Protein AF-A0A349HKD1-F1 (afdb_monomer)

Secondary structure (DSSP, 8-state):
----HHHHHHHHHHHHHHHHHHHHHHS-TBTTB-HHHHHHHHHHHHHHHS--SHHHHHHHHHTTTT-EEEEEEE-SSHHHHHHHHHHHHHTT-EEEEETTEEEEEEEHHHHHHHHHHHHHHHHTT-HHHHHHHHSS-HHHHHHHHHHHHHHHHHHHHHTT-HHHHHHHHHHIIIIIHHHHHTTSPPPPPHHHHHHHHHHHHHHHHHHHHHHHHHHHHHHHHHH-HHHHHHHHHHTTSS--HHHHHHHHHHHHHHHHHHHHHHHHHHHHHHT----------------------------------------------------------------------------------PPPP-PPPPPPB-TT--B-PPPP-----PPP------------------

Sequence (402 aa):
MTYSSKTITVAAMLFVSSLMIVGTMHLPVFDGQNGFETMEDSFNSLRKGVIPPFKKIKAENNGNLGKNVNLTFAFRTNDEARIATLMLLRNKLTVTPKGRKVNIQGDLGYTLKFFMDDINLLYMNRFEALERRYSMPAVQSMYYLDRILQKFAAAIGAQKMPAQKVLVNKIRMKLLIPAYNLRKALPVSETSGFAHLALGTIGILFFAILWDISNFLFFGSLASEDFMKSIRIKLGRELSDEQKKAIIAKRKRIDKAKALKKKKLEKLKKTRGTKTNKDTLKKETKPKTKPGKSKVSPKKKKMDSAQPEKRLKKKPTANEAKPQKQKTQKKKAEGQKTTPKEKTVDPTKKKTAQAVPKKKRPVEKNSEGKPVRQAAGNKKVTASTSQTAGKKVNTQQGRKKL

Structure (mmCIF, N/CA/C/O backbone):
data_AF-A0A349HKD1-F1
#
_entry.id   AF-A0A349HKD1-F1
#
loop_
_atom_site.group_PDB
_atom_site.id
_atom_site.type_symbol
_atom_site.label_atom_id
_atom_site.label_alt_id
_atom_site.label_comp_id
_atom_site.label_asym_id
_atom_site.label_entity_id
_atom_site.label_seq_id
_atom_site.pdbx_PDB_ins_code
_atom_site.Cartn_x
_atom_site.Cartn_y
_atom_site.Cartn_z
_atom_site.occupancy
_atom_site.B_iso_or_equiv
_atom_site.auth_seq_id
_atom_site.auth_comp_id
_atom_site.auth_asym_id
_atom_site.auth_atom_id
_atom_site.pdbx_PDB_model_num
ATOM 1 N N . MET A 1 1 ? 20.195 13.926 -41.356 1.00 55.16 1 MET A N 1
ATOM 2 C CA . MET A 1 1 ? 21.285 12.984 -41.006 1.00 55.16 1 MET A CA 1
ATOM 3 C C . MET A 1 1 ? 21.517 12.055 -42.184 1.00 55.16 1 MET A C 1
ATOM 5 O O . MET A 1 1 ? 20.542 11.672 -42.812 1.00 55.16 1 MET A O 1
ATOM 9 N N . THR A 1 2 ? 22.764 11.684 -42.476 1.00 60.03 2 THR A N 1
ATOM 10 C CA . THR A 1 2 ? 23.099 10.668 -43.487 1.00 60.03 2 THR A CA 1
ATOM 11 C C . THR A 1 2 ? 23.142 9.282 -42.836 1.00 60.03 2 THR A C 1
ATOM 13 O O . THR A 1 2 ? 24.107 8.922 -42.161 1.00 60.03 2 THR A O 1
ATOM 16 N N . TYR A 1 3 ? 22.076 8.497 -42.998 1.00 71.06 3 TYR A N 1
ATOM 17 C CA . TYR A 1 3 ? 21.961 7.179 -42.366 1.00 71.06 3 TYR A CA 1
ATOM 18 C C . TYR A 1 3 ? 22.824 6.137 -43.095 1.00 71.06 3 TYR A C 1
ATOM 20 O O . TYR A 1 3 ? 22.554 5.748 -44.230 1.00 71.06 3 TYR A O 1
ATOM 28 N N . SER A 1 4 ? 23.897 5.693 -42.438 1.00 79.50 4 SER A N 1
ATOM 29 C CA . SER A 1 4 ? 24.874 4.754 -42.998 1.00 79.50 4 SER A CA 1
ATOM 30 C C . SER A 1 4 ? 24.534 3.300 -42.660 1.00 79.50 4 SER A C 1
ATOM 32 O O . SER A 1 4 ? 23.883 3.012 -41.655 1.00 79.50 4 SER A O 1
ATOM 34 N N . SER A 1 5 ? 25.076 2.348 -43.432 1.00 77.44 5 SER A N 1
ATOM 35 C CA . SER A 1 5 ? 25.030 0.919 -43.078 1.00 77.44 5 SER A CA 1
ATOM 36 C C . SER A 1 5 ? 25.674 0.616 -41.712 1.00 77.44 5 SER A C 1
ATOM 38 O O . SER A 1 5 ? 25.334 -0.390 -41.107 1.00 77.44 5 SER A O 1
ATOM 40 N N . LYS A 1 6 ? 26.559 1.484 -41.192 1.00 83.69 6 LYS A N 1
ATOM 41 C CA . LYS A 1 6 ? 27.059 1.386 -39.805 1.00 83.69 6 LYS A CA 1
ATOM 42 C C . LYS A 1 6 ? 26.011 1.841 -38.776 1.00 83.69 6 LYS A C 1
ATOM 44 O O . LYS A 1 6 ? 25.858 1.205 -37.739 1.00 83.69 6 LYS A O 1
ATOM 49 N N . THR A 1 7 ? 25.269 2.909 -39.082 1.00 83.62 7 THR A N 1
ATOM 50 C CA . THR A 1 7 ? 24.243 3.503 -38.209 1.00 83.62 7 THR A CA 1
ATOM 51 C C . THR A 1 7 ? 23.100 2.527 -37.941 1.00 83.62 7 THR A C 1
ATOM 53 O O . THR A 1 7 ? 22.742 2.327 -36.784 1.00 83.62 7 THR A O 1
ATOM 56 N N . ILE A 1 8 ? 22.578 1.863 -38.982 1.00 86.44 8 ILE A N 1
ATOM 57 C CA . ILE A 1 8 ? 21.502 0.870 -38.825 1.00 86.44 8 ILE A CA 1
ATOM 58 C C . ILE A 1 8 ? 21.948 -0.339 -37.988 1.00 86.44 8 ILE A C 1
ATOM 60 O O . ILE A 1 8 ? 21.164 -0.809 -37.174 1.00 86.44 8 ILE A O 1
ATOM 64 N N . THR A 1 9 ? 23.195 -0.813 -38.116 1.00 89.19 9 THR A N 1
ATOM 65 C CA . THR A 1 9 ? 23.697 -1.944 -37.312 1.00 89.19 9 THR A CA 1
ATOM 66 C C . THR A 1 9 ? 23.763 -1.589 -35.830 1.00 89.19 9 THR A C 1
ATOM 68 O O . THR A 1 9 ? 23.279 -2.357 -35.003 1.00 89.19 9 THR A O 1
ATOM 71 N N . VAL A 1 10 ? 24.293 -0.408 -35.486 1.00 89.38 10 VAL A N 1
ATOM 72 C CA . VAL A 1 10 ? 24.322 0.073 -34.093 1.00 89.38 10 VAL A CA 1
ATOM 73 C C . VAL A 1 10 ? 22.901 0.272 -33.560 1.00 89.38 10 VAL A C 1
ATOM 75 O O . VAL A 1 10 ? 22.591 -0.192 -32.467 1.00 89.38 10 VAL A O 1
ATOM 78 N N . ALA A 1 11 ? 22.013 0.889 -34.346 1.00 89.31 11 ALA A N 1
ATOM 79 C CA . ALA A 1 11 ? 20.620 1.093 -33.959 1.00 89.31 11 ALA A CA 1
ATOM 80 C C . ALA A 1 11 ? 19.870 -0.233 -33.737 1.00 89.31 11 ALA A C 1
ATOM 82 O O . ALA A 1 11 ? 19.149 -0.362 -32.753 1.00 89.31 11 ALA A O 1
ATOM 83 N N . ALA A 1 12 ? 20.084 -1.231 -34.602 1.00 92.19 12 ALA A N 1
ATOM 84 C CA . ALA A 1 12 ? 19.493 -2.563 -34.490 1.00 92.19 12 ALA A CA 1
ATOM 85 C C . ALA A 1 12 ? 20.027 -3.339 -33.277 1.00 92.19 12 ALA A C 1
ATOM 87 O O . ALA A 1 12 ? 19.240 -3.943 -32.554 1.00 92.19 12 ALA A O 1
ATOM 88 N N . MET A 1 13 ? 21.339 -3.290 -33.014 1.00 93.44 13 MET A N 1
ATOM 89 C CA . MET A 1 13 ? 21.932 -3.880 -31.806 1.00 93.44 13 MET A CA 1
ATOM 90 C C . MET A 1 13 ? 21.328 -3.266 -30.541 1.00 93.44 13 MET A C 1
ATOM 92 O O . MET A 1 13 ? 20.909 -3.999 -29.646 1.00 93.44 13 MET A O 1
ATOM 96 N N . LEU A 1 14 ? 21.225 -1.935 -30.484 1.00 92.38 14 LEU A N 1
ATOM 97 C CA . LEU A 1 14 ? 20.649 -1.225 -29.341 1.00 92.38 14 LEU A CA 1
ATOM 98 C C . LEU A 1 14 ? 19.147 -1.539 -29.192 1.00 92.38 14 LEU A C 1
ATOM 100 O O . LEU A 1 14 ? 18.689 -1.781 -28.081 1.00 92.38 14 LEU A O 1
ATOM 104 N N . PHE A 1 15 ? 18.408 -1.663 -30.301 1.00 93.31 15 PHE A N 1
ATOM 105 C CA . PHE A 1 15 ? 16.969 -1.967 -30.300 1.00 93.31 15 PHE A CA 1
ATOM 106 C C . PHE A 1 15 ? 16.681 -3.383 -29.806 1.00 93.31 15 PHE A C 1
ATOM 108 O O . PHE A 1 15 ? 15.846 -3.580 -28.925 1.00 93.31 15 PHE A O 1
ATOM 115 N N . VAL A 1 16 ? 17.427 -4.371 -30.307 1.00 95.25 16 VAL A N 1
ATOM 116 C CA . VAL A 1 16 ? 17.341 -5.761 -29.838 1.00 95.25 16 VAL A CA 1
ATOM 117 C C . VAL A 1 16 ? 17.783 -5.876 -28.376 1.00 95.25 16 VAL A C 1
ATOM 119 O O . VAL A 1 16 ? 17.141 -6.591 -27.612 1.00 95.25 16 VAL A O 1
ATOM 122 N N . SER A 1 17 ? 18.808 -5.134 -27.946 1.00 93.75 17 SER A N 1
ATOM 123 C CA . SER A 1 17 ? 19.245 -5.113 -26.539 1.00 93.75 17 SER A CA 1
ATOM 124 C C . SER A 1 17 ? 18.158 -4.553 -25.618 1.00 93.75 17 SER A C 1
ATOM 126 O O . SER A 1 17 ? 17.817 -5.170 -24.610 1.00 93.75 17 SER A O 1
ATOM 128 N N . SER A 1 18 ? 17.546 -3.428 -25.993 1.00 92.25 18 SER A N 1
ATOM 129 C CA . SER A 1 18 ? 16.437 -2.821 -25.255 1.00 92.25 18 SER A CA 1
ATOM 130 C C . SER A 1 18 ? 15.189 -3.714 -25.223 1.00 92.25 18 SER A C 1
ATOM 132 O O . SER A 1 18 ? 14.558 -3.841 -24.174 1.00 92.25 18 SER A O 1
ATOM 134 N N . LEU A 1 19 ? 14.864 -4.405 -26.323 1.00 93.69 19 LEU A N 1
ATOM 135 C CA . LEU A 1 19 ? 13.804 -5.422 -26.353 1.00 93.69 19 LEU A CA 1
ATOM 136 C C . LEU A 1 19 ? 14.109 -6.614 -25.437 1.00 93.69 19 LEU A C 1
ATOM 138 O O . LEU A 1 19 ? 13.204 -7.092 -24.758 1.00 93.69 19 LEU A O 1
ATOM 142 N N . MET A 1 20 ? 15.361 -7.077 -25.371 1.00 94.19 20 MET A N 1
ATOM 143 C CA . MET A 1 20 ? 15.760 -8.154 -24.457 1.00 94.19 20 MET A CA 1
ATOM 144 C C . MET A 1 20 ? 15.635 -7.732 -22.984 1.00 94.19 20 MET A C 1
ATOM 146 O O . MET A 1 20 ? 15.166 -8.523 -22.166 1.00 94.19 20 MET A O 1
ATOM 150 N N . ILE A 1 21 ? 15.978 -6.486 -22.636 1.00 90.94 21 ILE A N 1
ATOM 151 C CA . ILE A 1 21 ? 15.804 -5.944 -21.274 1.00 90.94 21 ILE A CA 1
ATOM 152 C C . ILE A 1 21 ? 14.316 -5.919 -20.877 1.00 90.94 21 ILE A C 1
ATOM 154 O O . ILE A 1 21 ? 13.952 -6.427 -19.817 1.00 90.94 21 ILE A O 1
ATOM 158 N N . VAL A 1 22 ? 13.429 -5.416 -21.743 1.00 90.69 22 VAL A N 1
ATOM 159 C CA . VAL A 1 22 ? 11.974 -5.434 -21.480 1.00 90.69 22 VAL A CA 1
ATOM 160 C C . VAL A 1 22 ? 11.427 -6.865 -21.450 1.00 90.69 22 VAL A C 1
ATOM 162 O O . VAL A 1 22 ? 10.592 -7.185 -20.604 1.00 90.69 22 VAL A O 1
ATOM 165 N N . GLY A 1 23 ? 11.904 -7.744 -22.335 1.00 93.06 23 GLY A N 1
ATOM 166 C CA . GLY A 1 23 ? 11.514 -9.153 -22.385 1.00 93.06 23 GLY A CA 1
ATOM 167 C C . GLY A 1 23 ? 11.876 -9.900 -21.101 1.00 93.06 23 GLY A C 1
ATOM 168 O O . GLY A 1 23 ? 11.018 -10.540 -20.499 1.00 93.06 23 GLY A O 1
ATOM 169 N N . THR A 1 24 ? 13.116 -9.759 -20.627 1.00 91.75 24 THR A N 1
ATOM 170 C CA . THR A 1 24 ? 13.572 -10.367 -19.363 1.00 91.75 24 THR A CA 1
ATOM 171 C C . THR A 1 24 ? 12.847 -9.828 -18.135 1.00 91.75 24 THR A C 1
ATOM 173 O O . THR A 1 24 ? 12.580 -10.610 -17.228 1.00 91.75 24 THR A O 1
ATOM 176 N N . MET A 1 25 ? 12.418 -8.560 -18.116 1.00 90.69 25 MET A N 1
ATOM 177 C CA . MET A 1 25 ? 11.560 -8.053 -17.034 1.00 90.69 25 MET A CA 1
ATOM 178 C C . MET A 1 25 ? 10.158 -8.682 -16.994 1.00 90.69 25 MET A C 1
ATOM 180 O O . MET A 1 25 ? 9.536 -8.662 -15.935 1.00 90.69 25 MET A O 1
ATOM 184 N N . HIS A 1 26 ? 9.670 -9.281 -18.087 1.00 92.25 26 HIS A N 1
ATOM 185 C CA . HIS A 1 26 ? 8.425 -10.064 -18.091 1.00 92.25 26 HIS A CA 1
ATOM 186 C C . HIS A 1 26 ? 8.630 -11.543 -17.714 1.00 92.25 26 HIS A C 1
ATOM 188 O O . HIS A 1 26 ? 7.651 -12.247 -17.463 1.00 92.25 26 HIS A O 1
ATOM 194 N N . LEU A 1 27 ? 9.872 -12.037 -17.677 1.00 93.56 27 LEU A N 1
ATOM 195 C CA . LEU A 1 27 ? 10.182 -13.417 -17.299 1.00 93.56 27 LEU A CA 1
ATOM 196 C C . LEU A 1 27 ? 10.323 -13.549 -15.768 1.00 93.56 27 LEU A C 1
ATOM 198 O O . LEU A 1 27 ? 10.809 -12.619 -15.122 1.00 93.56 27 LEU A O 1
ATOM 202 N N . PRO A 1 28 ? 9.950 -14.698 -15.170 1.00 93.56 28 PRO A N 1
ATOM 203 C CA . PRO A 1 28 ? 9.988 -14.918 -13.722 1.00 93.56 28 PRO A CA 1
ATOM 204 C C . PRO A 1 28 ? 11.409 -15.249 -13.210 1.00 93.56 28 PRO A C 1
ATOM 206 O O . PRO A 1 28 ? 11.652 -16.316 -12.646 1.00 93.56 28 PRO A O 1
ATOM 209 N N . VAL A 1 29 ? 12.376 -14.363 -13.472 1.00 90.75 29 VAL A N 1
ATOM 210 C CA . VAL A 1 29 ? 13.815 -14.595 -13.222 1.00 90.75 29 VAL A CA 1
ATOM 211 C C . VAL A 1 29 ? 14.207 -14.383 -11.749 1.00 90.75 29 VAL A C 1
ATOM 213 O O . VAL A 1 29 ? 15.227 -14.908 -11.308 1.00 90.75 29 VAL A O 1
ATOM 216 N N . PHE A 1 30 ? 13.406 -13.652 -10.968 1.00 85.12 30 PHE A N 1
ATOM 217 C CA . PHE A 1 30 ? 13.738 -13.238 -9.600 1.00 85.12 30 PHE A CA 1
ATOM 218 C C . PHE A 1 30 ? 12.959 -14.071 -8.573 1.00 85.12 30 PHE A C 1
ATOM 220 O O . PHE A 1 30 ? 11.861 -13.706 -8.170 1.00 85.12 30 PHE A O 1
ATOM 227 N N . ASP A 1 31 ? 13.490 -15.236 -8.188 1.00 86.31 31 ASP A N 1
ATOM 228 C CA . ASP A 1 31 ? 12.846 -16.182 -7.250 1.00 86.31 31 ASP A CA 1
ATOM 229 C C . ASP A 1 31 ? 11.395 -16.568 -7.632 1.00 86.31 31 ASP A C 1
ATOM 231 O O . ASP A 1 31 ? 10.547 -16.860 -6.786 1.00 86.31 31 ASP A O 1
ATOM 235 N N . GLY A 1 32 ? 11.102 -16.579 -8.938 1.00 88.56 32 GLY A N 1
ATOM 236 C CA . GLY A 1 32 ? 9.772 -16.839 -9.498 1.00 88.56 32 GLY A CA 1
ATOM 237 C C . GLY A 1 32 ? 8.896 -15.594 -9.693 1.00 88.56 32 GLY A C 1
ATOM 238 O O . GLY A 1 32 ? 7.833 -15.714 -10.302 1.00 88.56 32 GLY A O 1
ATOM 239 N N . GLN A 1 33 ? 9.334 -14.417 -9.238 1.00 89.12 33 GLN A N 1
ATOM 240 C CA . GLN A 1 33 ? 8.755 -13.122 -9.605 1.00 89.12 33 GLN A CA 1
ATOM 241 C C . GLN A 1 33 ? 9.322 -12.607 -10.930 1.00 89.12 33 GLN A C 1
ATOM 243 O O . GLN A 1 33 ? 10.479 -12.869 -11.283 1.00 89.12 33 GLN A O 1
ATOM 248 N N . ASN A 1 34 ? 8.519 -11.817 -11.642 1.00 94.00 34 ASN A N 1
ATOM 249 C CA . ASN A 1 34 ? 9.003 -11.003 -12.757 1.00 94.00 34 ASN A CA 1
ATOM 250 C C . ASN A 1 34 ? 9.591 -9.658 -12.281 1.00 94.00 34 ASN A C 1
ATOM 252 O O . ASN A 1 34 ? 9.392 -9.236 -11.141 1.00 94.00 34 ASN A O 1
ATOM 256 N N . GLY A 1 35 ? 10.313 -8.958 -13.160 1.00 88.19 35 GLY A N 1
ATOM 257 C CA . GLY A 1 35 ? 11.022 -7.722 -12.807 1.00 88.19 35 GLY A CA 1
ATOM 258 C C . GLY A 1 35 ? 10.110 -6.600 -12.293 1.00 88.19 35 GLY A C 1
ATOM 259 O O . GLY A 1 35 ? 10.512 -5.848 -11.406 1.00 88.19 35 GLY A O 1
ATOM 260 N N . PHE A 1 36 ? 8.871 -6.510 -12.786 1.00 89.44 36 PHE A N 1
ATOM 261 C CA . PHE A 1 36 ? 7.897 -5.514 -12.324 1.00 89.44 36 PHE A CA 1
ATOM 262 C C . PHE A 1 36 ? 7.325 -5.856 -10.943 1.00 89.44 36 PHE A C 1
ATOM 264 O O . PHE A 1 36 ? 7.111 -4.958 -10.130 1.00 89.44 36 PHE A O 1
ATOM 271 N N . GLU A 1 37 ? 7.122 -7.141 -10.646 1.00 90.75 37 GLU A N 1
ATOM 272 C CA . GLU A 1 37 ? 6.722 -7.612 -9.313 1.00 90.75 37 GLU A CA 1
ATOM 273 C C . GLU A 1 37 ? 7.809 -7.314 -8.277 1.00 90.75 37 GLU A C 1
ATOM 275 O O . GLU A 1 37 ? 7.515 -6.726 -7.237 1.00 90.75 37 GLU A O 1
ATOM 280 N N . THR A 1 38 ? 9.074 -7.606 -8.593 1.00 89.19 38 THR A N 1
ATOM 281 C CA . THR A 1 38 ? 10.208 -7.286 -7.715 1.00 89.19 38 THR A CA 1
ATOM 282 C C . THR A 1 38 ? 10.400 -5.772 -7.541 1.00 89.19 38 THR A C 1
ATOM 284 O O . THR A 1 38 ? 10.750 -5.320 -6.446 1.00 89.19 38 THR A O 1
ATOM 287 N N . MET A 1 39 ? 10.111 -4.956 -8.565 1.00 86.88 39 MET A N 1
ATOM 288 C CA . MET A 1 39 ? 10.061 -3.491 -8.435 1.00 86.88 39 MET A CA 1
ATOM 289 C C . MET A 1 39 ? 8.926 -3.012 -7.515 1.00 86.88 39 MET A C 1
ATOM 291 O O . MET A 1 39 ? 9.162 -2.138 -6.682 1.00 86.88 39 MET A O 1
ATOM 295 N N . GLU A 1 40 ? 7.719 -3.576 -7.616 1.00 88.31 40 GLU A N 1
ATOM 296 C CA . GLU A 1 40 ? 6.570 -3.198 -6.776 1.00 88.31 40 GLU A CA 1
ATOM 297 C C . GLU A 1 40 ? 6.734 -3.676 -5.320 1.00 88.31 40 GLU A C 1
ATOM 299 O O . GLU A 1 40 ? 6.427 -2.926 -4.391 1.00 88.31 40 GLU A O 1
ATOM 304 N N . ASP A 1 41 ? 7.282 -4.871 -5.076 1.00 89.50 41 ASP A N 1
ATOM 305 C CA . ASP A 1 41 ? 7.631 -5.323 -3.720 1.00 89.50 41 ASP A CA 1
ATOM 306 C C . ASP A 1 41 ? 8.777 -4.487 -3.124 1.00 89.50 41 ASP A C 1
ATOM 308 O O . ASP A 1 41 ? 8.724 -4.127 -1.940 1.00 89.50 41 ASP A O 1
ATOM 312 N N . SER A 1 42 ? 9.757 -4.071 -3.937 1.00 87.75 42 SER A N 1
ATOM 313 C CA . SER A 1 42 ? 10.774 -3.091 -3.529 1.00 87.75 42 SER A CA 1
ATOM 314 C C . SER A 1 42 ? 10.130 -1.752 -3.161 1.00 87.75 42 SER A C 1
ATOM 316 O O . SER A 1 42 ? 10.334 -1.257 -2.054 1.00 87.75 42 SER A O 1
ATOM 318 N N . PHE A 1 43 ? 9.286 -1.182 -4.025 1.00 87.81 43 PHE A N 1
ATOM 319 C CA . PHE A 1 43 ? 8.622 0.103 -3.790 1.00 87.81 43 PHE A CA 1
ATOM 320 C C . PHE A 1 43 ? 7.676 0.070 -2.580 1.00 87.81 43 PHE A C 1
ATOM 322 O O . PHE A 1 43 ? 7.648 1.009 -1.781 1.00 87.81 43 PHE A O 1
ATOM 329 N N . ASN A 1 44 ? 6.954 -1.030 -2.361 1.00 91.12 44 ASN A N 1
ATOM 330 C CA . ASN A 1 44 ? 6.165 -1.213 -1.146 1.00 91.12 44 ASN A CA 1
ATOM 331 C C . ASN A 1 44 ? 7.044 -1.358 0.102 1.00 91.12 44 ASN A C 1
ATOM 333 O O . ASN A 1 44 ? 6.656 -0.859 1.157 1.00 91.12 44 ASN A O 1
ATOM 337 N N . SER A 1 45 ? 8.233 -1.950 -0.006 1.00 90.06 45 SER A N 1
ATOM 338 C CA . SER A 1 45 ? 9.207 -2.051 1.093 1.00 90.06 45 SER A CA 1
ATOM 339 C C . SER A 1 45 ? 9.873 -0.703 1.424 1.00 90.06 45 SER A C 1
ATOM 341 O O . SER A 1 45 ? 10.073 -0.378 2.598 1.00 90.06 45 SER A O 1
ATOM 343 N N . LEU A 1 46 ? 10.091 0.155 0.420 1.00 89.12 46 LEU A N 1
ATOM 344 C CA . LEU A 1 46 ? 10.458 1.568 0.599 1.00 89.12 46 LEU A CA 1
ATOM 345 C C . LEU A 1 46 ? 9.350 2.342 1.331 1.00 89.12 46 LEU A C 1
ATOM 347 O O . LEU A 1 46 ? 9.598 3.001 2.341 1.00 89.12 46 LEU A O 1
ATOM 351 N N . ARG A 1 47 ? 8.098 2.209 0.876 1.00 87.75 47 ARG A N 1
ATOM 352 C CA . ARG A 1 47 ? 6.922 2.834 1.513 1.00 87.75 47 ARG A CA 1
ATOM 353 C C . ARG A 1 47 ? 6.664 2.307 2.925 1.00 87.75 47 ARG A C 1
ATOM 355 O O . ARG A 1 47 ? 6.130 3.042 3.747 1.00 87.75 47 ARG A O 1
ATOM 362 N N . LYS A 1 48 ? 7.044 1.057 3.206 1.00 89.62 48 LYS A N 1
ATOM 363 C CA . LYS A 1 48 ? 7.002 0.424 4.532 1.00 89.62 48 LYS A CA 1
ATOM 364 C C . LYS A 1 48 ? 8.064 0.993 5.480 1.00 89.62 48 LYS A C 1
ATOM 366 O O . LYS A 1 48 ? 7.840 1.015 6.692 1.00 89.62 48 LYS A O 1
ATOM 371 N N . GLY A 1 49 ? 9.182 1.473 4.935 1.00 85.12 49 GLY A N 1
ATOM 372 C CA . GLY A 1 49 ? 10.206 2.209 5.670 1.00 85.12 49 GLY A CA 1
ATOM 373 C C . GLY A 1 49 ? 9.688 3.496 6.301 1.00 85.12 49 GLY A C 1
ATOM 374 O O . GLY A 1 49 ? 9.974 3.759 7.465 1.00 85.12 49 GLY A O 1
ATOM 375 N N . VAL A 1 50 ? 8.866 4.247 5.559 1.00 84.69 50 VAL A N 1
ATOM 376 C CA . VAL A 1 50 ? 8.282 5.520 6.008 1.00 84.69 50 VAL A CA 1
ATOM 377 C C . VAL A 1 50 ? 7.238 5.278 7.101 1.00 84.69 50 VAL A C 1
ATOM 379 O O . VAL A 1 50 ? 6.094 4.909 6.827 1.00 84.69 50 VAL A O 1
ATOM 382 N N . ILE A 1 51 ? 7.624 5.479 8.363 1.00 84.38 51 ILE A N 1
ATOM 383 C CA . ILE A 1 51 ? 6.792 5.089 9.511 1.00 84.38 51 ILE A CA 1
ATOM 384 C C . ILE A 1 51 ? 5.543 5.995 9.609 1.00 84.38 51 ILE A C 1
ATOM 386 O O . ILE A 1 51 ? 5.676 7.215 9.748 1.00 84.38 51 ILE A O 1
ATOM 390 N N . PRO A 1 52 ? 4.309 5.442 9.619 1.00 89.88 52 PRO A N 1
ATOM 391 C CA . PRO A 1 52 ? 3.096 6.241 9.753 1.00 89.88 52 PRO A CA 1
ATOM 392 C C . PRO A 1 52 ? 3.063 7.051 11.060 1.00 89.88 52 PRO A C 1
ATOM 394 O O . PRO A 1 52 ? 3.660 6.643 12.061 1.00 89.88 52 PRO A O 1
ATOM 397 N N . PRO A 1 53 ? 2.312 8.169 11.119 1.00 94.25 53 PRO A N 1
ATOM 398 C CA . PRO A 1 53 ? 2.369 9.142 12.217 1.00 94.25 53 PRO A CA 1
ATOM 399 C C . PRO A 1 53 ? 1.682 8.687 13.527 1.00 94.25 53 PRO A C 1
ATOM 401 O O . PRO A 1 53 ? 1.032 9.484 14.206 1.00 94.25 53 PRO A O 1
ATOM 404 N N . PHE A 1 54 ? 1.847 7.420 13.928 1.00 94.81 54 PHE A N 1
ATOM 405 C CA . PHE A 1 54 ? 1.297 6.811 15.144 1.00 94.81 54 PHE A CA 1
ATOM 406 C C . PHE A 1 54 ? 1.559 7.652 16.398 1.00 94.81 54 PHE A C 1
ATOM 408 O O . PHE A 1 54 ? 0.633 7.872 17.173 1.00 94.81 54 PHE A O 1
ATOM 415 N N . LYS A 1 55 ? 2.789 8.155 16.601 1.00 95.81 55 LYS A N 1
ATOM 416 C CA . LYS A 1 55 ? 3.128 9.002 17.764 1.00 95.81 55 LYS A CA 1
ATOM 417 C C . LYS A 1 55 ? 2.279 10.282 17.799 1.00 95.81 55 LYS A C 1
ATOM 419 O O . LYS A 1 55 ? 1.695 10.594 18.833 1.00 95.81 55 LYS A O 1
ATOM 424 N N . LYS A 1 56 ? 2.159 10.981 16.662 1.00 97.00 56 LYS A N 1
ATOM 425 C CA . LYS A 1 56 ? 1.388 12.230 16.540 1.00 97.00 56 LYS A CA 1
ATOM 426 C C . LYS A 1 56 ? -0.110 11.992 16.738 1.00 97.00 56 LYS A C 1
ATOM 428 O O . LYS A 1 56 ? -0.729 12.682 17.536 1.00 97.00 56 LYS A O 1
ATOM 433 N N . ILE A 1 57 ? -0.683 10.981 16.083 1.00 97.62 57 ILE A N 1
ATOM 434 C CA . ILE A 1 57 ? -2.124 10.686 16.185 1.00 97.62 57 ILE A CA 1
ATOM 435 C C . ILE A 1 57 ? -2.487 10.139 17.581 1.00 97.62 57 ILE A C 1
ATOM 437 O O . ILE A 1 57 ? -3.552 10.459 18.106 1.00 97.62 57 ILE A O 1
ATOM 441 N N . LYS A 1 58 ? -1.584 9.405 18.250 1.00 96.56 58 LYS A N 1
ATOM 442 C CA . LYS A 1 58 ? -1.748 9.049 19.671 1.00 96.56 58 LYS A CA 1
ATOM 443 C C . LYS A 1 58 ? -1.735 10.278 20.585 1.00 96.56 58 LYS A C 1
ATOM 445 O O . LYS A 1 58 ? -2.564 10.338 21.484 1.00 96.56 58 LYS A O 1
ATOM 450 N N . ALA A 1 59 ? -0.868 11.262 20.336 1.00 97.25 59 ALA A N 1
ATOM 451 C CA . ALA A 1 59 ? -0.864 12.517 21.090 1.00 97.25 59 ALA A CA 1
ATOM 452 C C . ALA A 1 59 ? -2.161 13.326 20.883 1.00 97.25 59 ALA A C 1
ATOM 454 O O . ALA A 1 59 ? -2.768 13.749 21.862 1.00 97.25 59 ALA A O 1
ATOM 455 N N . GLU A 1 60 ? -2.648 13.452 19.641 1.00 96.94 60 GLU A N 1
ATOM 456 C CA . GLU A 1 60 ? -3.959 14.061 19.339 1.00 96.94 60 GLU A CA 1
ATOM 457 C C . GLU A 1 60 ? -5.120 13.357 20.073 1.00 96.94 60 GLU A C 1
ATOM 459 O O . GLU A 1 60 ? -6.094 13.990 20.480 1.00 96.94 60 GLU A O 1
ATOM 464 N N . ASN A 1 61 ? -5.017 12.041 20.274 1.00 97.50 61 ASN A N 1
ATOM 465 C CA . ASN A 1 61 ? -6.022 11.242 20.969 1.00 97.50 61 ASN A CA 1
ATOM 466 C C . ASN A 1 61 ? -6.016 11.405 22.502 1.00 97.50 61 ASN A C 1
ATOM 468 O O . ASN A 1 61 ? -7.027 11.095 23.133 1.00 97.50 61 ASN A O 1
ATOM 472 N N . ASN A 1 62 ? -4.941 11.919 23.113 1.00 96.19 62 ASN A N 1
ATOM 473 C CA . ASN A 1 62 ? -4.878 12.112 24.569 1.00 96.19 62 ASN A CA 1
ATOM 474 C C . ASN A 1 62 ? -6.013 13.018 25.078 1.00 96.19 62 ASN A C 1
ATOM 476 O O . ASN A 1 62 ? -6.601 12.735 26.118 1.00 96.19 62 ASN A O 1
ATOM 480 N N . GLY A 1 63 ? -6.406 14.032 24.296 1.00 95.00 63 GLY A N 1
ATOM 481 C CA . GLY A 1 63 ? -7.547 14.912 24.585 1.00 95.00 63 GLY A CA 1
ATOM 482 C C . GLY A 1 63 ? -8.932 14.247 24.518 1.00 95.00 63 GLY A C 1
ATOM 483 O O . GLY A 1 63 ? -9.943 14.947 24.609 1.00 95.00 63 GLY A O 1
ATOM 484 N N . ASN A 1 64 ? -9.009 12.923 24.331 1.00 96.31 64 ASN A N 1
ATOM 485 C CA . ASN A 1 64 ? -10.240 12.131 24.404 1.00 96.31 64 ASN A CA 1
ATOM 486 C C . ASN A 1 64 ? -10.195 11.004 25.454 1.00 96.31 64 ASN A C 1
ATOM 488 O O . ASN A 1 64 ? -11.159 10.249 25.561 1.00 96.31 64 ASN A O 1
ATOM 492 N N . LEU A 1 65 ? -9.121 10.899 26.244 1.00 95.56 65 LEU A N 1
ATOM 493 C CA . LEU A 1 65 ? -9.106 10.062 27.448 1.00 95.56 65 LEU A CA 1
ATOM 494 C C . LEU A 1 65 ? -10.105 10.624 28.476 1.00 95.56 65 LEU A C 1
ATOM 496 O O . LEU A 1 65 ? -10.274 11.839 28.578 1.00 95.56 65 LEU A O 1
ATOM 500 N N . GLY A 1 66 ? -10.801 9.748 29.197 1.00 93.81 66 GLY A N 1
ATOM 501 C CA . GLY A 1 66 ? -11.901 10.086 30.106 1.00 93.81 66 GLY A CA 1
ATOM 502 C C . GLY A 1 66 ? -13.243 10.360 29.409 1.00 93.81 66 GLY A C 1
ATOM 503 O O . GLY A 1 66 ? -14.268 10.472 30.082 1.00 93.81 66 GLY A O 1
ATOM 504 N N . LYS A 1 67 ? -13.285 10.479 28.072 1.00 95.12 67 LYS A N 1
ATOM 505 C CA . LYS A 1 67 ? -14.510 10.853 27.346 1.00 95.12 67 LYS A CA 1
ATOM 506 C C . LYS A 1 67 ? -15.344 9.626 27.008 1.00 95.12 67 LYS A C 1
ATOM 508 O O . LYS A 1 67 ? -15.129 8.975 25.986 1.00 95.12 67 LYS A O 1
ATOM 513 N N . ASN A 1 68 ? -16.321 9.341 27.862 1.00 95.31 68 ASN A N 1
ATOM 514 C CA . ASN A 1 68 ? -17.340 8.333 27.595 1.00 95.31 68 ASN A CA 1
ATOM 515 C C . ASN A 1 68 ? -18.205 8.712 26.382 1.00 95.31 68 ASN A C 1
ATOM 517 O O . ASN A 1 68 ? -18.626 9.858 26.235 1.00 95.31 68 ASN A O 1
ATOM 521 N N . VAL A 1 69 ? -18.497 7.725 25.537 1.00 95.31 69 VAL A N 1
ATOM 522 C CA . VAL A 1 69 ? -19.434 7.823 24.410 1.00 95.31 69 VAL A CA 1
ATOM 523 C C . VAL A 1 69 ? -20.466 6.697 24.484 1.00 95.31 69 VAL A C 1
ATOM 525 O O . VAL A 1 69 ? -20.177 5.614 24.988 1.00 95.31 69 VAL A O 1
ATOM 528 N N . ASN A 1 70 ? -21.669 6.946 23.962 1.00 97.00 70 ASN A N 1
ATOM 529 C CA . ASN A 1 70 ? -22.756 5.970 23.839 1.00 97.00 70 ASN A CA 1
ATOM 530 C C . ASN A 1 70 ? -23.209 5.955 22.373 1.00 97.00 70 ASN A C 1
ATOM 532 O O . ASN A 1 70 ? -23.868 6.893 21.929 1.00 97.00 70 ASN A O 1
ATOM 536 N N . LEU A 1 71 ? -22.793 4.954 21.593 1.00 97.12 71 LEU A N 1
ATOM 537 C CA . LEU A 1 71 ? -22.916 4.945 20.128 1.00 97.12 71 LEU A CA 1
ATOM 538 C C . LEU A 1 71 ? -23.712 3.732 19.640 1.00 97.12 71 LEU A C 1
ATOM 540 O O . LEU A 1 71 ? -23.602 2.642 20.190 1.00 97.12 71 LEU A O 1
ATOM 544 N N . THR A 1 72 ? -24.480 3.902 18.561 1.00 97.75 72 THR A N 1
ATOM 545 C CA . THR A 1 72 ? -25.193 2.808 17.878 1.00 97.75 72 THR A CA 1
ATOM 546 C C . THR A 1 72 ? -24.607 2.590 16.486 1.00 97.75 72 THR A C 1
ATOM 548 O O . THR A 1 72 ? -24.646 3.485 15.642 1.00 97.75 72 THR A O 1
ATOM 551 N N . PHE A 1 73 ? -24.101 1.389 16.210 1.00 97.62 73 PHE A N 1
ATOM 552 C CA . PHE A 1 73 ? -23.608 0.988 14.893 1.00 97.62 73 PHE A CA 1
ATOM 553 C C . PHE A 1 73 ? -24.619 0.072 14.200 1.00 97.62 73 PHE A C 1
ATOM 555 O O . PHE A 1 73 ? -25.053 -0.921 14.774 1.00 97.62 73 PHE A O 1
ATOM 562 N N . ALA A 1 74 ? -24.974 0.375 12.949 1.00 96.94 74 ALA A N 1
ATOM 563 C CA . ALA A 1 74 ? -25.824 -0.478 12.116 1.00 96.94 74 ALA A CA 1
ATOM 564 C C . ALA A 1 74 ? -25.003 -1.112 10.982 1.00 96.94 74 ALA A C 1
ATOM 566 O O . ALA A 1 74 ? -24.468 -0.399 10.126 1.00 96.94 74 ALA A O 1
ATOM 567 N N . PHE A 1 75 ? -24.903 -2.440 10.972 1.00 96.75 75 PHE A N 1
ATOM 568 C CA . PHE A 1 75 ? -24.158 -3.230 9.985 1.00 96.75 75 PHE A CA 1
ATOM 569 C C . PHE A 1 75 ? -25.074 -3.788 8.882 1.00 96.75 75 PHE A C 1
ATOM 571 O O . PHE A 1 75 ? -26.299 -3.713 8.989 1.00 96.75 75 PHE A O 1
ATOM 578 N N . ARG A 1 76 ? -24.505 -4.312 7.784 1.00 96.06 76 ARG A N 1
ATOM 579 C CA . ARG A 1 76 ? -25.304 -4.815 6.646 1.00 96.06 76 ARG A CA 1
ATOM 580 C C . ARG A 1 76 ? -25.967 -6.156 6.966 1.00 96.06 76 ARG A C 1
ATOM 582 O O . ARG A 1 76 ? -27.146 -6.341 6.658 1.00 96.06 76 ARG A O 1
ATOM 589 N N . THR A 1 77 ? -25.226 -7.051 7.619 1.00 97.00 77 THR A N 1
ATOM 590 C CA . THR A 1 77 ? -25.640 -8.415 7.992 1.00 97.00 77 THR A CA 1
ATOM 591 C C . THR A 1 77 ? -25.521 -8.644 9.502 1.00 97.00 77 THR A C 1
ATOM 593 O O . THR A 1 77 ? -24.891 -7.856 10.214 1.00 97.00 77 THR A O 1
ATOM 596 N N . ASN A 1 78 ? -26.119 -9.730 10.002 1.00 96.62 78 ASN A N 1
ATOM 597 C CA . ASN A 1 78 ? -25.976 -10.128 11.406 1.00 96.62 78 ASN A CA 1
ATOM 598 C C . ASN A 1 78 ? -24.540 -10.586 11.728 1.00 96.62 78 ASN A C 1
ATOM 600 O O . A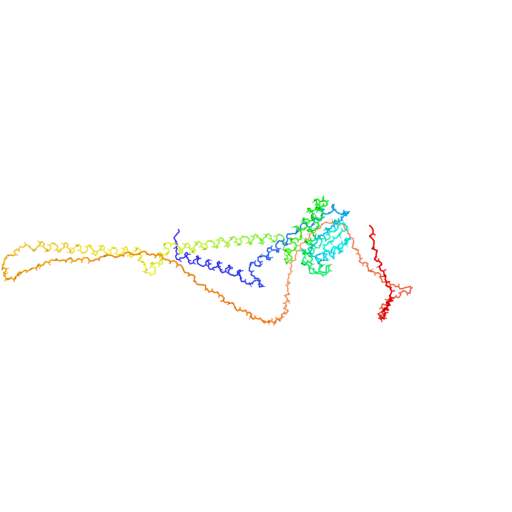SN A 1 78 ? -24.052 -10.293 12.813 1.00 96.62 78 ASN A O 1
ATOM 604 N N . ASP A 1 79 ? -23.825 -11.223 10.793 1.00 95.69 79 ASP A N 1
ATOM 605 C CA . ASP A 1 79 ? -22.426 -11.624 11.006 1.00 95.69 79 ASP A CA 1
ATOM 606 C C . ASP A 1 79 ? -21.455 -10.447 11.085 1.00 95.69 79 ASP A C 1
ATOM 608 O O . ASP A 1 79 ? -20.557 -10.460 11.924 1.00 95.69 79 ASP A O 1
ATOM 612 N N . GLU A 1 80 ? -21.657 -9.393 10.285 1.00 96.81 80 GLU A N 1
ATOM 613 C CA . GLU A 1 80 ? -20.894 -8.149 10.444 1.00 96.81 80 GLU A CA 1
ATOM 614 C C . GLU A 1 80 ? -21.075 -7.568 11.859 1.00 96.81 80 GLU A C 1
ATOM 616 O O . GLU A 1 80 ? -20.094 -7.170 12.486 1.00 96.81 80 GLU A O 1
ATOM 621 N N . ALA A 1 81 ? -22.306 -7.573 12.387 1.00 97.75 81 ALA A N 1
ATOM 622 C CA . ALA A 1 81 ? -22.604 -7.116 13.745 1.00 97.75 81 ALA A CA 1
ATOM 623 C C . ALA A 1 81 ? -22.027 -8.045 14.833 1.00 97.75 81 ALA A C 1
ATOM 625 O O . ALA A 1 81 ? -21.477 -7.562 15.825 1.00 97.75 81 ALA A O 1
ATOM 626 N N . ARG A 1 82 ? -22.104 -9.369 14.644 1.00 96.81 82 ARG A N 1
ATOM 627 C CA . ARG A 1 82 ? -21.573 -10.394 15.560 1.00 96.81 82 ARG A CA 1
ATOM 628 C C . ARG A 1 82 ? -20.052 -10.309 15.687 1.00 96.81 82 ARG A C 1
ATOM 630 O O . ARG A 1 82 ? -19.530 -10.312 16.799 1.00 96.81 82 ARG A O 1
ATOM 637 N N . ILE A 1 83 ? -19.348 -10.184 14.562 1.00 96.75 83 ILE A N 1
ATOM 638 C CA . ILE A 1 83 ? -17.887 -10.038 14.536 1.00 96.75 83 ILE A CA 1
ATOM 639 C C . ILE A 1 83 ? -17.483 -8.684 15.128 1.00 96.75 83 ILE A C 1
ATOM 641 O O . ILE A 1 83 ? -16.596 -8.639 15.978 1.00 96.75 83 ILE A O 1
ATOM 645 N N . ALA A 1 84 ? -18.177 -7.595 14.775 1.00 96.88 84 ALA A N 1
ATOM 646 C CA . ALA A 1 84 ? -17.927 -6.294 15.390 1.00 96.88 84 ALA A CA 1
ATOM 647 C C . ALA A 1 84 ? -18.127 -6.322 16.914 1.00 96.88 84 ALA A C 1
ATOM 649 O O . ALA A 1 84 ? -17.288 -5.802 17.642 1.00 96.88 84 ALA A O 1
ATOM 650 N N . THR A 1 85 ? -19.180 -6.983 17.404 1.00 96.75 85 THR A N 1
ATOM 651 C CA . THR A 1 85 ? -19.435 -7.177 18.841 1.00 96.75 85 THR A CA 1
ATOM 652 C C . THR A 1 85 ? -18.283 -7.909 19.528 1.00 96.75 85 THR A C 1
ATOM 654 O O . THR A 1 85 ? -17.790 -7.430 20.547 1.00 96.75 85 THR A O 1
ATOM 657 N N . LEU A 1 86 ? -17.789 -9.011 18.948 1.00 95.31 86 LEU A N 1
ATOM 658 C CA . LEU A 1 86 ? -16.628 -9.739 19.473 1.00 95.31 86 LEU A CA 1
ATOM 659 C C . LEU A 1 86 ? -15.388 -8.837 19.545 1.00 95.31 86 LEU A C 1
ATOM 661 O O . LEU A 1 86 ? -14.717 -8.804 20.577 1.00 95.31 86 LEU A O 1
ATOM 665 N N . MET A 1 87 ? -15.103 -8.073 18.486 1.00 95.94 87 MET A N 1
ATOM 666 C CA . MET A 1 87 ? -13.960 -7.156 18.470 1.00 95.94 87 MET A CA 1
ATOM 667 C C . MET A 1 87 ? -14.094 -6.037 19.511 1.00 95.94 87 MET A C 1
ATOM 669 O O . MET A 1 87 ? -13.137 -5.753 20.223 1.00 95.94 87 MET A O 1
ATOM 673 N N . LEU A 1 88 ? -15.276 -5.430 19.639 1.00 95.25 88 LEU A N 1
ATOM 674 C CA . LEU A 1 88 ? -15.539 -4.321 20.562 1.00 95.25 88 LEU A CA 1
ATOM 675 C C . LEU A 1 88 ? -15.493 -4.773 22.035 1.00 95.25 88 LEU A C 1
ATOM 677 O O . LEU A 1 88 ? -14.944 -4.058 22.872 1.00 95.25 88 LEU A O 1
ATOM 681 N N . LEU A 1 89 ? -15.959 -5.989 22.349 1.00 93.81 89 LEU A N 1
ATOM 682 C CA . LEU A 1 89 ? -15.838 -6.583 23.688 1.00 93.81 89 LEU A CA 1
ATOM 683 C C . LEU A 1 89 ? -14.371 -6.810 24.101 1.00 93.81 89 LEU A C 1
ATOM 685 O O . LEU A 1 89 ? -14.018 -6.599 25.263 1.00 93.81 89 LEU A O 1
ATOM 689 N N . ARG A 1 90 ? -13.478 -7.175 23.165 1.00 91.44 90 ARG A N 1
ATOM 690 C CA . ARG A 1 90 ? -12.030 -7.301 23.452 1.00 91.44 90 ARG A CA 1
ATOM 691 C C . ARG A 1 90 ? -11.372 -5.970 23.841 1.00 91.44 90 ARG A C 1
ATOM 693 O O . ARG A 1 90 ? -10.349 -5.995 24.522 1.00 91.44 90 ARG A O 1
ATOM 700 N N . ASN A 1 91 ? -11.984 -4.836 23.499 1.00 87.62 91 ASN A N 1
ATOM 701 C CA . ASN A 1 91 ? -11.513 -3.496 23.856 1.00 87.62 91 ASN A CA 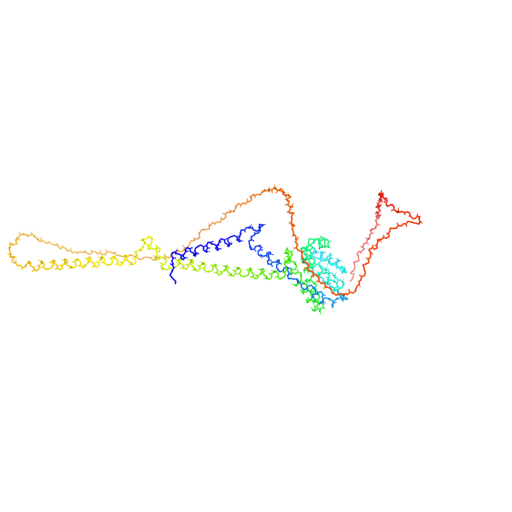1
ATOM 702 C C . ASN A 1 91 ? -12.012 -3.014 25.238 1.00 87.62 91 ASN A C 1
ATOM 704 O O . ASN A 1 91 ? -11.770 -1.863 25.592 1.00 87.62 91 ASN A O 1
ATOM 708 N N . LYS A 1 92 ? -12.693 -3.870 26.022 1.00 84.44 92 LYS A N 1
ATOM 709 C CA . LYS A 1 92 ? -13.348 -3.530 27.306 1.00 84.44 92 LYS A CA 1
ATOM 710 C C . LYS A 1 92 ? -14.486 -2.499 27.200 1.00 84.44 92 LYS A C 1
ATOM 712 O O . LYS A 1 92 ? -14.795 -1.827 28.179 1.00 84.44 92 LYS A O 1
ATOM 717 N N . LEU A 1 93 ? -15.121 -2.383 26.034 1.00 91.31 93 LEU A N 1
ATOM 718 C CA . LEU A 1 93 ? -16.377 -1.645 25.898 1.00 91.31 93 LEU A CA 1
ATOM 719 C C . LEU A 1 93 ? -17.543 -2.461 26.465 1.00 91.31 93 LEU A C 1
ATOM 721 O O . LEU A 1 93 ? -17.579 -3.684 26.319 1.00 91.31 93 LEU A O 1
ATOM 725 N N . THR A 1 94 ? -18.542 -1.777 27.017 1.00 95.31 94 THR A N 1
ATOM 726 C CA . THR A 1 94 ? -19.875 -2.355 27.218 1.00 95.31 94 THR A CA 1
ATOM 727 C C . THR A 1 94 ? -20.544 -2.444 25.851 1.00 95.31 94 THR A C 1
ATOM 729 O O . THR A 1 94 ? -20.658 -1.431 25.161 1.00 95.31 94 THR A O 1
ATOM 732 N N . VAL A 1 95 ? -20.964 -3.641 25.427 1.00 97.06 95 VAL A N 1
ATOM 733 C CA . VAL A 1 95 ? -21.519 -3.875 24.083 1.00 97.06 95 VAL A CA 1
ATOM 734 C C . VAL A 1 95 ? -22.852 -4.612 24.167 1.00 97.06 95 VAL A C 1
ATOM 736 O O . VAL A 1 95 ? -22.909 -5.738 24.656 1.00 97.06 95 VAL A O 1
ATOM 739 N N . THR A 1 96 ? -23.907 -4.008 23.619 1.00 97.19 96 THR A N 1
ATOM 740 C CA . THR A 1 96 ? -25.263 -4.574 23.595 1.00 97.19 96 THR A CA 1
ATOM 741 C C . THR A 1 96 ? -25.689 -4.840 22.144 1.00 97.19 96 THR A C 1
ATOM 743 O O . THR A 1 96 ? -26.107 -3.909 21.444 1.00 97.19 96 THR A O 1
ATOM 746 N N . PRO A 1 97 ? -25.571 -6.085 21.642 1.00 96.00 97 PRO A N 1
ATOM 747 C CA . PRO A 1 97 ? -26.017 -6.446 20.299 1.00 96.00 97 PRO A CA 1
ATOM 748 C C . PRO A 1 97 ? -27.550 -6.545 20.212 1.00 96.00 97 PRO A C 1
ATOM 750 O O . PRO A 1 97 ? -28.2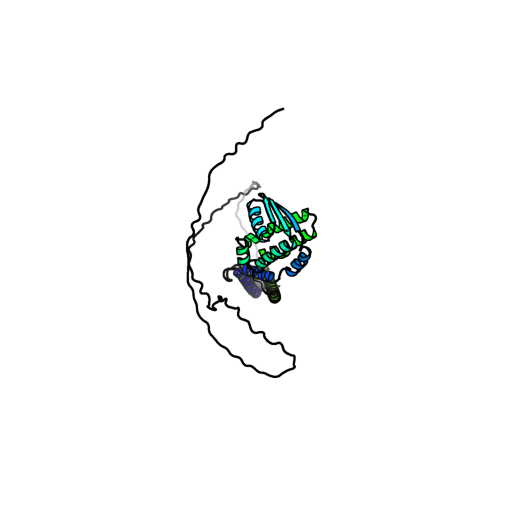14 -7.048 21.115 1.00 96.00 97 PRO A O 1
ATOM 753 N N . LYS A 1 98 ? -28.121 -6.106 19.086 1.00 95.38 98 LYS A N 1
ATOM 754 C CA . LYS A 1 98 ? -29.550 -6.210 18.747 1.00 95.38 98 LYS A CA 1
ATOM 755 C C . LYS A 1 98 ? -29.705 -6.477 17.244 1.00 95.38 98 LYS A C 1
ATOM 757 O O . LYS A 1 98 ? -30.000 -5.580 16.447 1.00 95.38 98 LYS A O 1
ATOM 762 N N . GLY A 1 99 ? -29.451 -7.726 16.846 1.00 95.00 99 GLY A N 1
ATOM 763 C CA . GLY A 1 99 ? -29.411 -8.151 15.441 1.00 95.00 99 GLY A CA 1
ATOM 764 C C . GLY A 1 99 ? -28.327 -7.399 14.662 1.00 95.00 99 GLY A C 1
ATOM 765 O O . GLY A 1 99 ? -27.165 -7.393 15.056 1.00 95.00 99 GLY A O 1
ATOM 766 N N . ARG A 1 100 ? -28.715 -6.700 13.588 1.00 96.75 100 ARG A N 1
ATOM 767 C CA . ARG A 1 100 ? -27.809 -5.857 12.780 1.00 96.75 100 ARG A CA 1
ATOM 768 C C . ARG A 1 100 ? -27.334 -4.572 13.474 1.00 96.75 100 ARG A C 1
ATOM 770 O O . ARG A 1 100 ? -26.471 -3.883 12.926 1.00 96.75 100 ARG A O 1
ATOM 777 N N . LYS A 1 101 ? -27.907 -4.210 14.628 1.00 97.56 101 LYS A N 1
ATOM 778 C CA . LYS A 1 101 ? -27.479 -3.057 15.434 1.00 97.56 101 LYS A CA 1
ATOM 779 C C . LYS A 1 101 ? -26.579 -3.516 16.581 1.00 97.56 101 LYS A C 1
ATOM 781 O O . LYS A 1 101 ? -26.828 -4.553 17.184 1.00 97.56 101 LYS A O 1
ATOM 786 N N . VAL A 1 102 ? -25.562 -2.725 16.897 1.00 97.88 102 VAL A N 1
ATOM 787 C CA . VAL A 1 102 ? -24.663 -2.918 18.040 1.00 97.88 102 VAL A CA 1
ATOM 788 C C . VAL A 1 102 ? -24.567 -1.589 18.773 1.00 97.88 102 VAL A C 1
ATOM 790 O O . VAL A 1 102 ? -24.070 -0.616 18.206 1.00 97.88 102 VAL A O 1
ATOM 793 N N . ASN A 1 103 ? -25.049 -1.537 20.011 1.00 97.75 103 ASN A N 1
ATOM 794 C CA . ASN A 1 103 ? -24.831 -0.385 20.879 1.00 97.75 103 ASN A CA 1
ATOM 795 C C . ASN A 1 103 ? -23.508 -0.583 21.626 1.00 97.75 103 ASN A C 1
ATOM 797 O O . ASN A 1 103 ? -23.229 -1.694 22.078 1.00 97.75 103 ASN A O 1
ATOM 801 N N . ILE A 1 104 ? -22.714 0.477 21.775 1.00 97.00 104 ILE A N 1
ATOM 802 C CA . ILE A 1 104 ? -21.510 0.484 22.610 1.00 97.00 104 ILE A CA 1
ATOM 803 C C . ILE A 1 104 ? -21.525 1.636 23.607 1.00 97.00 104 ILE A C 1
ATOM 805 O O . ILE A 1 104 ? -21.995 2.729 23.289 1.00 97.00 104 ILE A O 1
ATOM 809 N N . GLN A 1 105 ? -20.952 1.396 24.783 1.00 96.88 105 GLN A N 1
ATOM 810 C CA . GLN A 1 105 ? -20.682 2.407 25.800 1.00 96.88 105 GLN A CA 1
ATOM 811 C C . GLN A 1 105 ? -19.266 2.244 26.361 1.00 96.88 105 GLN A C 1
ATOM 813 O O . GLN A 1 105 ? -18.797 1.123 26.567 1.00 96.88 105 GLN A O 1
ATOM 818 N N . GLY A 1 106 ? -18.596 3.369 26.606 1.00 95.44 106 GLY A N 1
ATOM 819 C CA . GLY A 1 106 ? -17.282 3.423 27.250 1.00 95.44 106 GLY A CA 1
ATOM 820 C C . GLY A 1 106 ? -16.381 4.525 26.696 1.00 95.44 106 GLY A C 1
ATOM 821 O O . GLY A 1 106 ? -16.823 5.396 25.947 1.00 95.44 106 GLY A O 1
ATOM 822 N N . ASP A 1 107 ? -15.108 4.484 27.081 1.00 96.44 107 ASP A N 1
ATOM 823 C CA . ASP A 1 107 ? -14.140 5.552 26.831 1.00 96.44 107 ASP A CA 1
ATOM 824 C C . ASP A 1 107 ? -13.635 5.596 25.377 1.00 96.44 107 ASP A C 1
ATOM 826 O O . ASP A 1 107 ? -13.113 4.615 24.832 1.00 96.44 107 ASP A O 1
ATOM 830 N N . LEU A 1 108 ? -13.751 6.773 24.760 1.00 95.81 108 LEU A N 1
ATOM 831 C CA . LEU A 1 108 ? -13.311 7.046 23.398 1.00 95.81 108 LEU A CA 1
ATOM 832 C C . LEU A 1 108 ? -11.788 6.955 23.235 1.00 95.81 108 LEU A C 1
ATOM 834 O O . LEU A 1 108 ? -11.303 6.278 22.327 1.00 95.81 108 LEU A O 1
ATOM 838 N N . GLY A 1 109 ? -11.030 7.639 24.091 1.00 96.69 109 GLY A N 1
ATOM 839 C CA . GLY A 1 109 ? -9.576 7.727 24.008 1.00 96.69 109 GLY A CA 1
ATOM 840 C C . GLY A 1 109 ? -8.895 6.370 24.173 1.00 96.69 109 GLY A C 1
ATOM 841 O O . GLY A 1 109 ? -8.023 6.029 23.372 1.00 96.69 109 GLY A O 1
ATOM 842 N N . TYR A 1 110 ? -9.318 5.559 25.146 1.00 96.31 110 TYR A N 1
ATOM 843 C CA . TYR A 1 110 ? -8.831 4.189 25.326 1.00 96.31 110 TYR A CA 1
ATOM 844 C C . TYR A 1 110 ? -9.225 3.285 24.153 1.00 96.31 110 TYR A C 1
ATOM 846 O O . TYR A 1 110 ? -8.381 2.527 23.673 1.00 96.31 110 TYR A O 1
ATOM 854 N N . THR A 1 111 ? -10.448 3.408 23.626 1.00 96.38 111 THR A N 1
ATOM 855 C CA . THR A 1 111 ? -10.902 2.630 22.458 1.00 96.38 111 THR A CA 1
ATOM 856 C C . THR A 1 111 ? -10.067 2.925 21.211 1.00 96.38 111 THR A C 1
ATOM 858 O O . THR A 1 111 ? -9.571 2.004 20.560 1.00 96.38 111 THR A O 1
ATOM 861 N N . LEU A 1 112 ? -9.859 4.205 20.888 1.00 97.44 112 LEU A N 1
ATOM 862 C CA . LEU A 1 112 ? -9.054 4.611 19.734 1.00 97.44 112 LEU A CA 1
ATOM 863 C C . LEU A 1 112 ? -7.565 4.300 19.930 1.00 97.44 112 LEU A C 1
ATOM 865 O O . LEU A 1 112 ? -6.892 3.933 18.967 1.00 97.44 112 LEU A O 1
ATOM 869 N N . LYS A 1 113 ? -7.052 4.373 21.166 1.00 97.06 113 LYS A N 1
ATOM 870 C CA . LYS A 1 113 ? -5.695 3.925 21.515 1.00 97.06 113 LYS A CA 1
ATOM 871 C C . LYS A 1 113 ? -5.515 2.429 21.250 1.00 97.06 113 LYS A C 1
ATOM 873 O O . LYS A 1 113 ? -4.562 2.069 20.567 1.00 97.06 113 LYS A O 1
ATOM 878 N N . PHE A 1 114 ? -6.453 1.594 21.703 1.00 96.31 114 PHE A N 1
ATOM 879 C CA . PHE A 1 114 ? -6.432 0.146 21.481 1.00 96.31 114 PHE A CA 1
ATOM 880 C C . PHE A 1 114 ? -6.439 -0.188 19.981 1.00 96.31 114 PHE A C 1
ATOM 882 O O . PHE A 1 114 ? -5.554 -0.899 19.512 1.00 96.31 114 PHE A O 1
ATOM 889 N N . PHE A 1 115 ? -7.344 0.418 19.201 1.00 97.50 115 PHE A N 1
ATOM 890 C CA . PHE A 1 115 ? -7.356 0.244 17.744 1.00 97.50 115 PHE A CA 1
ATOM 891 C C . PHE A 1 115 ? -6.048 0.706 17.078 1.00 97.50 115 PHE A C 1
ATOM 893 O O . PHE A 1 115 ? -5.555 0.031 16.178 1.00 97.50 115 PHE A O 1
ATOM 900 N N . MET A 1 116 ? -5.447 1.820 17.513 1.00 98.12 116 MET A N 1
ATOM 901 C CA . MET A 1 116 ? -4.134 2.250 17.012 1.00 98.12 116 MET A CA 1
ATOM 902 C C . MET A 1 116 ? -3.001 1.280 17.373 1.00 98.12 116 MET A C 1
ATOM 904 O O . MET A 1 116 ? -2.037 1.182 16.615 1.00 98.12 116 MET A O 1
ATOM 908 N N . ASP A 1 117 ? -3.096 0.570 18.497 1.00 97.06 117 ASP A N 1
ATOM 909 C CA . ASP A 1 117 ? -2.145 -0.478 18.870 1.00 97.06 117 ASP A CA 1
ATOM 910 C C . ASP A 1 117 ? -2.313 -1.733 17.994 1.00 97.06 117 ASP A C 1
ATOM 912 O O . ASP A 1 117 ? -1.310 -2.257 17.511 1.00 97.06 117 ASP A O 1
ATOM 916 N N . ASP A 1 118 ? -3.542 -2.157 17.676 1.00 97.12 118 ASP A N 1
ATOM 917 C CA . ASP A 1 118 ? -3.796 -3.255 16.724 1.00 97.12 118 ASP A CA 1
ATOM 918 C C . ASP A 1 118 ? -3.343 -2.920 15.295 1.00 97.12 118 ASP A C 1
ATOM 920 O O . ASP A 1 118 ? -2.683 -3.724 14.634 1.00 97.12 118 ASP A O 1
ATOM 924 N N . ILE A 1 119 ? -3.620 -1.699 14.831 1.00 97.94 119 ILE A N 1
ATOM 925 C CA . ILE A 1 119 ? -3.137 -1.201 13.537 1.00 97.94 119 ILE A CA 1
ATOM 926 C C . ILE A 1 119 ? -1.599 -1.189 13.500 1.00 97.94 119 ILE A C 1
ATOM 928 O O . ILE A 1 119 ? -1.001 -1.486 12.466 1.00 97.94 119 ILE A O 1
ATOM 932 N N . ASN A 1 120 ? -0.940 -0.895 14.625 1.00 96.56 120 ASN A N 1
ATOM 933 C CA . ASN A 1 120 ? 0.514 -0.977 14.738 1.00 96.56 120 ASN A CA 1
ATOM 934 C C . ASN A 1 120 ? 1.024 -2.432 14.763 1.00 96.56 120 ASN A C 1
ATOM 936 O O . ASN A 1 120 ? 2.088 -2.698 14.212 1.00 96.56 120 ASN A O 1
ATOM 940 N N . LEU A 1 121 ? 0.281 -3.392 15.332 1.00 96.38 121 LEU A N 1
ATOM 941 C CA . LEU A 1 121 ? 0.611 -4.821 15.206 1.00 96.38 121 LEU A CA 1
ATOM 942 C C . LEU A 1 121 ? 0.549 -5.278 13.741 1.00 96.38 121 LEU A C 1
ATOM 944 O O . LEU A 1 121 ? 1.484 -5.934 13.283 1.00 96.38 121 LEU A O 1
ATOM 948 N N . LEU A 1 122 ? -0.483 -4.870 12.991 1.00 96.25 122 LEU A N 1
ATOM 949 C CA . LEU A 1 122 ? -0.574 -5.117 11.546 1.00 96.25 122 LEU A CA 1
ATOM 950 C C . LEU A 1 122 ? 0.588 -4.457 10.790 1.00 96.25 122 LEU A C 1
ATOM 952 O O . LEU A 1 122 ? 1.199 -5.085 9.927 1.00 96.25 122 LEU A O 1
ATOM 956 N N . TYR A 1 123 ? 0.918 -3.204 11.127 1.00 95.06 123 TYR A N 1
ATOM 957 C CA . TYR A 1 123 ? 2.020 -2.485 10.488 1.00 95.06 123 TYR A CA 1
ATOM 958 C C . TYR A 1 123 ? 3.373 -3.166 10.719 1.00 95.06 123 TYR A C 1
ATOM 960 O O . TYR A 1 123 ? 4.186 -3.222 9.805 1.00 95.06 123 TYR A O 1
ATOM 968 N N . MET A 1 124 ? 3.601 -3.722 11.909 1.00 93.50 124 MET A N 1
ATOM 969 C CA . MET A 1 124 ? 4.836 -4.427 12.271 1.00 93.50 124 MET A CA 1
ATOM 970 C C . MET A 1 124 ? 4.800 -5.930 11.918 1.00 93.50 124 MET A C 1
ATOM 972 O O . MET A 1 124 ? 5.551 -6.711 12.500 1.00 93.50 124 MET A O 1
ATOM 976 N N . ASN A 1 125 ? 3.908 -6.338 11.005 1.00 95.06 125 ASN A N 1
ATOM 977 C CA . ASN A 1 125 ? 3.714 -7.703 10.489 1.00 95.06 125 ASN A CA 1
ATOM 978 C C . ASN A 1 125 ? 3.442 -8.764 11.585 1.00 95.06 125 ASN A C 1
ATOM 980 O O . ASN A 1 125 ? 3.662 -9.956 11.382 1.00 95.06 125 ASN A O 1
ATOM 984 N N . ARG A 1 126 ? 2.932 -8.359 12.759 1.00 95.94 126 ARG A N 1
ATOM 985 C CA . ARG A 1 126 ? 2.689 -9.234 13.925 1.00 95.94 126 ARG A CA 1
ATOM 986 C C . ARG A 1 126 ? 1.323 -9.921 13.852 1.00 95.94 126 ARG A C 1
ATOM 988 O O . ARG A 1 126 ? 0.501 -9.782 14.760 1.00 95.94 126 ARG A O 1
ATOM 995 N N . PHE A 1 127 ? 1.076 -10.644 12.761 1.00 96.50 127 PHE A N 1
ATOM 996 C CA . PHE A 1 127 ? -0.219 -11.268 12.459 1.00 96.50 127 PHE A CA 1
ATOM 997 C C . PHE A 1 127 ? -0.712 -12.197 13.578 1.00 96.50 127 PHE A C 1
ATOM 999 O O . PHE A 1 127 ? -1.842 -12.041 14.038 1.00 96.50 127 PHE A O 1
ATOM 1006 N N . GLU A 1 128 ? 0.167 -13.054 14.107 1.00 97.44 128 GLU A N 1
ATOM 1007 C CA . GLU A 1 128 ? -0.123 -13.984 15.210 1.00 97.44 128 GLU A CA 1
ATOM 1008 C C . GLU A 1 128 ? -0.749 -13.299 16.437 1.00 97.44 128 GLU A C 1
ATOM 1010 O O . GLU A 1 128 ? -1.630 -13.854 17.094 1.00 97.44 128 GLU A O 1
ATOM 1015 N N . ALA A 1 129 ? -0.317 -12.074 16.758 1.00 96.69 129 ALA A N 1
ATOM 1016 C CA . ALA A 1 129 ? -0.819 -11.331 17.911 1.00 96.69 129 ALA A CA 1
ATOM 1017 C C . ALA A 1 129 ? -2.265 -10.846 17.703 1.00 96.69 129 ALA A C 1
ATOM 1019 O O . ALA A 1 129 ? -3.050 -10.839 18.653 1.00 96.69 129 ALA A O 1
ATOM 1020 N N . LEU A 1 130 ? -2.628 -10.487 16.467 1.00 96.50 130 LEU A N 1
ATOM 1021 C CA . LEU A 1 130 ? -3.997 -10.130 16.082 1.00 96.50 130 LEU A CA 1
ATOM 1022 C C . LEU A 1 130 ? -4.889 -11.373 15.970 1.00 96.50 130 LEU A C 1
ATOM 1024 O O . LEU A 1 130 ? -6.025 -11.365 16.443 1.00 96.50 130 LEU A O 1
ATOM 1028 N N . GLU A 1 131 ? -4.357 -12.460 15.415 1.00 97.06 131 GLU A N 1
ATOM 1029 C CA . GLU A 1 131 ? -5.061 -13.737 15.259 1.00 97.06 131 GLU A CA 1
ATOM 1030 C C . GLU A 1 131 ? -5.390 -14.371 16.608 1.00 97.06 131 GLU A C 1
ATOM 1032 O O . GLU A 1 131 ? -6.528 -14.774 16.846 1.00 97.06 131 GLU A O 1
ATOM 1037 N N . ARG A 1 132 ? -4.447 -14.343 17.555 1.00 96.38 132 ARG A N 1
ATOM 1038 C CA . ARG A 1 132 ? -4.670 -14.773 18.941 1.00 96.38 132 ARG A CA 1
ATOM 1039 C C . ARG A 1 132 ? -5.647 -13.868 19.702 1.00 96.38 132 ARG A C 1
ATOM 1041 O O . ARG A 1 132 ? -6.353 -14.349 20.584 1.00 96.38 132 ARG A O 1
ATOM 1048 N N . ARG A 1 133 ? -5.697 -12.569 19.378 1.00 94.75 133 ARG A N 1
ATOM 1049 C CA . ARG A 1 133 ? -6.581 -11.571 20.015 1.00 94.75 133 ARG A CA 1
ATOM 1050 C C . ARG A 1 133 ? -8.037 -11.683 19.553 1.00 94.75 133 ARG A C 1
ATOM 1052 O O . ARG A 1 133 ? -8.943 -11.554 20.380 1.00 94.75 133 ARG A O 1
ATOM 1059 N N . TYR A 1 134 ? -8.255 -11.922 18.261 1.00 95.12 134 TYR A N 1
ATOM 1060 C CA . TYR A 1 134 ? -9.585 -11.926 17.640 1.00 95.12 134 TYR A CA 1
ATOM 1061 C C . TYR A 1 134 ? -10.088 -13.308 17.201 1.00 95.12 134 TYR A C 1
ATOM 1063 O O . TYR A 1 134 ? -11.236 -13.416 16.779 1.00 95.12 134 TYR A O 1
ATOM 1071 N N . SER A 1 135 ? -9.273 -14.361 17.329 1.00 95.56 135 SER A N 1
ATOM 1072 C CA . SER A 1 135 ? -9.606 -15.741 16.934 1.00 95.56 135 SER A CA 1
ATOM 1073 C C . SER A 1 135 ? -10.005 -15.872 15.454 1.00 95.56 135 SER A C 1
ATOM 1075 O O . SER A 1 135 ? -10.842 -16.697 15.094 1.00 95.56 135 SER A O 1
ATOM 1077 N N . MET A 1 136 ? -9.418 -15.031 14.598 1.00 96.19 136 MET A N 1
ATOM 1078 C CA . MET A 1 136 ? -9.684 -14.944 13.158 1.00 96.19 136 MET A CA 1
ATOM 1079 C C . MET A 1 136 ? -8.465 -14.354 12.423 1.00 96.19 136 MET A C 1
ATOM 1081 O O . MET A 1 136 ? -7.739 -13.575 13.047 1.00 96.19 136 MET A O 1
ATOM 1085 N N . PRO A 1 137 ? -8.261 -14.636 11.118 1.00 97.56 137 PRO A N 1
ATOM 1086 C CA . PRO A 1 137 ? -7.127 -14.133 10.336 1.00 97.56 137 PRO A CA 1
ATOM 1087 C C . PRO A 1 137 ? -6.885 -12.624 10.488 1.00 97.56 137 PRO A C 1
ATOM 1089 O O . PRO A 1 137 ? -7.825 -11.822 10.446 1.00 97.56 137 PRO A O 1
ATOM 1092 N N . ALA A 1 138 ? -5.624 -12.208 10.609 1.00 97.12 138 ALA A N 1
ATOM 1093 C CA . ALA A 1 138 ? -5.250 -10.824 10.905 1.00 97.12 138 ALA A CA 1
ATOM 1094 C C . ALA A 1 138 ? -5.708 -9.845 9.812 1.00 97.12 138 ALA A C 1
ATOM 1096 O O . ALA A 1 138 ? -6.164 -8.740 10.097 1.00 97.12 138 ALA A O 1
ATOM 1097 N N . VAL A 1 139 ? -5.667 -10.272 8.546 1.00 96.31 139 VAL A N 1
ATOM 1098 C CA . VAL A 1 139 ? -6.201 -9.489 7.420 1.00 96.31 139 VAL A CA 1
ATOM 1099 C C . VAL A 1 139 ? -7.720 -9.313 7.554 1.00 96.31 139 VAL A C 1
ATOM 1101 O O . VAL A 1 139 ? -8.247 -8.227 7.325 1.00 96.31 139 VAL A O 1
ATOM 1104 N N . GLN A 1 140 ? -8.433 -10.357 7.982 1.00 97.31 140 GLN A N 1
ATOM 1105 C CA . GLN A 1 140 ? -9.887 -10.324 8.114 1.00 97.31 140 GLN A CA 1
ATOM 1106 C C . GLN A 1 140 ? -10.329 -9.452 9.300 1.00 97.31 140 GLN A C 1
ATOM 1108 O O . GLN A 1 140 ? -11.219 -8.619 9.135 1.00 97.31 140 GLN A O 1
ATOM 1113 N N . SER A 1 141 ? -9.689 -9.571 10.469 1.00 97.06 141 SER A N 1
ATOM 1114 C CA . SER A 1 141 ? -9.992 -8.705 11.623 1.00 97.06 141 SER A CA 1
ATOM 1115 C C . SER A 1 141 ? -9.745 -7.227 11.306 1.00 97.06 141 SER A C 1
ATOM 1117 O O . SER A 1 141 ? -10.577 -6.382 11.627 1.00 97.06 141 SER A O 1
ATOM 1119 N N . MET A 1 142 ? -8.671 -6.897 10.585 1.00 97.69 142 MET A N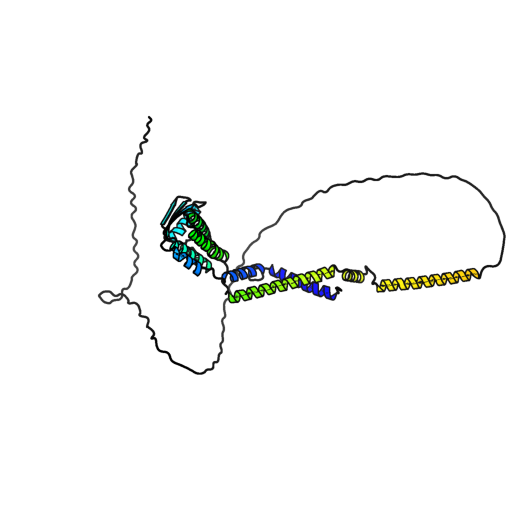 1
ATOM 1120 C CA . MET A 1 142 ? -8.366 -5.513 10.199 1.00 97.69 142 MET A CA 1
ATOM 1121 C C . MET A 1 142 ? -9.323 -4.954 9.128 1.00 97.69 142 MET A C 1
ATOM 1123 O O . MET A 1 142 ? -9.632 -3.762 9.143 1.00 97.69 142 MET A O 1
ATOM 1127 N N . TYR A 1 143 ? -9.890 -5.806 8.268 1.00 97.62 143 TYR A N 1
ATOM 1128 C CA . TYR A 1 143 ? -11.002 -5.439 7.382 1.00 97.62 143 TYR A CA 1
ATOM 1129 C C . TYR A 1 143 ? -12.299 -5.128 8.159 1.00 97.62 143 TYR A C 1
ATOM 1131 O O . TYR A 1 143 ? -13.008 -4.169 7.838 1.00 97.62 143 TYR A O 1
ATOM 1139 N N . TYR A 1 144 ? -12.607 -5.887 9.218 1.00 97.81 144 TYR A N 1
ATOM 1140 C CA . TYR A 1 144 ? -13.725 -5.557 10.110 1.00 97.81 144 TYR A CA 1
ATOM 1141 C C . TYR A 1 144 ? -13.450 -4.301 10.947 1.00 97.81 144 TYR A C 1
ATOM 1143 O O . TYR A 1 144 ? -14.360 -3.488 11.110 1.00 97.81 144 TYR A O 1
ATOM 1151 N N . LEU A 1 145 ? -12.208 -4.070 11.386 1.00 98.12 145 LEU A N 1
ATOM 1152 C CA . LEU A 1 145 ? -11.808 -2.829 12.053 1.00 98.12 145 LEU A CA 1
ATOM 1153 C C . LEU A 1 145 ? -12.043 -1.595 11.170 1.00 98.12 145 LEU A C 1
ATOM 1155 O O . LEU A 1 145 ? -12.559 -0.592 11.661 1.00 98.12 145 LEU A O 1
ATOM 1159 N N . ASP A 1 146 ? -11.751 -1.667 9.868 1.00 98.44 146 ASP A N 1
ATOM 1160 C CA . ASP A 1 146 ? -12.033 -0.561 8.943 1.00 98.44 146 ASP A CA 1
ATOM 1161 C C . ASP A 1 146 ? -13.524 -0.194 8.936 1.00 98.44 146 ASP A C 1
ATOM 1163 O O . ASP A 1 146 ? -13.898 0.972 9.077 1.00 98.44 146 ASP A O 1
ATOM 1167 N N . ARG A 1 147 ? -14.388 -1.212 8.863 1.00 97.94 147 ARG A N 1
ATOM 1168 C CA . ARG A 1 147 ? -15.848 -1.062 8.914 1.00 97.94 147 ARG A CA 1
ATOM 1169 C C . ARG A 1 147 ? -16.331 -0.545 10.271 1.00 97.94 147 ARG A C 1
ATOM 1171 O O . ARG A 1 147 ? -17.240 0.282 10.297 1.00 97.94 147 ARG A O 1
ATOM 1178 N N . ILE A 1 148 ? -15.725 -0.976 11.379 1.00 98.06 148 ILE A N 1
ATOM 1179 C CA . ILE A 1 148 ? -16.009 -0.438 12.718 1.00 98.0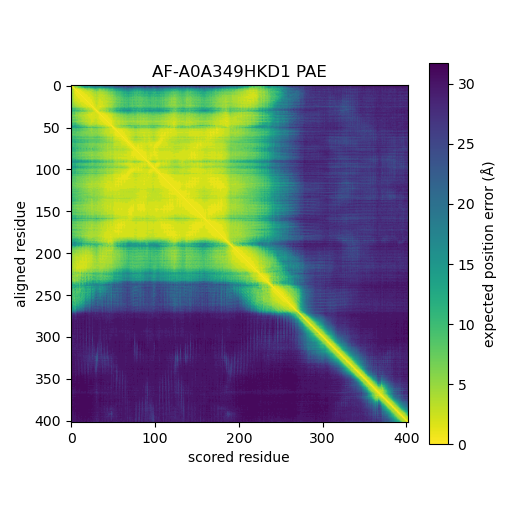6 148 ILE A CA 1
ATOM 1180 C C . ILE A 1 148 ? -15.659 1.053 12.758 1.00 98.06 148 ILE A C 1
ATOM 1182 O O . ILE A 1 148 ? -16.526 1.849 13.101 1.00 98.06 148 ILE A O 1
ATOM 1186 N N . LEU A 1 149 ? -14.457 1.457 12.330 1.00 98.31 149 LEU A N 1
ATOM 1187 C CA . LEU A 1 149 ? -14.027 2.864 12.308 1.00 98.31 149 LEU A CA 1
ATOM 1188 C C . LEU A 1 149 ? -14.918 3.740 11.409 1.00 98.31 149 LEU A C 1
ATOM 1190 O O . LEU A 1 149 ? -15.252 4.857 11.801 1.00 98.31 149 LEU A O 1
ATOM 1194 N N . GLN A 1 150 ? -15.382 3.235 10.258 1.00 98.12 150 GLN A N 1
ATOM 1195 C CA . GLN A 1 150 ? -16.383 3.929 9.430 1.00 98.12 150 GLN A CA 1
ATOM 1196 C C . GLN A 1 150 ? -17.688 4.196 10.205 1.00 98.12 150 GLN A C 1
ATOM 1198 O O . GLN A 1 150 ? -18.213 5.311 10.176 1.00 98.12 150 GLN A O 1
ATOM 1203 N N . LYS A 1 151 ? -18.219 3.191 10.920 1.00 97.81 151 LYS A N 1
ATOM 1204 C CA . LYS A 1 151 ? -19.440 3.337 11.738 1.00 97.81 151 LYS A CA 1
ATOM 1205 C C . LYS A 1 151 ? -19.213 4.251 12.942 1.00 97.81 151 LYS A C 1
ATOM 1207 O O . LYS A 1 151 ? -20.090 5.050 13.264 1.00 97.81 151 LYS A O 1
ATOM 1212 N N . PHE A 1 152 ? -18.022 4.198 13.532 1.00 97.19 152 PHE A N 1
ATOM 1213 C CA . PHE A 1 152 ? -17.578 5.065 14.619 1.00 97.19 152 PHE A CA 1
ATOM 1214 C C . PHE A 1 152 ? -17.577 6.541 14.190 1.00 97.19 152 PHE A C 1
ATOM 1216 O O . PHE A 1 152 ? -18.212 7.370 14.838 1.00 97.19 152 PHE A O 1
ATOM 1223 N N . ALA A 1 153 ? -16.950 6.861 13.051 1.00 97.62 153 ALA A N 1
ATOM 1224 C CA . ALA A 1 153 ? -16.907 8.214 12.490 1.00 97.62 153 ALA A CA 1
ATOM 1225 C C . ALA A 1 153 ? -18.297 8.741 12.086 1.00 97.62 153 ALA A C 1
ATOM 1227 O O . ALA A 1 153 ? -18.573 9.935 12.225 1.00 97.62 153 ALA A O 1
ATOM 1228 N N . ALA A 1 154 ? -19.184 7.865 11.603 1.00 97.44 154 ALA A N 1
ATOM 1229 C CA . ALA A 1 154 ? -20.566 8.221 11.289 1.00 97.44 154 ALA A CA 1
ATOM 1230 C C . ALA A 1 154 ? -21.379 8.549 12.556 1.00 97.44 154 ALA A C 1
ATOM 1232 O O . ALA A 1 154 ? -22.005 9.607 12.618 1.00 97.44 154 ALA A O 1
ATOM 1233 N N . ALA A 1 155 ? -21.328 7.690 13.580 1.00 97.00 155 ALA A N 1
ATOM 1234 C CA . ALA A 1 155 ? -22.087 7.864 14.820 1.00 97.00 155 ALA A CA 1
ATOM 1235 C C . ALA A 1 155 ? -21.615 9.084 15.637 1.00 97.00 155 ALA A C 1
ATOM 1237 O O . ALA A 1 155 ? -22.438 9.889 16.063 1.00 97.00 155 ALA A O 1
ATOM 1238 N N . ILE A 1 156 ? -20.298 9.286 15.766 1.00 96.38 156 ILE A N 1
ATOM 1239 C CA . ILE A 1 156 ? -19.718 10.497 16.376 1.00 96.38 156 ILE A CA 1
ATOM 1240 C C . ILE A 1 156 ? -20.071 11.761 15.572 1.00 96.38 156 ILE A C 1
ATOM 1242 O O . ILE A 1 156 ? -20.324 12.819 16.146 1.00 96.38 156 ILE A O 1
ATOM 1246 N N . GLY A 1 157 ? -20.166 11.654 14.242 1.00 94.31 157 GLY A N 1
ATOM 1247 C CA . GLY A 1 157 ? -20.674 12.734 13.395 1.00 94.31 157 GLY A CA 1
ATOM 1248 C C . GLY A 1 157 ? -22.114 13.133 13.722 1.00 94.31 157 GLY A C 1
ATOM 1249 O O . GLY A 1 157 ? -22.401 14.322 13.824 1.00 94.31 157 GLY A O 1
ATOM 1250 N N . ALA A 1 158 ? -22.999 12.154 13.927 1.00 95.81 158 ALA A N 1
ATOM 1251 C CA . ALA A 1 158 ? -24.392 12.395 14.307 1.00 95.81 158 ALA A CA 1
ATOM 1252 C C . ALA A 1 158 ? -24.528 13.028 15.707 1.00 95.81 158 ALA A C 1
ATOM 1254 O O . ALA A 1 158 ? -25.439 13.816 15.935 1.00 95.81 158 ALA A O 1
ATOM 1255 N N . GLN A 1 159 ? -23.587 12.757 16.618 1.00 95.31 159 GLN A N 1
ATOM 1256 C CA . GLN A 1 159 ? -23.526 13.364 17.956 1.00 95.31 159 GLN A CA 1
ATOM 1257 C C . GLN A 1 159 ? -22.880 14.762 17.987 1.00 95.31 159 GLN A C 1
ATOM 1259 O O . GLN A 1 159 ? -22.520 15.247 19.054 1.00 95.31 159 GLN A O 1
ATOM 1264 N N . LYS A 1 160 ? -22.736 15.433 16.832 1.00 95.12 160 LYS A N 1
ATOM 1265 C CA . LYS A 1 160 ? -22.142 16.780 16.710 1.00 95.12 160 LYS A CA 1
ATOM 1266 C C . LYS A 1 160 ? -20.716 16.882 17.290 1.00 95.12 160 LYS A C 1
ATOM 1268 O O . LYS A 1 160 ? -20.319 17.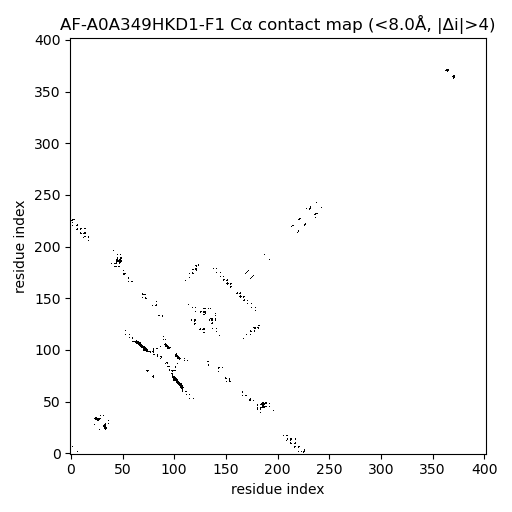934 17.778 1.00 95.12 160 LYS A O 1
ATOM 1273 N N . MET A 1 161 ? -19.918 15.814 17.184 1.00 95.06 161 MET A N 1
ATOM 1274 C CA . MET A 1 161 ? -18.520 15.752 17.651 1.00 95.06 161 MET A CA 1
ATOM 1275 C C . MET A 1 161 ? -17.522 15.754 16.462 1.00 95.06 161 MET A C 1
ATOM 1277 O O . MET A 1 161 ? -16.898 14.729 16.154 1.00 95.06 161 MET A O 1
ATOM 1281 N N . PRO A 1 162 ? -17.367 16.874 15.721 1.00 95.38 162 PRO A N 1
ATOM 1282 C CA . PRO A 1 162 ? -16.636 16.896 14.450 1.00 95.38 162 PRO A CA 1
ATOM 1283 C C . PRO A 1 162 ? -15.134 16.624 14.603 1.00 95.38 162 PRO A C 1
ATOM 1285 O O . PRO A 1 162 ? -14.568 15.897 13.786 1.00 95.38 162 PRO A O 1
ATOM 1288 N N . ALA A 1 163 ? -14.488 17.137 15.655 1.00 96.62 163 ALA A N 1
ATOM 1289 C CA . ALA A 1 163 ? -13.058 16.925 15.895 1.00 96.62 163 ALA A CA 1
ATOM 1290 C C . ALA A 1 163 ? -12.729 15.434 16.095 1.00 96.62 163 ALA A C 1
ATOM 1292 O O . ALA A 1 163 ? -11.773 14.909 15.523 1.00 96.62 163 ALA A O 1
ATOM 1293 N N . GLN A 1 164 ? -13.576 14.719 16.838 1.00 97.31 164 GLN A N 1
ATOM 1294 C CA . GLN A 1 164 ? -13.462 13.281 17.056 1.00 97.31 164 GLN A CA 1
ATOM 1295 C C . GLN A 1 164 ? -13.724 12.498 15.763 1.00 97.31 164 GLN A C 1
ATOM 1297 O O . GLN A 1 164 ? -12.973 11.576 15.453 1.00 97.31 164 GLN A O 1
ATOM 1302 N N . LYS A 1 165 ? -14.716 12.893 14.948 1.00 98.00 165 LYS A N 1
ATOM 1303 C CA . LYS A 1 165 ? -14.945 12.305 13.612 1.00 98.00 165 LYS A CA 1
ATOM 1304 C C . LYS A 1 165 ? -13.714 12.457 12.711 1.00 98.00 165 LYS A C 1
ATOM 1306 O O . LYS A 1 165 ? -13.329 11.502 12.035 1.00 98.00 165 LYS A O 1
ATOM 1311 N N . VAL A 1 166 ? -13.073 13.629 12.724 1.00 98.12 166 VAL A N 1
ATOM 1312 C CA . VAL A 1 166 ? -11.819 13.882 11.994 1.00 98.12 166 VAL A CA 1
ATOM 1313 C C . VAL A 1 166 ? -10.684 13.001 12.523 1.00 98.12 166 VAL A C 1
ATOM 1315 O O . VAL A 1 166 ? -9.976 12.407 11.713 1.00 98.12 166 VAL A O 1
ATOM 1318 N N . LEU A 1 167 ? -10.536 12.837 13.842 1.00 98.19 167 LEU A N 1
ATOM 1319 C CA . LEU A 1 167 ? -9.526 11.952 14.438 1.00 98.19 167 LEU A CA 1
ATOM 1320 C C . LEU A 1 167 ? -9.733 10.476 14.051 1.00 98.19 167 LEU A C 1
ATOM 1322 O O . LEU A 1 167 ? -8.785 9.828 13.612 1.00 98.19 167 LEU A O 1
ATOM 1326 N N . VAL A 1 168 ? -10.961 9.953 14.131 1.00 98.25 168 VAL A N 1
ATOM 1327 C CA . VAL A 1 168 ? -11.288 8.575 13.709 1.00 98.25 168 VAL A CA 1
ATOM 1328 C C . VAL A 1 168 ? -10.975 8.367 12.224 1.00 98.25 168 VAL A C 1
ATOM 1330 O O . VAL A 1 168 ? -10.321 7.389 11.852 1.00 98.25 168 VAL A O 1
ATOM 1333 N N . ASN A 1 169 ? -11.365 9.316 11.368 1.00 98.31 169 ASN A N 1
ATOM 1334 C CA . ASN A 1 169 ? -11.021 9.283 9.947 1.00 98.31 169 ASN A CA 1
ATOM 1335 C C . ASN A 1 169 ? -9.503 9.379 9.716 1.00 98.31 169 ASN A C 1
ATOM 1337 O O . ASN A 1 169 ? -8.984 8.709 8.827 1.00 98.31 169 ASN A O 1
ATOM 1341 N N . LYS A 1 170 ? -8.768 10.152 10.525 1.00 98.19 170 LYS A N 1
ATOM 1342 C CA . LYS A 1 170 ? -7.303 10.252 10.451 1.00 98.19 170 LYS A CA 1
ATOM 1343 C C . LYS A 1 170 ? -6.635 8.925 10.829 1.00 98.19 170 LYS A C 1
ATOM 1345 O O . LYS A 1 170 ? -5.761 8.479 10.092 1.00 98.19 170 LYS A O 1
ATOM 1350 N N . ILE A 1 171 ? -7.091 8.248 11.888 1.00 98.44 171 ILE A N 1
ATOM 1351 C CA . ILE A 1 171 ? -6.645 6.890 12.260 1.00 98.44 171 ILE A CA 1
ATOM 1352 C C . ILE A 1 171 ? -6.872 5.918 11.093 1.00 98.44 171 ILE A C 1
ATOM 1354 O O . ILE A 1 171 ? -5.944 5.227 10.671 1.00 98.44 171 ILE A O 1
ATOM 1358 N N . ARG A 1 172 ? -8.075 5.914 10.505 1.00 98.12 172 ARG A N 1
ATOM 1359 C CA . ARG A 1 172 ? -8.403 5.060 9.354 1.00 98.12 172 ARG A CA 1
ATOM 1360 C C . ARG A 1 172 ? -7.497 5.335 8.143 1.00 98.12 172 ARG A C 1
ATOM 1362 O O . ARG A 1 172 ? -6.848 4.426 7.631 1.00 98.12 172 ARG A O 1
ATOM 1369 N N . MET A 1 173 ? -7.440 6.589 7.695 1.00 97.75 173 MET A N 1
ATOM 1370 C CA . MET A 1 173 ? -6.806 6.977 6.428 1.00 97.75 173 MET A CA 1
ATOM 1371 C C . MET A 1 173 ? -5.276 7.081 6.500 1.00 97.75 173 MET A C 1
ATOM 1373 O O . MET A 1 173 ? -4.617 6.903 5.479 1.00 97.75 173 MET A O 1
ATOM 1377 N N . LYS A 1 174 ? -4.697 7.393 7.669 1.00 97.38 174 LYS A N 1
ATOM 1378 C CA . LYS A 1 174 ? -3.244 7.584 7.840 1.00 97.38 174 LYS A CA 1
ATOM 1379 C C . LYS A 1 174 ? -2.543 6.451 8.590 1.00 97.38 174 LYS A C 1
ATOM 1381 O O . LYS A 1 174 ? -1.320 6.418 8.538 1.00 97.38 174 LYS A O 1
ATOM 1386 N N . LEU A 1 175 ? -3.267 5.538 9.250 1.00 97.62 175 LEU A N 1
ATOM 1387 C CA . LEU A 1 175 ? -2.677 4.376 9.932 1.00 97.62 175 LEU A CA 1
ATOM 1388 C C . LEU A 1 175 ? -3.205 3.048 9.364 1.00 97.62 175 LEU A C 1
ATOM 1390 O O . LEU A 1 175 ? -2.410 2.261 8.855 1.00 97.62 175 LEU A O 1
ATOM 1394 N N . LEU A 1 176 ? -4.525 2.801 9.400 1.00 98.12 176 LEU A N 1
ATOM 1395 C CA . LEU A 1 176 ? -5.083 1.487 9.031 1.00 98.12 176 LEU A CA 1
ATOM 1396 C C . LEU A 1 176 ? -4.896 1.155 7.549 1.00 98.12 176 LEU A C 1
ATOM 1398 O O . LEU A 1 176 ? -4.377 0.089 7.238 1.00 98.12 176 LEU A O 1
ATOM 1402 N N . ILE A 1 177 ? -5.284 2.048 6.636 1.00 96.56 177 ILE A N 1
ATOM 1403 C CA . ILE A 1 177 ? -5.169 1.778 5.193 1.00 96.56 177 ILE A CA 1
ATOM 1404 C C . ILE A 1 177 ? -3.700 1.564 4.765 1.00 96.56 177 ILE A C 1
ATOM 1406 O O . ILE A 1 177 ? -3.436 0.563 4.096 1.00 96.56 177 ILE A O 1
ATOM 1410 N N . PRO A 1 178 ? -2.716 2.389 5.190 1.00 95.38 178 PRO A N 1
ATOM 1411 C CA . PRO A 1 178 ? -1.298 2.095 4.965 1.00 95.38 178 PRO A CA 1
ATOM 1412 C C . PRO A 1 178 ? -0.844 0.745 5.540 1.00 95.38 178 PRO A C 1
ATOM 1414 O O . PRO A 1 178 ? -0.212 -0.028 4.824 1.00 95.38 178 PRO A O 1
ATOM 1417 N N . ALA A 1 179 ? -1.205 0.422 6.789 1.00 95.88 179 ALA A N 1
ATOM 1418 C CA . ALA A 1 179 ? -0.848 -0.852 7.419 1.00 95.88 179 ALA A CA 1
ATOM 1419 C C . ALA A 1 179 ? -1.455 -2.066 6.696 1.00 95.88 179 ALA A C 1
ATOM 1421 O O . ALA A 1 179 ? -0.794 -3.090 6.547 1.00 95.88 179 ALA A O 1
ATOM 1422 N N . TYR A 1 180 ? -2.697 -1.943 6.224 1.00 96.69 180 TYR A N 1
ATOM 1423 C CA . TYR A 1 180 ? -3.410 -2.993 5.504 1.00 96.69 180 TYR A CA 1
ATOM 1424 C C . TYR A 1 180 ? -2.848 -3.209 4.098 1.00 96.69 180 TYR A C 1
ATOM 1426 O O . TYR A 1 180 ? -2.648 -4.352 3.683 1.00 96.69 180 TYR A O 1
ATOM 1434 N N . ASN A 1 181 ? -2.555 -2.134 3.366 1.00 95.06 181 ASN A N 1
ATOM 1435 C CA . ASN A 1 181 ? -2.006 -2.227 2.015 1.00 95.06 181 ASN A CA 1
ATOM 1436 C C . ASN A 1 181 ? -0.578 -2.787 2.052 1.00 95.06 181 ASN A C 1
ATOM 1438 O O . ASN A 1 181 ? -0.308 -3.817 1.438 1.00 95.06 181 ASN A O 1
ATOM 1442 N N . LEU A 1 182 ? 0.297 -2.196 2.870 1.00 94.50 182 LEU A N 1
ATOM 1443 C CA . LEU A 1 182 ? 1.708 -2.578 2.995 1.00 94.50 182 LEU A CA 1
ATOM 1444 C C . LEU A 1 182 ? 1.927 -3.804 3.905 1.00 94.50 182 LEU A C 1
ATOM 1446 O O . LEU A 1 182 ? 3.032 -4.022 4.398 1.00 94.50 182 LEU A O 1
ATOM 1450 N N . ARG A 1 183 ? 0.894 -4.615 4.178 1.00 94.00 183 ARG A N 1
ATOM 1451 C CA . ARG A 1 183 ? 0.974 -5.742 5.128 1.00 94.00 183 ARG A CA 1
ATOM 1452 C C . ARG A 1 183 ? 1.988 -6.819 4.725 1.00 94.00 183 ARG A C 1
ATOM 1454 O O . ARG A 1 183 ? 2.595 -7.410 5.603 1.00 94.00 183 ARG A O 1
ATOM 1461 N N . LYS A 1 184 ? 2.178 -7.069 3.422 1.00 91.25 184 LYS A N 1
ATOM 1462 C CA . LYS A 1 184 ? 3.149 -8.062 2.921 1.00 91.25 184 LYS A CA 1
ATOM 1463 C C . LYS A 1 184 ? 4.600 -7.567 2.967 1.00 91.25 184 LYS A C 1
ATOM 1465 O O . LYS A 1 184 ? 5.499 -8.374 3.159 1.00 91.25 184 LYS A O 1
ATOM 1470 N N . ALA A 1 185 ? 4.811 -6.264 2.790 1.00 90.94 185 ALA A N 1
ATOM 1471 C CA . ALA A 1 185 ? 6.137 -5.676 2.645 1.00 90.94 185 ALA A CA 1
ATOM 1472 C C . ALA A 1 185 ? 6.941 -5.683 3.956 1.00 90.94 185 ALA A C 1
ATOM 1474 O O . ALA A 1 185 ? 6.376 -5.632 5.058 1.00 90.94 185 ALA A O 1
ATOM 1475 N N . LEU A 1 186 ? 8.268 -5.685 3.817 1.00 88.31 186 LEU A N 1
ATOM 1476 C CA . LEU A 1 186 ? 9.233 -5.533 4.907 1.00 88.31 186 LEU A CA 1
ATOM 1477 C C . LEU A 1 186 ? 9.791 -4.096 4.903 1.00 88.31 186 LEU A C 1
ATOM 1479 O O . LEU A 1 186 ? 9.937 -3.512 3.835 1.00 88.31 186 LEU A O 1
ATOM 1483 N N . PRO A 1 187 ? 10.073 -3.476 6.061 1.00 85.69 187 PRO A N 1
ATOM 1484 C CA . PRO A 1 187 ? 10.587 -2.108 6.098 1.00 85.69 187 PRO A CA 1
ATOM 1485 C C . PRO A 1 187 ? 12.061 -2.036 5.669 1.00 85.69 187 PRO A C 1
ATOM 1487 O O . PRO A 1 187 ? 12.931 -2.593 6.336 1.00 85.69 187 PRO A O 1
ATOM 1490 N N . VAL A 1 188 ? 12.345 -1.283 4.604 1.00 84.38 188 VAL A N 1
ATOM 1491 C CA . VAL A 1 188 ? 13.696 -0.780 4.276 1.00 84.38 188 VAL A CA 1
ATOM 1492 C C . VAL A 1 188 ? 13.930 0.540 5.029 1.00 84.38 188 VAL A C 1
ATOM 1494 O O . VAL A 1 188 ? 12.971 1.242 5.337 1.00 84.38 188 VAL A O 1
ATOM 1497 N N . SER A 1 189 ? 15.169 0.908 5.376 1.00 80.50 189 SER A N 1
ATOM 1498 C CA . SER A 1 189 ? 15.414 2.183 6.078 1.00 80.50 189 SER A CA 1
ATOM 1499 C C . SER A 1 189 ? 15.197 3.390 5.157 1.00 80.50 189 SER A C 1
ATOM 1501 O O . SER A 1 189 ? 15.574 3.347 3.991 1.00 80.50 189 SER A O 1
ATOM 1503 N N . GLU A 1 190 ? 14.638 4.489 5.673 1.00 75.50 190 GLU A N 1
ATOM 1504 C CA . GLU A 1 190 ? 14.306 5.683 4.870 1.00 75.50 190 GLU A CA 1
ATOM 1505 C C . GLU A 1 190 ? 15.526 6.253 4.111 1.00 75.50 190 GLU A C 1
ATOM 1507 O O . GLU A 1 190 ? 15.417 6.622 2.942 1.00 75.50 190 GLU A O 1
ATOM 1512 N N . THR A 1 191 ? 16.708 6.253 4.739 1.00 77.00 191 THR A N 1
ATOM 1513 C CA . THR A 1 191 ? 17.963 6.762 4.154 1.00 77.00 191 THR A CA 1
ATOM 1514 C C . THR A 1 191 ? 18.493 5.894 3.015 1.00 77.00 191 THR A C 1
ATOM 1516 O O . THR A 1 191 ? 18.795 6.414 1.942 1.00 77.00 191 THR A O 1
ATOM 1519 N N . SER A 1 192 ? 18.569 4.571 3.204 1.00 77.44 192 SER A N 1
ATOM 1520 C CA . SER A 1 192 ? 18.927 3.660 2.105 1.00 77.44 192 SER A CA 1
ATOM 1521 C C . SER A 1 192 ? 17.846 3.658 1.024 1.00 77.44 192 SER A C 1
ATOM 1523 O O . SER A 1 192 ? 18.150 3.566 -0.164 1.00 77.44 192 SER A O 1
ATOM 1525 N N . GLY A 1 193 ? 16.585 3.822 1.421 1.00 79.62 193 GLY A N 1
ATOM 1526 C CA . GLY A 1 193 ? 15.445 3.811 0.528 1.00 79.62 193 GLY A CA 1
ATOM 1527 C C . GLY A 1 193 ? 15.411 4.981 -0.450 1.00 79.62 193 GLY A C 1
ATOM 1528 O O . GLY A 1 193 ? 15.090 4.779 -1.620 1.00 79.62 193 GLY A O 1
ATOM 1529 N N . PHE A 1 194 ? 15.819 6.179 -0.021 1.00 81.19 194 PHE A N 1
ATOM 1530 C CA . PHE A 1 194 ? 15.980 7.317 -0.929 1.00 81.19 194 PHE A CA 1
ATOM 1531 C C . PHE A 1 194 ? 17.050 7.047 -1.999 1.00 81.19 194 PHE A C 1
ATOM 1533 O O . PHE A 1 194 ? 16.828 7.347 -3.169 1.00 81.19 194 PHE A O 1
ATOM 1540 N N . ALA A 1 195 ? 18.170 6.413 -1.632 1.00 85.06 195 ALA A N 1
ATOM 1541 C CA . ALA A 1 195 ? 19.216 6.044 -2.588 1.00 85.06 195 ALA A CA 1
ATOM 1542 C C . ALA A 1 195 ? 18.731 5.003 -3.617 1.00 85.06 195 ALA A C 1
ATOM 1544 O O . ALA A 1 195 ? 18.972 5.175 -4.810 1.00 85.06 195 ALA A O 1
ATOM 1545 N N . HIS A 1 196 ? 17.987 3.975 -3.188 1.00 82.00 196 HIS A N 1
ATOM 1546 C CA . HIS A 1 196 ? 17.377 2.997 -4.103 1.00 82.00 196 HIS A CA 1
ATOM 1547 C C . HIS A 1 196 ? 16.355 3.654 -5.045 1.00 82.00 196 HIS A C 1
ATOM 1549 O O . HIS A 1 196 ? 16.361 3.380 -6.244 1.00 82.00 196 HIS A O 1
ATOM 1555 N N . LEU A 1 197 ? 15.508 4.550 -4.525 1.00 85.88 197 LEU A N 1
ATOM 1556 C CA . LEU A 1 197 ? 14.518 5.276 -5.323 1.00 85.88 197 LEU A CA 1
ATOM 1557 C C . LEU A 1 197 ? 15.185 6.193 -6.357 1.00 85.88 197 LEU A C 1
ATOM 1559 O O . LEU A 1 197 ? 14.783 6.195 -7.520 1.00 85.88 197 LEU A O 1
ATOM 1563 N N . ALA A 1 198 ? 16.221 6.937 -5.959 1.00 89.00 198 ALA A N 1
ATOM 1564 C CA . ALA A 1 198 ? 16.981 7.803 -6.855 1.00 89.00 198 ALA A CA 1
ATOM 1565 C C . ALA A 1 198 ? 17.698 6.991 -7.946 1.00 89.00 198 ALA A C 1
ATOM 1567 O O . ALA A 1 198 ? 17.545 7.297 -9.127 1.00 89.00 198 ALA A O 1
ATOM 1568 N N . LEU A 1 199 ? 18.407 5.918 -7.575 1.00 88.69 199 LEU A N 1
ATOM 1569 C CA . LEU A 1 199 ? 19.126 5.062 -8.522 1.00 88.69 199 LEU A CA 1
ATOM 1570 C C . LEU A 1 199 ? 18.171 4.377 -9.512 1.00 88.69 199 LEU A C 1
ATOM 1572 O O . LEU A 1 199 ? 18.442 4.369 -10.710 1.00 88.69 199 LEU A O 1
ATOM 1576 N N . GLY A 1 200 ? 17.026 3.872 -9.039 1.00 88.31 200 GLY A N 1
ATOM 1577 C CA . GLY A 1 200 ? 15.985 3.302 -9.898 1.00 88.31 200 GLY A CA 1
ATOM 1578 C C . GLY A 1 200 ? 15.353 4.332 -10.841 1.00 88.31 200 GLY A C 1
ATOM 1579 O O . GLY A 1 200 ? 15.143 4.038 -12.015 1.00 88.31 200 GLY A O 1
ATOM 1580 N N . THR A 1 201 ? 15.119 5.560 -10.363 1.00 89.94 201 THR A N 1
ATOM 1581 C CA . THR A 1 201 ? 14.577 6.665 -11.180 1.00 89.94 201 THR A CA 1
ATOM 1582 C C . THR A 1 201 ? 15.564 7.108 -12.264 1.00 89.94 201 THR A C 1
ATOM 1584 O O . THR A 1 201 ? 15.174 7.301 -13.413 1.00 89.94 201 THR A O 1
ATOM 1587 N N . ILE A 1 202 ? 16.854 7.216 -11.932 1.00 93.50 202 ILE A N 1
ATOM 1588 C CA . ILE A 1 202 ? 17.920 7.512 -12.900 1.00 93.50 202 ILE A CA 1
ATOM 1589 C C . ILE A 1 202 ? 18.047 6.365 -13.912 1.00 93.50 202 ILE A C 1
ATOM 1591 O O . ILE A 1 202 ? 18.112 6.616 -15.113 1.00 93.50 202 ILE A O 1
ATOM 1595 N N . GLY A 1 203 ? 18.018 5.111 -13.448 1.00 90.75 203 GLY A N 1
ATOM 1596 C CA . GLY A 1 203 ? 18.102 3.925 -14.299 1.00 90.75 203 GLY A CA 1
ATOM 1597 C C . GLY A 1 203 ? 16.959 3.822 -15.310 1.00 90.75 203 GLY A C 1
ATOM 1598 O O . GLY A 1 203 ? 17.217 3.604 -16.492 1.00 90.75 203 GLY A O 1
ATOM 1599 N N . ILE A 1 204 ? 15.706 4.034 -14.886 1.00 90.88 204 ILE A N 1
ATOM 1600 C CA . ILE A 1 204 ? 14.552 3.969 -15.796 1.00 90.88 204 ILE A CA 1
ATOM 1601 C C . ILE A 1 204 ? 14.488 5.171 -16.750 1.00 90.88 204 ILE A C 1
ATOM 1603 O O . ILE A 1 204 ? 14.115 4.996 -17.907 1.00 90.88 204 ILE A O 1
ATOM 1607 N N . LEU A 1 205 ? 14.923 6.364 -16.322 1.00 94.88 205 LEU A N 1
ATOM 1608 C CA . LEU A 1 205 ? 15.047 7.532 -17.203 1.00 94.88 205 LEU A CA 1
ATOM 1609 C C . LEU A 1 205 ? 16.135 7.322 -18.267 1.00 94.88 205 LEU A C 1
ATOM 1611 O O . LEU A 1 205 ? 15.904 7.578 -19.446 1.00 94.88 205 LEU A O 1
ATOM 1615 N N . PHE A 1 206 ? 17.302 6.810 -17.870 1.00 93.75 206 PHE A N 1
ATOM 1616 C CA . PHE A 1 206 ? 18.389 6.472 -18.790 1.00 93.75 206 PHE A CA 1
ATOM 1617 C C . PHE A 1 206 ? 17.972 5.369 -19.773 1.00 93.75 206 PHE A C 1
ATOM 1619 O O . PHE A 1 206 ? 18.222 5.488 -20.972 1.00 93.75 206 PHE A O 1
ATOM 1626 N N . PHE A 1 207 ? 17.262 4.340 -19.297 1.00 92.38 207 PHE A N 1
ATOM 1627 C CA . PHE A 1 207 ? 16.678 3.311 -20.156 1.00 92.38 207 PHE A CA 1
ATOM 1628 C C . PHE A 1 207 ? 15.654 3.887 -21.147 1.00 92.38 207 PHE A C 1
ATOM 1630 O O . PHE A 1 207 ? 15.714 3.548 -22.324 1.00 92.38 207 PHE A O 1
ATOM 1637 N N . ALA A 1 208 ? 14.757 4.780 -20.715 1.00 93.75 208 ALA A N 1
ATOM 1638 C CA . ALA A 1 208 ? 13.780 5.421 -21.598 1.00 93.75 208 ALA A CA 1
ATOM 1639 C C . ALA A 1 208 ? 14.459 6.269 -22.690 1.00 93.75 208 ALA A C 1
ATOM 1641 O O . ALA A 1 208 ? 14.119 6.151 -23.864 1.00 93.75 208 ALA A O 1
ATOM 1642 N N . ILE A 1 209 ? 15.489 7.044 -22.333 1.00 94.25 209 ILE A N 1
ATOM 1643 C CA . ILE A 1 209 ? 16.287 7.820 -23.295 1.00 94.25 209 ILE A CA 1
ATOM 1644 C C . ILE A 1 209 ? 16.993 6.892 -24.299 1.00 94.25 209 ILE A C 1
ATOM 1646 O O . ILE A 1 209 ? 16.969 7.156 -25.501 1.00 94.25 209 ILE A O 1
ATOM 1650 N N . LEU A 1 210 ? 17.582 5.779 -23.843 1.00 92.00 210 LEU A N 1
ATOM 1651 C CA . LEU A 1 210 ? 18.175 4.773 -24.732 1.00 92.00 210 LEU A CA 1
ATOM 1652 C C . LEU A 1 210 ? 17.131 4.099 -25.633 1.00 92.00 210 LEU A C 1
ATOM 1654 O O . LEU A 1 210 ? 17.402 3.885 -26.814 1.00 92.00 210 LEU A O 1
ATOM 1658 N N . TRP A 1 211 ? 15.945 3.787 -25.107 1.00 93.06 211 TRP A N 1
ATOM 1659 C CA . TRP A 1 211 ? 14.824 3.227 -25.861 1.00 93.06 211 TRP A CA 1
ATOM 1660 C C . TRP A 1 211 ? 14.376 4.176 -26.979 1.00 93.06 211 TRP A C 1
ATOM 1662 O O . TRP A 1 211 ? 14.300 3.758 -28.136 1.00 93.06 211 TRP A O 1
ATOM 1672 N N . ASP A 1 212 ? 14.152 5.454 -26.675 1.00 93.44 212 ASP A N 1
ATOM 1673 C CA . ASP A 1 212 ? 13.695 6.444 -27.654 1.00 93.44 212 ASP A CA 1
ATOM 1674 C C . ASP A 1 212 ? 14.767 6.749 -28.708 1.00 93.44 212 ASP A C 1
ATOM 1676 O O . ASP A 1 212 ? 14.470 6.736 -29.904 1.00 93.44 212 ASP A O 1
ATOM 1680 N N . ILE A 1 213 ? 16.034 6.917 -28.303 1.00 91.88 213 ILE A N 1
ATOM 1681 C CA . ILE A 1 213 ? 17.168 7.048 -29.236 1.00 91.88 213 ILE A CA 1
ATOM 1682 C C . ILE A 1 213 ? 17.259 5.814 -30.141 1.00 91.88 213 ILE A C 1
ATOM 1684 O O . ILE A 1 213 ? 17.475 5.946 -31.347 1.00 91.88 213 ILE A O 1
ATOM 1688 N N . SER A 1 214 ? 17.063 4.613 -29.592 1.00 92.06 214 SER A N 1
ATOM 1689 C CA . SER A 1 214 ? 17.088 3.373 -30.363 1.00 92.06 214 SER A CA 1
ATOM 1690 C C . SER A 1 214 ? 15.978 3.313 -31.408 1.00 92.06 214 SER A C 1
ATOM 1692 O O . SER A 1 214 ? 16.258 3.059 -32.579 1.00 92.06 214 SER A O 1
ATOM 1694 N N . ASN A 1 215 ? 14.736 3.600 -31.008 1.00 92.19 215 ASN A N 1
ATOM 1695 C CA . ASN A 1 215 ? 13.581 3.607 -31.901 1.00 92.19 215 ASN A CA 1
ATOM 1696 C C . ASN A 1 215 ? 13.746 4.673 -32.993 1.00 92.19 215 ASN A C 1
ATOM 1698 O O . ASN A 1 215 ? 13.581 4.371 -34.176 1.00 92.19 215 ASN A O 1
ATOM 1702 N N . PHE A 1 216 ? 14.146 5.892 -32.620 1.00 91.81 216 PHE A N 1
ATOM 1703 C CA . PHE A 1 216 ? 14.392 6.987 -33.557 1.00 91.81 216 PHE A CA 1
ATOM 1704 C C . PHE A 1 216 ? 15.494 6.649 -34.569 1.00 91.81 216 PHE A C 1
ATOM 1706 O O . PHE A 1 216 ? 15.304 6.835 -35.771 1.00 91.81 216 PHE A O 1
ATOM 1713 N N . LEU A 1 217 ? 16.635 6.112 -34.125 1.00 90.56 217 LEU A N 1
ATOM 1714 C CA . LEU A 1 217 ? 17.725 5.744 -35.030 1.00 90.56 217 LEU A CA 1
ATOM 1715 C C . LEU A 1 217 ? 17.375 4.535 -35.905 1.00 90.56 217 LEU A C 1
ATOM 1717 O O . LEU A 1 217 ? 17.742 4.527 -37.079 1.00 90.56 217 LEU A O 1
ATOM 1721 N N . PHE A 1 218 ? 16.670 3.532 -35.378 1.00 91.12 218 PHE A N 1
ATOM 1722 C CA . PHE A 1 218 ? 16.319 2.317 -36.117 1.00 91.12 218 PHE A CA 1
ATOM 1723 C C . PHE A 1 218 ? 15.227 2.594 -37.157 1.00 91.12 218 PHE A C 1
ATOM 1725 O O . PHE A 1 218 ? 15.468 2.449 -38.359 1.00 91.12 218 PHE A O 1
ATOM 1732 N N . PHE A 1 219 ? 14.058 3.078 -36.727 1.00 90.81 219 PHE A N 1
ATOM 1733 C CA . PHE A 1 219 ? 12.950 3.381 -37.634 1.00 90.81 219 PHE A CA 1
ATOM 1734 C C . PHE A 1 219 ? 13.236 4.604 -38.515 1.00 90.81 219 PHE A C 1
ATOM 1736 O O . PHE A 1 219 ? 12.871 4.590 -39.688 1.00 90.81 219 PHE A O 1
ATOM 1743 N N . GLY A 1 220 ? 13.968 5.609 -38.021 1.00 87.62 220 GLY A N 1
ATOM 1744 C CA . GLY A 1 220 ? 14.427 6.742 -38.832 1.00 87.62 220 GLY A CA 1
ATOM 1745 C C . GLY A 1 220 ? 15.415 6.334 -39.930 1.00 87.62 220 GLY A C 1
ATOM 1746 O O . GLY A 1 220 ? 15.293 6.803 -41.060 1.00 87.62 220 GLY A O 1
ATOM 1747 N N . SER A 1 221 ? 16.333 5.394 -39.654 1.00 85.94 221 SER A N 1
ATOM 1748 C CA . SER A 1 221 ? 17.186 4.808 -40.702 1.00 85.94 221 SER A CA 1
ATOM 1749 C C . SER A 1 221 ? 16.345 4.077 -41.751 1.00 85.94 221 SER A C 1
ATOM 1751 O O . SER A 1 221 ? 16.502 4.341 -42.942 1.00 85.94 221 SER A O 1
ATOM 1753 N N . LEU A 1 222 ? 15.425 3.202 -41.318 1.00 85.69 222 LEU A N 1
ATOM 1754 C CA . LEU A 1 222 ? 14.547 2.420 -42.201 1.00 85.69 222 LEU A CA 1
ATOM 1755 C C . LEU A 1 222 ? 13.629 3.295 -43.071 1.00 85.69 222 LEU A C 1
ATOM 1757 O O . LEU A 1 222 ? 13.397 2.962 -44.231 1.00 85.69 222 LEU A O 1
ATOM 1761 N N . ALA A 1 223 ? 13.131 4.411 -42.534 1.00 87.31 223 ALA A N 1
ATOM 1762 C CA . ALA A 1 223 ? 12.272 5.353 -43.250 1.00 87.31 223 ALA A CA 1
ATOM 1763 C C . ALA A 1 223 ? 13.039 6.305 -44.188 1.00 87.31 223 ALA A C 1
ATOM 1765 O O . ALA A 1 223 ? 12.427 6.937 -45.047 1.00 87.31 223 ALA A O 1
ATOM 1766 N N . SER A 1 224 ? 14.362 6.440 -44.039 1.00 86.94 224 SER A N 1
ATOM 1767 C CA . SER A 1 224 ? 15.135 7.425 -44.801 1.00 86.94 224 SER A CA 1
ATOM 1768 C C . SER A 1 224 ? 15.317 7.041 -46.277 1.00 86.94 224 SER A C 1
ATOM 1770 O O . SER A 1 224 ? 15.723 5.924 -46.618 1.00 86.94 224 SER A O 1
ATOM 1772 N N . GLU A 1 225 ? 15.056 7.998 -47.175 1.00 81.38 225 GLU A N 1
ATOM 1773 C CA . GLU A 1 225 ? 15.139 7.761 -48.620 1.00 81.38 225 GLU A CA 1
ATOM 1774 C C . GLU A 1 225 ? 16.545 7.364 -49.075 1.00 81.38 225 GLU A C 1
ATOM 1776 O O . GLU A 1 225 ? 16.670 6.454 -49.892 1.00 81.38 225 GLU A O 1
ATOM 1781 N N . ASP A 1 226 ? 17.596 7.980 -48.520 1.00 81.69 226 ASP A N 1
ATOM 1782 C CA . ASP A 1 226 ? 18.996 7.659 -48.828 1.00 81.69 226 ASP A CA 1
ATOM 1783 C C . ASP A 1 226 ? 19.335 6.200 -48.507 1.00 81.69 226 ASP A C 1
ATOM 1785 O O . ASP A 1 226 ? 19.931 5.494 -49.326 1.00 81.69 226 ASP A O 1
ATOM 1789 N N . PHE A 1 227 ? 18.910 5.712 -47.337 1.00 80.81 227 PHE A N 1
ATOM 1790 C CA . PHE A 1 227 ? 19.127 4.328 -46.935 1.00 80.81 227 PHE A CA 1
ATOM 1791 C C . PHE A 1 227 ? 18.361 3.373 -47.855 1.00 80.81 227 PHE A C 1
ATOM 1793 O O . PHE A 1 227 ? 18.959 2.457 -48.428 1.00 80.81 227 PHE A O 1
ATOM 1800 N N . MET A 1 228 ? 17.076 3.641 -48.101 1.00 83.12 228 MET A N 1
ATOM 1801 C CA . MET A 1 228 ? 16.234 2.836 -48.993 1.00 83.12 228 MET A CA 1
ATOM 1802 C C . MET A 1 228 ? 16.665 2.908 -50.466 1.00 83.12 228 MET A C 1
ATOM 1804 O O . MET A 1 228 ? 16.465 1.955 -51.221 1.00 83.12 228 MET A O 1
ATOM 1808 N N . LYS A 1 229 ? 17.297 4.000 -50.904 1.00 82.38 229 LYS A N 1
ATOM 1809 C CA . LYS A 1 229 ? 17.959 4.129 -52.210 1.00 82.38 229 LYS A CA 1
ATOM 1810 C C . LYS A 1 229 ? 19.245 3.300 -52.246 1.00 82.38 229 LYS A C 1
ATOM 1812 O O . LYS A 1 229 ? 19.446 2.550 -53.197 1.00 82.38 229 LYS A O 1
ATOM 1817 N N . SER A 1 230 ? 20.066 3.337 -51.193 1.00 80.88 230 SER A N 1
ATOM 1818 C CA . SER A 1 230 ? 21.269 2.496 -51.084 1.00 80.88 230 SER A CA 1
ATOM 1819 C C . SER A 1 230 ? 20.936 0.996 -51.102 1.00 80.88 230 SER A C 1
ATOM 1821 O O . SER A 1 230 ? 21.629 0.219 -51.758 1.00 80.88 230 SER A O 1
ATOM 1823 N N . ILE A 1 231 ? 19.826 0.597 -50.467 1.00 81.88 231 ILE A N 1
ATOM 1824 C CA . ILE A 1 231 ? 19.278 -0.763 -50.508 1.00 81.88 231 ILE A CA 1
ATOM 1825 C C . ILE A 1 231 ? 18.808 -1.110 -51.924 1.00 81.88 231 ILE A C 1
ATOM 1827 O O . ILE A 1 231 ? 19.237 -2.129 -52.462 1.00 81.88 231 ILE A O 1
ATOM 1831 N N . ARG A 1 232 ? 17.995 -0.260 -52.573 1.00 83.44 232 ARG A N 1
ATOM 1832 C CA . ARG A 1 232 ? 17.548 -0.475 -53.966 1.00 83.44 232 ARG A CA 1
ATOM 1833 C C . ARG A 1 232 ? 18.715 -0.630 -54.944 1.00 83.44 232 ARG A C 1
ATOM 1835 O O . ARG A 1 232 ? 18.643 -1.491 -55.818 1.00 83.44 232 ARG A O 1
ATOM 1842 N N . ILE A 1 233 ? 19.792 0.138 -54.765 1.00 82.81 233 ILE A N 1
ATOM 1843 C CA . ILE A 1 233 ? 21.018 0.029 -55.569 1.00 82.81 233 ILE A CA 1
ATOM 1844 C C . ILE A 1 233 ? 21.755 -1.290 -55.287 1.00 82.81 233 ILE A C 1
ATOM 1846 O O . ILE A 1 233 ? 22.097 -2.004 -56.228 1.00 82.81 233 ILE A O 1
ATOM 1850 N N . LYS A 1 234 ? 21.946 -1.675 -54.015 1.00 82.12 234 LYS A N 1
ATOM 1851 C CA . LYS A 1 234 ? 22.575 -2.962 -53.644 1.00 82.12 234 LYS A CA 1
ATOM 1852 C C . LYS A 1 234 ? 21.788 -4.186 -54.134 1.00 82.12 234 LYS A C 1
ATOM 1854 O O . LYS A 1 234 ? 22.396 -5.185 -54.496 1.00 82.12 234 LYS A O 1
ATOM 1859 N N . LEU A 1 235 ? 20.458 -4.101 -54.186 1.00 84.06 235 LEU A N 1
ATOM 1860 C CA . LEU A 1 235 ? 19.563 -5.129 -54.741 1.00 84.06 235 LEU A CA 1
ATOM 1861 C C . LEU A 1 235 ? 19.419 -5.070 -56.276 1.00 84.06 235 LEU A C 1
ATOM 1863 O O . LEU A 1 235 ? 18.573 -5.771 -56.827 1.00 84.06 235 LEU A O 1
ATOM 1867 N N . GLY A 1 236 ? 20.178 -4.216 -56.974 1.00 78.62 236 GLY A N 1
ATOM 1868 C CA . GLY A 1 236 ? 20.122 -4.073 -58.435 1.00 78.62 236 GLY A CA 1
ATOM 1869 C C . GLY A 1 236 ? 18.802 -3.514 -58.986 1.00 78.62 236 GLY A C 1
ATOM 1870 O O . GLY A 1 236 ? 18.616 -3.470 -60.200 1.00 78.62 236 GLY A O 1
ATOM 1871 N N . ARG A 1 237 ? 17.884 -3.071 -58.115 1.00 80.19 237 ARG A N 1
ATOM 1872 C CA . ARG A 1 237 ? 16.575 -2.502 -58.486 1.00 80.19 237 ARG A CA 1
ATOM 1873 C C . ARG A 1 237 ? 16.681 -1.061 -58.979 1.00 80.19 237 ARG A C 1
ATOM 1875 O O . ARG A 1 237 ? 15.806 -0.602 -59.703 1.00 80.19 237 ARG A O 1
ATOM 1882 N N . GLU A 1 238 ? 17.755 -0.362 -5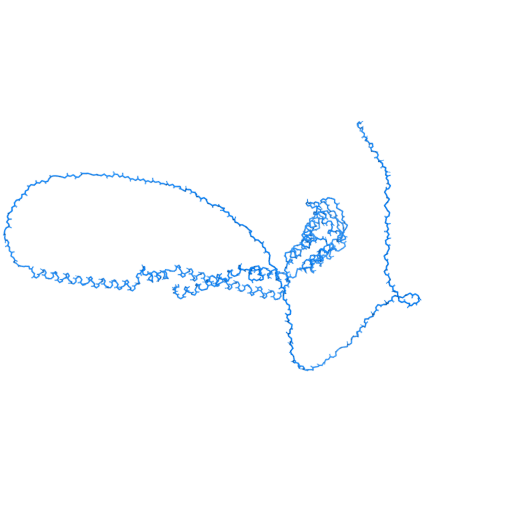8.620 1.00 79.06 238 GLU A N 1
ATOM 1883 C CA . GLU A 1 238 ? 18.114 0.935 -59.190 1.00 79.06 238 GLU A CA 1
ATOM 1884 C C . GLU A 1 238 ? 19.593 0.998 -59.568 1.00 79.06 238 GLU A C 1
ATOM 1886 O O . GLU A 1 238 ? 20.457 0.446 -58.895 1.00 79.06 238 GLU A O 1
ATOM 1891 N N . LEU A 1 239 ? 19.893 1.740 -60.632 1.00 70.31 239 LEU A N 1
ATOM 1892 C CA . LEU A 1 239 ? 21.264 2.085 -60.997 1.00 70.31 239 LEU A CA 1
ATOM 1893 C C . LEU A 1 239 ? 21.805 3.159 -60.038 1.00 70.31 239 LEU A C 1
ATOM 1895 O O . LEU A 1 239 ? 21.113 4.137 -59.745 1.00 70.31 239 LEU A O 1
ATOM 1899 N N . SER A 1 240 ? 23.063 3.025 -59.613 1.00 78.62 240 SER A N 1
ATOM 1900 C CA . SER A 1 240 ? 23.804 4.103 -58.944 1.00 78.62 240 SER A CA 1
ATOM 1901 C C . SER A 1 240 ? 23.815 5.363 -59.815 1.00 78.62 240 SER A C 1
ATOM 1903 O O . SER A 1 240 ? 23.815 5.281 -61.045 1.00 78.62 240 SER A O 1
ATOM 1905 N N . ASP A 1 241 ? 23.864 6.547 -59.208 1.00 78.69 241 ASP A N 1
ATOM 1906 C CA . ASP A 1 241 ? 23.872 7.801 -59.966 1.00 78.69 241 ASP A CA 1
ATOM 1907 C C . ASP A 1 241 ? 25.148 7.960 -60.817 1.00 78.69 241 ASP A C 1
ATOM 1909 O O . ASP A 1 241 ? 25.117 8.604 -61.866 1.00 78.69 241 ASP A O 1
ATOM 1913 N N . GLU A 1 242 ? 26.240 7.277 -60.458 1.00 76.12 242 GLU A N 1
ATOM 1914 C CA . GLU A 1 242 ? 27.423 7.118 -61.313 1.00 76.12 242 GLU A CA 1
ATOM 1915 C C . GLU A 1 242 ? 27.162 6.199 -62.510 1.00 76.12 242 GLU A C 1
ATOM 1917 O O . GLU A 1 242 ? 27.533 6.532 -63.635 1.00 76.12 242 GLU A O 1
ATOM 1922 N N . GLN A 1 243 ? 26.459 5.080 -62.312 1.00 77.25 243 GLN A N 1
ATOM 1923 C CA . GLN A 1 243 ? 26.057 4.184 -63.401 1.00 77.25 243 GLN A CA 1
ATOM 1924 C C . GLN A 1 243 ? 25.079 4.891 -64.355 1.00 77.25 243 GLN A C 1
ATOM 1926 O O . GLN A 1 243 ? 25.241 4.803 -65.573 1.00 77.25 243 GLN A O 1
ATOM 1931 N N . LYS A 1 244 ? 24.124 5.674 -63.827 1.00 80.12 244 LYS A N 1
ATOM 1932 C CA . LYS A 1 244 ? 23.237 6.552 -64.612 1.00 80.12 244 LYS A CA 1
ATOM 1933 C C . LYS A 1 244 ? 24.056 7.566 -65.423 1.00 80.12 244 LYS A C 1
ATOM 1935 O O . LYS A 1 244 ? 23.890 7.638 -66.642 1.00 80.12 244 LYS A O 1
ATOM 1940 N N . LYS A 1 245 ? 24.998 8.289 -64.795 1.00 80.81 245 LYS A N 1
ATOM 1941 C CA . LYS A 1 245 ? 25.925 9.219 -65.480 1.00 80.81 245 LYS A CA 1
ATOM 1942 C C . LYS A 1 245 ? 26.749 8.515 -66.568 1.00 80.81 245 LYS A C 1
ATOM 1944 O O . LYS A 1 245 ? 26.839 9.030 -67.682 1.00 80.81 245 LYS A O 1
ATOM 1949 N N . ALA A 1 246 ? 27.286 7.324 -66.300 1.00 81.31 246 ALA A N 1
ATOM 1950 C CA . ALA A 1 246 ? 28.066 6.536 -67.254 1.00 81.31 246 ALA A CA 1
ATOM 1951 C C . ALA A 1 246 ? 27.227 6.049 -68.450 1.00 81.31 246 ALA A C 1
ATOM 1953 O O . ALA A 1 246 ? 27.689 6.109 -69.591 1.00 81.31 246 ALA A O 1
ATOM 1954 N N . ILE A 1 247 ? 25.978 5.627 -68.229 1.00 81.88 247 ILE A N 1
ATOM 1955 C CA . ILE A 1 247 ? 25.033 5.256 -69.296 1.00 81.88 247 ILE A CA 1
ATOM 1956 C C . ILE A 1 247 ? 24.674 6.480 -70.150 1.00 81.88 247 ILE A C 1
ATOM 1958 O O . ILE A 1 247 ? 24.699 6.396 -71.379 1.00 81.88 247 ILE A O 1
ATOM 1962 N N . ILE A 1 248 ? 24.414 7.636 -69.530 1.00 85.19 248 ILE A N 1
ATOM 1963 C CA . ILE A 1 248 ? 24.154 8.901 -70.239 1.00 85.19 248 ILE A CA 1
ATOM 1964 C C . ILE A 1 248 ? 25.382 9.327 -71.060 1.00 85.19 248 ILE A C 1
ATOM 1966 O O . ILE A 1 248 ? 25.238 9.714 -72.221 1.00 85.19 248 ILE A O 1
ATOM 1970 N N . ALA A 1 249 ? 26.594 9.206 -70.513 1.00 87.50 249 ALA A N 1
ATOM 1971 C CA . ALA A 1 249 ? 27.838 9.492 -71.227 1.00 87.50 249 ALA A CA 1
ATOM 1972 C C . ALA A 1 249 ? 28.066 8.531 -72.410 1.00 87.50 249 ALA A C 1
ATOM 1974 O O . ALA A 1 249 ? 28.414 8.982 -73.504 1.00 87.50 249 ALA A O 1
ATOM 1975 N N . LYS A 1 250 ? 27.807 7.225 -72.233 1.00 87.44 250 LYS A N 1
ATOM 1976 C CA . LYS A 1 250 ? 27.850 6.226 -73.316 1.00 87.44 250 LYS A CA 1
ATOM 1977 C C . LYS A 1 250 ? 26.841 6.556 -74.424 1.00 87.44 250 LYS A C 1
ATOM 1979 O O . LYS A 1 250 ? 27.243 6.603 -75.584 1.00 87.44 250 LYS A O 1
ATOM 1984 N N . ARG A 1 251 ? 25.582 6.885 -74.092 1.00 88.12 251 ARG A N 1
ATOM 1985 C CA . ARG A 1 251 ? 24.572 7.345 -75.072 1.00 88.12 251 ARG A CA 1
ATOM 1986 C C . ARG A 1 251 ? 25.044 8.597 -75.826 1.00 88.12 251 ARG A C 1
ATOM 1988 O O . ARG A 1 251 ? 25.166 8.554 -77.045 1.00 88.12 251 ARG A O 1
ATOM 1995 N N . LYS A 1 252 ? 25.464 9.655 -75.117 1.00 89.62 252 LYS A N 1
ATOM 1996 C CA . LYS A 1 252 ? 25.997 10.892 -75.731 1.00 89.62 252 LYS A CA 1
ATOM 1997 C C . LYS A 1 252 ? 27.185 10.642 -76.679 1.00 89.62 252 LYS A C 1
ATOM 1999 O O . LYS A 1 252 ? 27.301 11.337 -77.687 1.00 89.62 252 LYS A O 1
ATOM 2004 N N . ARG A 1 253 ? 28.057 9.660 -76.401 1.00 88.56 253 ARG A N 1
ATOM 2005 C CA . ARG A 1 253 ? 29.138 9.242 -77.322 1.00 88.56 253 ARG A CA 1
ATOM 2006 C C . ARG A 1 253 ? 28.593 8.523 -78.565 1.00 88.56 253 ARG A C 1
ATOM 2008 O O . ARG A 1 253 ? 28.982 8.873 -79.677 1.00 88.56 253 ARG A O 1
ATOM 2015 N N . ILE A 1 254 ? 27.671 7.574 -78.388 1.00 87.88 254 ILE A N 1
ATOM 2016 C CA . ILE A 1 254 ? 27.022 6.831 -79.483 1.00 87.88 254 ILE A CA 1
ATOM 2017 C C . ILE A 1 254 ? 26.286 7.783 -80.435 1.00 87.88 254 ILE A C 1
ATOM 2019 O O . ILE A 1 254 ? 26.439 7.680 -81.651 1.00 87.88 254 ILE A O 1
ATOM 2023 N N . ASP A 1 255 ? 25.531 8.744 -79.907 1.00 89.62 255 ASP A N 1
ATOM 2024 C CA . ASP A 1 255 ? 24.714 9.632 -80.737 1.00 89.62 255 ASP A CA 1
ATOM 2025 C C . ASP A 1 255 ? 25.564 10.687 -81.469 1.00 89.62 255 ASP A C 1
ATOM 2027 O O . ASP A 1 255 ? 25.314 10.960 -82.646 1.00 89.62 255 ASP A O 1
ATOM 2031 N N . LYS A 1 256 ? 26.665 11.169 -80.864 1.00 89.38 256 LYS A N 1
ATOM 2032 C CA . LYS A 1 256 ? 27.703 11.932 -81.589 1.00 89.38 256 LYS A CA 1
ATOM 2033 C C . LYS A 1 256 ? 28.317 11.114 -82.736 1.00 89.38 256 LYS A C 1
ATOM 2035 O O . LYS A 1 256 ? 28.468 11.638 -83.839 1.00 89.38 256 LYS A O 1
ATOM 2040 N N . ALA A 1 257 ? 28.622 9.832 -82.518 1.00 86.44 257 ALA A N 1
ATOM 2041 C CA . ALA A 1 257 ? 29.162 8.958 -83.562 1.00 86.44 257 ALA A CA 1
ATOM 2042 C C . ALA A 1 257 ? 28.156 8.708 -84.705 1.00 86.44 257 ALA A C 1
ATOM 2044 O O . ALA A 1 257 ? 28.538 8.756 -85.877 1.00 86.44 257 ALA A O 1
ATOM 2045 N N . LYS A 1 258 ? 26.863 8.518 -84.396 1.00 87.69 258 LYS A N 1
ATOM 2046 C CA . LYS A 1 258 ? 25.786 8.434 -85.402 1.00 87.69 258 LYS A CA 1
ATOM 2047 C C . LYS A 1 258 ? 25.666 9.728 -86.213 1.00 87.69 258 LYS A C 1
ATOM 2049 O O . LYS A 1 258 ? 25.613 9.664 -87.439 1.00 87.69 258 LYS A O 1
ATOM 2054 N N . ALA A 1 259 ? 25.677 10.891 -85.559 1.00 85.31 259 ALA A N 1
ATOM 2055 C CA . ALA A 1 259 ? 25.602 12.190 -86.231 1.00 85.31 259 ALA A CA 1
ATOM 2056 C C . ALA A 1 259 ? 26.797 12.430 -87.174 1.00 85.31 259 ALA A C 1
ATOM 2058 O O . ALA A 1 259 ? 26.613 12.892 -88.300 1.00 85.31 259 ALA A O 1
ATOM 2059 N N . LEU A 1 260 ? 28.013 12.051 -86.759 1.00 83.12 260 LEU A N 1
ATOM 2060 C CA . LEU A 1 260 ? 29.208 12.101 -87.610 1.00 83.12 260 LEU A CA 1
ATOM 2061 C C . LEU A 1 260 ? 29.112 11.142 -88.806 1.00 83.12 260 LEU A C 1
ATOM 2063 O O . LEU A 1 260 ? 29.428 11.546 -89.927 1.00 83.12 260 LEU A O 1
ATOM 2067 N N . LYS A 1 261 ? 28.620 9.907 -88.611 1.00 83.06 261 LYS A N 1
ATOM 2068 C CA . LYS A 1 261 ? 28.351 8.976 -89.722 1.00 83.06 261 LYS A CA 1
ATOM 2069 C C . LYS A 1 261 ? 27.307 9.542 -90.693 1.00 83.06 261 LYS A C 1
ATOM 2071 O O . LYS A 1 261 ? 27.552 9.508 -91.896 1.00 83.06 261 LYS A O 1
ATOM 2076 N N . LYS A 1 262 ? 26.208 10.139 -90.206 1.00 82.75 262 LYS A N 1
ATOM 2077 C CA . LYS A 1 262 ? 25.192 10.778 -91.066 1.00 82.75 262 LYS A CA 1
ATOM 2078 C C . LYS A 1 262 ? 25.779 11.939 -91.878 1.00 82.75 262 LYS A C 1
ATOM 2080 O O . LYS A 1 262 ? 25.608 11.959 -93.091 1.00 82.75 262 LYS A O 1
ATOM 2085 N N . LYS A 1 263 ? 26.552 12.837 -91.250 1.00 80.31 263 LYS A N 1
ATOM 2086 C CA . LYS A 1 263 ? 27.234 13.944 -91.950 1.00 80.31 263 LYS A CA 1
ATOM 2087 C C . LYS A 1 263 ? 28.244 13.455 -93.000 1.00 80.31 263 LYS A C 1
ATOM 2089 O O . LYS A 1 263 ? 28.341 14.064 -94.063 1.00 80.31 263 LYS A O 1
ATOM 2094 N N . LYS A 1 264 ? 28.968 12.352 -92.752 1.00 78.25 264 LYS A N 1
ATOM 2095 C CA . LYS A 1 264 ? 29.811 11.714 -93.785 1.00 78.25 264 LYS A CA 1
ATOM 2096 C C . LYS A 1 264 ? 28.970 11.159 -94.943 1.00 78.25 264 LYS A C 1
ATOM 2098 O O . LYS A 1 264 ? 29.338 11.372 -96.093 1.00 78.25 264 LYS A O 1
ATOM 2103 N N . LEU A 1 265 ? 27.835 10.517 -94.658 1.00 72.38 265 LEU A N 1
ATOM 2104 C CA . LEU A 1 265 ? 26.934 9.962 -95.676 1.00 72.38 265 LEU A CA 1
ATOM 2105 C C . LEU A 1 265 ? 26.278 11.052 -96.546 1.00 72.38 265 LEU A C 1
ATOM 2107 O O . LEU A 1 265 ? 26.175 10.895 -97.759 1.00 72.38 265 LEU A O 1
ATOM 2111 N N . GLU A 1 266 ? 25.877 12.176 -95.947 1.00 72.00 266 GLU A N 1
ATOM 2112 C CA . GLU A 1 266 ? 25.326 13.336 -96.664 1.00 72.00 266 GLU A CA 1
ATOM 2113 C C . GLU A 1 266 ? 26.380 14.018 -97.552 1.00 72.00 266 GLU A C 1
ATOM 2115 O O . GLU A 1 266 ? 26.071 14.375 -98.689 1.00 72.00 266 GLU A O 1
ATOM 2120 N N . LYS A 1 267 ? 27.644 14.119 -97.103 1.00 64.62 267 LYS A N 1
ATOM 2121 C CA . LYS A 1 267 ? 28.754 14.559 -97.971 1.00 64.62 267 LYS A CA 1
ATOM 2122 C C . LYS A 1 267 ? 28.978 13.600 -99.150 1.00 64.62 267 LYS A C 1
ATOM 2124 O O . LYS A 1 267 ? 29.084 14.067 -100.277 1.00 64.62 267 LYS A O 1
ATOM 2129 N N . LEU A 1 268 ? 28.958 12.285 -98.911 1.00 59.28 268 LEU A N 1
ATOM 2130 C CA . LEU A 1 268 ? 29.090 11.251 -99.952 1.00 59.28 268 LEU A CA 1
ATOM 2131 C C . LEU A 1 268 ? 27.942 11.252 -100.976 1.00 59.28 268 LEU A C 1
ATOM 2133 O O . LEU A 1 268 ? 28.160 10.911 -102.136 1.00 59.28 268 LEU A O 1
ATOM 2137 N N . LYS A 1 269 ? 26.729 11.666 -100.580 1.00 58.78 269 LYS A N 1
ATOM 2138 C CA . LYS A 1 269 ? 25.624 11.892 -101.525 1.00 58.78 269 LYS A CA 1
ATOM 2139 C C . LYS A 1 269 ? 25.791 13.177 -102.341 1.00 58.78 269 LYS A C 1
ATOM 2141 O O . LYS A 1 269 ? 25.397 13.189 -103.499 1.00 58.78 269 LYS A O 1
ATOM 2146 N N . LYS A 1 270 ? 26.415 14.230 -101.798 1.00 54.69 270 LYS A N 1
ATOM 2147 C CA . LYS A 1 270 ? 26.716 15.457 -102.564 1.00 54.69 270 LYS A CA 1
ATOM 2148 C C . LYS A 1 270 ? 27.867 15.308 -103.572 1.00 54.69 270 LYS A C 1
ATOM 2150 O O . LYS A 1 270 ? 27.975 16.149 -104.453 1.00 54.69 270 LYS A O 1
ATOM 2155 N N . THR A 1 271 ? 28.679 14.249 -103.499 1.00 51.12 271 THR A N 1
ATOM 2156 C CA . THR A 1 271 ? 29.736 13.948 -104.491 1.00 51.12 271 THR A CA 1
ATOM 2157 C C . THR A 1 271 ? 29.336 12.912 -105.554 1.00 51.12 271 THR A C 1
ATOM 2159 O O . THR A 1 271 ? 30.171 12.529 -106.368 1.00 51.12 271 THR A O 1
ATOM 2162 N N . ARG A 1 272 ? 28.076 12.451 -105.587 1.00 47.03 272 ARG A N 1
ATOM 2163 C CA . ARG A 1 272 ? 27.511 11.644 -106.688 1.00 47.03 272 ARG A CA 1
ATOM 2164 C C . ARG A 1 272 ? 26.235 12.311 -107.205 1.00 47.03 272 ARG A C 1
ATOM 2166 O O . ARG A 1 272 ? 25.153 12.048 -106.690 1.00 47.03 272 ARG A O 1
ATOM 2173 N N . GLY A 1 273 ? 26.380 13.190 -108.200 1.00 40.53 273 GLY A N 1
ATOM 2174 C CA . GLY A 1 273 ? 25.296 14.066 -108.658 1.00 40.53 273 GLY A CA 1
ATOM 2175 C C . GLY A 1 273 ? 25.449 14.620 -110.078 1.00 40.53 273 GLY A C 1
ATOM 2176 O O . GLY A 1 273 ? 25.191 15.800 -110.280 1.00 40.53 273 GLY A O 1
ATOM 2177 N N . THR A 1 274 ? 25.852 13.797 -111.052 1.00 36.34 274 THR A N 1
ATOM 2178 C CA . THR A 1 274 ? 25.861 14.156 -112.486 1.00 36.34 274 THR A CA 1
ATOM 2179 C C . THR A 1 274 ? 25.800 12.904 -113.370 1.00 36.34 274 THR A C 1
ATOM 2181 O O . THR A 1 274 ? 26.475 11.927 -113.059 1.00 36.34 274 THR A O 1
ATOM 2184 N N . LYS A 1 275 ? 25.063 12.991 -114.499 1.00 36.19 275 LYS A N 1
ATOM 2185 C CA . LYS A 1 275 ? 24.866 11.964 -115.560 1.00 36.19 275 LYS A CA 1
ATOM 2186 C C . LYS A 1 275 ? 24.081 10.695 -115.112 1.00 36.19 275 LYS A C 1
ATOM 2188 O O . LYS A 1 275 ? 24.306 10.197 -114.018 1.00 36.19 275 LYS A O 1
ATOM 2193 N N . THR A 1 276 ? 23.125 10.129 -115.868 1.00 32.66 276 THR A N 1
ATOM 2194 C CA . THR A 1 276 ? 22.523 10.503 -117.179 1.00 32.66 276 THR A CA 1
ATOM 2195 C C . THR A 1 276 ? 21.004 10.178 -117.213 1.00 32.66 276 THR A C 1
ATOM 2197 O O . THR A 1 276 ? 20.397 10.008 -116.161 1.00 32.66 276 THR A O 1
ATOM 2200 N N . ASN A 1 277 ? 20.372 10.155 -118.395 1.00 35.19 277 ASN A N 1
ATOM 2201 C CA . ASN A 1 277 ? 18.929 10.331 -118.631 1.00 35.19 277 ASN A CA 1
ATOM 2202 C C . ASN A 1 277 ? 18.324 9.178 -119.480 1.00 35.19 277 ASN A C 1
ATOM 2204 O O . ASN A 1 277 ? 19.041 8.719 -120.363 1.00 35.19 277 ASN A O 1
ATOM 2208 N N . LYS A 1 278 ? 17.021 8.847 -119.299 1.00 34.69 278 LYS A N 1
ATOM 2209 C CA . LYS A 1 278 ? 16.096 8.133 -120.247 1.00 34.69 278 LYS A CA 1
ATOM 2210 C C . LYS A 1 278 ? 16.475 6.700 -120.728 1.00 34.69 278 LYS A C 1
ATOM 2212 O O . LYS A 1 278 ? 17.627 6.310 -120.624 1.00 34.69 278 LYS A O 1
ATOM 2217 N N . ASP A 1 279 ? 15.595 5.824 -121.251 1.00 35.25 279 ASP A N 1
ATOM 2218 C CA . ASP A 1 279 ? 14.116 5.734 -121.456 1.00 35.25 279 ASP A CA 1
ATOM 2219 C C . ASP A 1 279 ? 13.739 4.233 -121.715 1.00 35.25 279 ASP A C 1
ATOM 2221 O O . ASP A 1 279 ? 14.643 3.438 -121.947 1.00 35.25 279 ASP A O 1
ATOM 2225 N N . THR A 1 280 ? 12.494 3.713 -121.761 1.00 34.38 280 THR A N 1
ATOM 2226 C CA . THR A 1 280 ? 11.142 4.223 -121.406 1.00 34.38 280 THR A CA 1
ATOM 2227 C C . THR A 1 280 ? 10.481 3.333 -120.311 1.00 34.38 280 THR A C 1
ATOM 2229 O O . THR A 1 280 ? 10.788 3.588 -119.154 1.00 34.38 280 THR A O 1
ATOM 2232 N N . LEU A 1 281 ? 9.619 2.296 -120.465 1.00 33.56 281 LEU A N 1
ATOM 2233 C CA . LEU A 1 281 ? 8.802 1.676 -121.549 1.00 33.56 281 LEU A CA 1
ATOM 2234 C C . LEU A 1 281 ? 7.503 1.043 -120.924 1.00 33.56 281 LEU A C 1
ATOM 2236 O O . LEU A 1 281 ? 7.236 1.257 -119.744 1.00 33.56 281 LEU A O 1
ATOM 2240 N N . LYS A 1 282 ? 6.635 0.340 -121.684 1.00 36.91 282 LYS A N 1
ATOM 2241 C CA . LYS A 1 282 ? 5.208 0.046 -121.350 1.00 36.91 282 LYS A CA 1
ATOM 2242 C C . LYS A 1 282 ? 4.855 -1.402 -120.926 1.00 36.91 282 LYS A C 1
ATOM 2244 O O . LYS A 1 282 ? 5.285 -2.335 -121.597 1.00 36.91 282 LYS A O 1
ATOM 2249 N N . LYS A 1 283 ? 3.847 -1.558 -120.040 1.00 32.03 283 LYS A N 1
ATOM 2250 C CA . LYS A 1 283 ? 2.506 -2.112 -120.398 1.00 32.03 283 LYS A CA 1
ATOM 2251 C C . LYS A 1 283 ? 1.397 -1.744 -119.380 1.00 32.03 283 LYS A C 1
ATOM 2253 O O . LYS A 1 283 ? 1.673 -1.094 -118.378 1.00 32.03 283 LYS A O 1
ATOM 2258 N N . GLU A 1 284 ? 0.146 -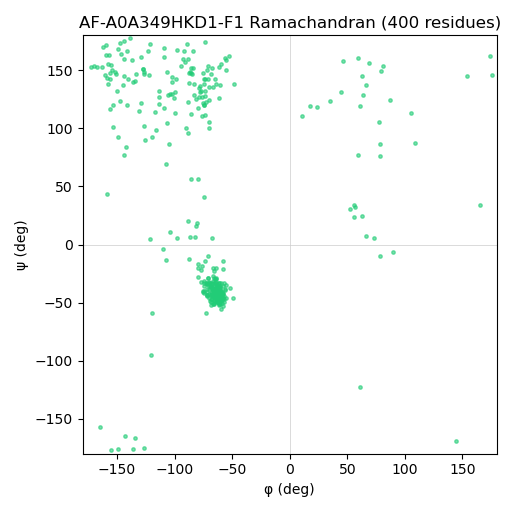2.060 -119.721 1.00 33.47 284 GLU A N 1
ATOM 2259 C CA . GLU A 1 284 ? -1.128 -1.619 -119.095 1.00 33.47 284 GLU A CA 1
ATOM 2260 C C . GLU A 1 284 ? -1.580 -2.569 -117.942 1.00 33.47 284 GLU A C 1
ATOM 2262 O O . GLU A 1 284 ? -0.925 -3.584 -117.738 1.00 33.47 284 GLU A O 1
ATOM 2267 N N . THR A 1 285 ? -2.618 -2.354 -117.106 1.00 34.06 285 THR A N 1
ATOM 2268 C CA . THR A 1 285 ? -4.011 -1.864 -117.324 1.00 34.06 285 THR A CA 1
ATOM 2269 C C . THR A 1 285 ? -4.682 -1.209 -116.073 1.00 34.06 285 THR A C 1
ATOM 2271 O O . THR A 1 285 ? -4.063 -1.008 -115.033 1.00 34.06 285 THR A O 1
ATOM 2274 N N . LYS A 1 286 ? -5.967 -0.815 -116.200 1.00 36.84 286 LYS A N 1
ATOM 2275 C CA . LYS A 1 286 ? -6.884 -0.113 -115.248 1.00 36.84 286 LYS A CA 1
ATOM 2276 C C . LYS A 1 286 ? -8.205 -0.939 -115.087 1.00 36.84 286 LYS A C 1
ATOM 2278 O O . LYS A 1 286 ? -8.353 -1.886 -115.855 1.00 36.84 286 LYS A O 1
ATOM 2283 N N . PRO A 1 287 ? -9.280 -0.515 -114.359 1.00 59.28 287 PRO A N 1
ATOM 2284 C CA . PRO A 1 287 ? -9.437 0.117 -113.019 1.00 59.28 287 PRO A CA 1
ATOM 2285 C C . PRO A 1 287 ? -10.642 -0.436 -112.167 1.00 59.28 287 PRO A C 1
ATOM 2287 O O . PRO A 1 287 ? -11.452 -1.191 -112.697 1.00 59.28 287 PRO A O 1
ATOM 2290 N N . LYS A 1 288 ? -10.837 0.045 -110.907 1.00 33.59 288 LYS A N 1
ATOM 2291 C CA . LYS A 1 288 ? -12.109 0.388 -110.148 1.00 33.59 288 LYS A CA 1
ATOM 2292 C C . LYS A 1 288 ? -11.886 0.276 -108.602 1.00 33.59 288 LYS A C 1
ATOM 2294 O O . LYS A 1 288 ? -11.015 -0.489 -108.218 1.00 33.59 288 LYS A O 1
ATOM 2299 N N . THR A 1 289 ? -12.436 1.042 -107.626 1.00 33.97 289 THR A N 1
ATOM 2300 C CA . THR A 1 289 ? -13.742 1.735 -107.355 1.00 33.97 289 THR A CA 1
ATOM 2301 C C . THR A 1 289 ? -14.763 0.792 -106.665 1.00 33.97 289 THR A C 1
ATOM 2303 O O . THR A 1 289 ? -15.017 -0.256 -107.237 1.00 33.97 289 THR A O 1
ATOM 2306 N N . LYS A 1 290 ? -15.400 1.028 -105.484 1.00 38.72 290 LYS A N 1
ATOM 2307 C CA . LYS A 1 290 ? -15.709 2.207 -104.596 1.00 38.72 290 LYS A CA 1
ATOM 2308 C C . LYS A 1 290 ? -15.724 1.784 -103.069 1.00 38.72 290 LYS A C 1
ATOM 2310 O O . LYS A 1 290 ? -15.621 0.588 -102.823 1.00 38.72 290 LYS A O 1
ATOM 2315 N N . PRO A 1 291 ? -15.853 2.684 -102.049 1.00 57.75 291 PRO A N 1
ATOM 2316 C CA . PRO A 1 291 ? -15.655 2.374 -100.603 1.00 57.75 291 PRO A CA 1
ATOM 2317 C C . PRO A 1 291 ? -16.919 2.341 -99.683 1.00 57.75 291 PRO A C 1
ATOM 2319 O O . PRO A 1 291 ? -17.969 2.867 -100.046 1.00 57.75 291 PRO A O 1
ATOM 2322 N N . GLY A 1 292 ? -16.767 1.851 -98.434 1.00 32.94 292 GLY A N 1
ATOM 2323 C CA . GLY A 1 292 ? -17.687 1.970 -97.265 1.00 32.94 292 GLY A CA 1
ATOM 2324 C C . GLY A 1 292 ? -16.919 1.706 -95.940 1.00 32.94 292 GLY A C 1
ATOM 2325 O O . GLY A 1 292 ? -15.898 1.032 -95.997 1.00 32.94 292 GLY A O 1
ATOM 2326 N N . LYS A 1 293 ? -17.171 2.308 -94.755 1.00 35.56 293 LYS A N 1
ATOM 2327 C CA . LYS A 1 293 ? -18.402 2.465 -93.922 1.00 35.56 293 LYS A CA 1
ATOM 2328 C C . LYS A 1 293 ? -18.937 1.098 -93.422 1.00 35.56 293 LYS A C 1
ATOM 2330 O O . LYS A 1 293 ? -19.110 0.221 -94.249 1.00 35.56 293 LYS A O 1
ATOM 2335 N N . SER A 1 294 ? -19.229 0.835 -92.133 1.00 35.81 294 SER A N 1
ATOM 2336 C CA . SER A 1 294 ? -19.629 1.700 -90.987 1.00 35.81 294 SER A CA 1
ATOM 2337 C C . SER A 1 294 ? -19.378 1.053 -89.598 1.00 35.81 294 SER A C 1
ATOM 2339 O O . SER A 1 294 ? -19.347 -0.163 -89.566 1.00 35.81 294 SER A O 1
ATOM 2341 N N . LYS A 1 295 ? -19.380 1.864 -88.503 1.00 34.31 295 LYS A N 1
ATOM 2342 C CA . LYS A 1 295 ? -19.915 1.650 -87.104 1.00 34.31 295 LYS A CA 1
ATOM 2343 C C . LYS A 1 295 ? -19.601 0.301 -86.363 1.00 34.31 295 LYS A C 1
ATOM 2345 O O . LYS A 1 295 ? -19.270 -0.689 -86.976 1.00 34.31 295 LYS A O 1
ATOM 2350 N N . VAL A 1 296 ? -19.631 0.142 -85.030 1.00 34.88 296 VAL A N 1
ATOM 2351 C CA . VAL A 1 296 ? -20.613 0.523 -83.982 1.00 34.88 296 VAL A CA 1
ATOM 2352 C C . VAL A 1 296 ? -19.935 0.599 -82.589 1.00 34.88 296 VAL A C 1
ATOM 2354 O O . VAL A 1 296 ? -18.945 -0.072 -82.321 1.00 34.88 296 VAL A O 1
ATOM 2357 N N . SER A 1 297 ? -20.506 1.387 -81.673 1.00 37.97 297 SER A N 1
ATOM 2358 C CA . SER A 1 297 ? -20.279 1.386 -80.205 1.00 37.97 297 SER A CA 1
ATOM 2359 C C . SER A 1 297 ? -21.662 1.510 -79.513 1.00 37.97 297 SER A C 1
ATOM 2361 O O . SER A 1 297 ? -22.642 1.626 -80.254 1.00 37.97 297 SER A O 1
ATOM 2363 N N . PRO A 1 298 ? -21.836 1.618 -78.170 1.00 57.31 298 PRO A N 1
ATOM 2364 C CA . PRO A 1 298 ? -20.927 1.434 -77.017 1.00 57.31 298 PRO A CA 1
ATOM 2365 C C . PRO A 1 298 ? -21.579 0.593 -75.870 1.00 57.31 298 PRO A C 1
ATOM 2367 O O . PRO A 1 298 ? -22.697 0.110 -76.029 1.00 57.31 298 PRO A O 1
ATOM 2370 N N . LYS A 1 299 ? -20.994 0.563 -74.650 1.00 32.81 299 LYS A N 1
ATOM 2371 C CA . LYS A 1 299 ? -21.729 0.948 -73.408 1.00 32.81 299 LYS A CA 1
ATOM 2372 C C . LYS A 1 299 ? -20.860 1.094 -72.145 1.00 32.81 299 LYS A C 1
ATOM 2374 O O . LYS A 1 299 ? -19.827 0.457 -71.998 1.00 32.81 299 LYS A O 1
ATOM 2379 N N . LYS A 1 300 ? -21.342 1.934 -71.216 1.00 38.22 300 LYS A N 1
ATOM 2380 C CA . LYS A 1 300 ? -20.904 2.039 -69.807 1.00 38.22 300 LYS A CA 1
ATOM 2381 C C . LYS A 1 300 ? -21.702 1.062 -68.931 1.00 38.22 300 LYS A C 1
ATOM 2383 O O . LYS A 1 300 ? -22.870 0.819 -69.233 1.00 38.22 300 LYS A O 1
ATOM 2388 N N . LYS A 1 301 ? -21.182 0.721 -67.745 1.00 34.66 301 LYS A N 1
ATOM 2389 C CA . LYS A 1 301 ? -22.006 0.650 -66.521 1.00 34.66 301 LYS A CA 1
ATOM 2390 C C . LYS A 1 301 ? -21.182 0.954 -65.260 1.00 34.66 301 LYS A C 1
ATOM 2392 O O . LYS A 1 301 ? -19.998 0.646 -65.209 1.00 34.66 301 LYS A O 1
ATOM 2397 N N . LYS A 1 302 ? -21.826 1.579 -64.270 1.00 34.72 302 LYS A N 1
ATOM 2398 C CA . LYS A 1 302 ? -21.413 1.580 -62.854 1.00 34.72 302 LYS A CA 1
ATOM 2399 C C . LYS A 1 302 ? -22.113 0.398 -62.163 1.00 34.72 302 LYS A C 1
ATOM 2401 O O . LYS A 1 302 ? -23.200 0.042 -62.620 1.00 34.72 302 LYS A O 1
ATOM 2406 N N . MET A 1 303 ? -21.590 -0.100 -61.043 1.00 33.00 303 MET A N 1
ATOM 2407 C CA . MET A 1 303 ? -22.194 0.117 -59.712 1.00 33.00 303 MET A CA 1
ATOM 2408 C C . MET A 1 303 ? -21.489 -0.671 -58.600 1.00 33.00 303 MET A C 1
ATOM 2410 O O . MET A 1 303 ? -20.726 -1.603 -58.833 1.00 33.00 303 MET A O 1
ATOM 2414 N N . ASP A 1 304 ? -21.772 -0.192 -57.402 1.00 33.16 304 ASP A N 1
ATOM 2415 C CA . ASP A 1 304 ? -21.399 -0.608 -56.057 1.00 33.16 304 ASP A CA 1
ATOM 2416 C C . ASP A 1 304 ? -21.752 -2.073 -55.729 1.00 33.16 304 ASP A C 1
ATOM 2418 O O . ASP A 1 304 ? -22.699 -2.624 -56.291 1.00 33.16 304 ASP A O 1
ATOM 2422 N N . SER A 1 305 ? -21.094 -2.673 -54.724 1.00 33.00 305 SER A N 1
ATOM 2423 C CA . SER A 1 305 ? -21.783 -3.063 -53.469 1.00 33.00 305 SER A CA 1
ATOM 2424 C C . SER A 1 305 ? -20.919 -3.839 -52.450 1.00 33.00 305 SER A C 1
ATOM 2426 O O . SER A 1 305 ? -20.046 -4.625 -52.796 1.00 33.00 305 SER A O 1
ATOM 2428 N N . ALA A 1 306 ? -21.229 -3.567 -51.177 1.00 32.00 306 ALA A N 1
ATOM 2429 C CA . ALA A 1 306 ? -21.324 -4.452 -50.006 1.00 32.00 306 ALA A CA 1
ATOM 2430 C C . ALA A 1 306 ? -20.278 -5.552 -49.665 1.00 32.00 306 ALA A C 1
ATOM 2432 O O . ALA A 1 306 ? -19.987 -6.485 -50.404 1.00 32.00 306 ALA A O 1
ATOM 2433 N N . GLN A 1 307 ? -19.890 -5.494 -48.385 1.00 35.56 307 GLN A N 1
ATOM 2434 C CA . GLN A 1 307 ? -19.445 -6.579 -47.492 1.00 35.56 307 GLN A CA 1
ATOM 2435 C C . GLN A 1 307 ? -20.442 -7.770 -47.434 1.00 35.56 307 GLN A C 1
ATOM 2437 O O . GLN A 1 307 ? -21.621 -7.585 -47.744 1.00 35.56 307 GLN A O 1
ATOM 2442 N N . PRO A 1 308 ? -20.026 -8.968 -46.958 1.00 48.28 308 PRO A N 1
ATOM 2443 C CA . PRO A 1 308 ? -20.246 -9.267 -45.528 1.00 48.28 308 PRO A CA 1
ATOM 2444 C C . PRO A 1 308 ? -19.143 -10.092 -44.820 1.00 48.28 308 PRO A C 1
ATOM 2446 O O . PRO A 1 308 ? -18.169 -10.545 -45.416 1.00 48.28 308 PRO A O 1
ATOM 2449 N N . GLU A 1 309 ? -19.319 -10.269 -43.504 1.00 35.38 309 GLU A N 1
ATOM 2450 C CA . GLU A 1 309 ? -18.461 -11.041 -42.590 1.00 35.38 309 GLU A CA 1
ATOM 2451 C C . GLU A 1 309 ? -18.244 -12.517 -42.986 1.00 35.38 309 GLU A C 1
ATOM 2453 O O . GLU A 1 309 ? -19.128 -13.169 -43.546 1.00 35.38 309 GLU A O 1
ATOM 2458 N N . LYS A 1 310 ? -17.184 -13.125 -42.428 1.00 35.78 310 LYS A N 1
ATOM 2459 C CA . LYS A 1 310 ? -17.336 -14.444 -41.786 1.00 35.78 310 LYS A CA 1
ATOM 2460 C C . LYS A 1 310 ? -16.490 -14.578 -40.516 1.00 35.78 310 LYS A C 1
ATOM 2462 O O . LYS A 1 310 ? -15.268 -14.479 -40.539 1.00 35.78 310 LYS A O 1
ATOM 2467 N N . ARG A 1 311 ? -17.171 -14.826 -39.393 1.00 33.59 311 ARG A N 1
ATOM 2468 C CA . ARG A 1 311 ? -16.569 -15.168 -38.094 1.00 33.59 311 ARG A CA 1
ATOM 2469 C C . ARG A 1 311 ? -15.907 -16.546 -38.142 1.00 33.59 311 ARG A C 1
ATOM 2471 O O . ARG A 1 311 ? -16.480 -17.464 -38.720 1.00 33.59 311 ARG A O 1
ATOM 2478 N N . LEU A 1 312 ? -14.878 -16.743 -37.319 1.00 36.59 312 LEU A N 1
ATOM 2479 C CA . LEU A 1 312 ? -14.652 -18.016 -36.625 1.00 36.59 312 LEU A CA 1
ATOM 2480 C C . LEU A 1 312 ? -14.170 -17.747 -35.186 1.00 36.59 312 LEU A C 1
ATOM 2482 O O . LEU A 1 312 ? -13.475 -16.773 -34.914 1.00 36.59 312 LEU A O 1
ATOM 2486 N N . LYS A 1 313 ? -14.629 -18.574 -34.242 1.00 34.88 313 LYS A N 1
ATOM 2487 C CA . LYS A 1 313 ? -14.328 -18.531 -32.798 1.00 34.88 313 LYS A CA 1
ATOM 2488 C C . LYS A 1 313 ? -14.189 -19.972 -32.293 1.00 34.88 313 LYS A C 1
ATOM 2490 O O . LYS A 1 313 ? -14.770 -20.859 -32.910 1.00 34.88 313 LYS A O 1
ATOM 2495 N N . LYS A 1 314 ? -13.641 -20.123 -31.073 1.00 33.25 314 LYS A N 1
ATOM 2496 C CA . LYS A 1 314 ? -13.577 -21.354 -30.241 1.00 33.25 314 LYS A CA 1
ATOM 2497 C C . LYS A 1 314 ? -12.467 -22.337 -30.664 1.00 33.25 314 LYS A C 1
ATOM 2499 O O . LYS A 1 314 ? -12.138 -22.398 -31.836 1.00 33.25 314 LYS A O 1
ATOM 2504 N N . LYS A 1 315 ? -11.869 -23.115 -29.748 1.00 35.25 315 LYS A N 1
ATOM 2505 C CA . LYS A 1 315 ? -11.999 -23.204 -28.264 1.00 35.25 315 LYS A CA 1
ATOM 2506 C C . LYS A 1 315 ? -10.632 -23.645 -27.663 1.00 35.25 315 LYS A C 1
ATOM 2508 O O . LYS A 1 315 ? -9.774 -24.055 -28.437 1.00 35.25 315 LYS A O 1
ATOM 2513 N N . PRO A 1 316 ? -10.411 -23.580 -26.333 1.00 43.47 316 PRO A N 1
ATOM 2514 C CA . PRO A 1 316 ? -9.157 -23.995 -25.704 1.00 43.47 316 PRO A CA 1
ATOM 2515 C C . PRO A 1 316 ? -9.180 -25.466 -25.252 1.00 43.47 316 PRO A C 1
ATOM 2517 O O . PRO A 1 316 ? -10.250 -26.062 -25.103 1.00 43.47 316 PRO A O 1
ATOM 2520 N N . THR A 1 317 ? -8.002 -25.989 -24.923 1.00 33.31 317 THR A N 1
ATOM 2521 C CA . THR A 1 317 ? -7.787 -27.156 -24.050 1.00 33.31 317 THR A CA 1
ATOM 2522 C C . THR A 1 317 ? -7.188 -26.709 -22.710 1.00 33.31 317 THR A C 1
ATOM 2524 O O . THR A 1 317 ? -6.702 -25.585 -22.582 1.00 33.31 317 THR A O 1
ATOM 2527 N N . ALA A 1 318 ? -7.287 -27.555 -21.685 1.00 33.66 318 ALA A N 1
ATOM 2528 C CA . ALA A 1 318 ? -6.886 -27.246 -20.313 1.00 33.66 318 ALA A CA 1
ATOM 2529 C C . ALA A 1 318 ? -6.335 -28.494 -19.606 1.00 33.66 318 ALA A C 1
ATOM 2531 O O . ALA A 1 318 ? -6.624 -29.607 -20.034 1.00 33.66 318 ALA A O 1
ATOM 2532 N N . ASN A 1 319 ? -5.644 -28.264 -18.485 1.00 35.31 319 ASN A N 1
ATOM 2533 C CA . ASN A 1 319 ? -5.138 -29.244 -17.518 1.00 35.31 319 ASN A CA 1
ATOM 2534 C C . ASN A 1 319 ? -4.124 -30.279 -18.038 1.00 35.31 319 ASN A C 1
ATOM 2536 O O . ASN A 1 319 ? -4.481 -31.229 -18.720 1.00 35.31 319 ASN A O 1
ATOM 2540 N N . GLU A 1 320 ? -2.928 -30.255 -17.452 1.00 31.98 320 GLU A N 1
ATOM 2541 C CA . GLU A 1 320 ? -2.599 -31.337 -16.519 1.00 31.98 320 GLU A CA 1
ATOM 2542 C C . GLU A 1 320 ? -1.756 -30.809 -15.349 1.00 31.98 320 GLU A C 1
ATOM 2544 O O . GLU A 1 320 ? -1.176 -29.725 -15.426 1.00 31.98 320 GLU A O 1
ATOM 2549 N N . ALA A 1 321 ? -1.738 -31.541 -14.233 1.00 33.62 321 ALA A N 1
ATOM 2550 C CA . ALA A 1 321 ? -0.989 -31.172 -13.035 1.00 33.62 321 ALA A CA 1
ATOM 2551 C C . ALA A 1 321 ? -0.544 -32.422 -12.264 1.00 33.62 321 ALA A C 1
ATOM 2553 O O . ALA A 1 321 ? -1.363 -33.291 -11.966 1.00 33.62 321 ALA A O 1
ATOM 2554 N N . LYS A 1 322 ? 0.736 -32.481 -11.876 1.00 32.97 322 LYS A N 1
ATOM 2555 C CA . LYS A 1 322 ? 1.269 -33.418 -10.871 1.00 32.97 322 LYS A CA 1
ATOM 2556 C C . LYS A 1 322 ? 2.531 -32.836 -10.211 1.00 32.97 322 LYS A C 1
ATOM 2558 O O . LYS A 1 322 ? 3.230 -32.051 -10.848 1.00 32.97 322 LYS A O 1
ATOM 2563 N N . PRO A 1 323 ? 2.816 -33.164 -8.937 1.00 37.97 323 PRO A N 1
ATOM 2564 C CA . PRO A 1 323 ? 3.868 -32.508 -8.164 1.00 37.97 323 PRO A CA 1
ATOM 2565 C C . PRO A 1 323 ? 5.204 -33.263 -8.207 1.00 37.97 323 PRO A C 1
ATOM 2567 O O . PRO A 1 323 ? 5.228 -34.492 -8.260 1.00 37.97 323 PRO A O 1
ATOM 2570 N N . GLN A 1 324 ? 6.316 -32.543 -8.029 1.00 33.56 324 GLN A N 1
ATOM 2571 C CA . GLN A 1 324 ? 7.596 -33.140 -7.636 1.00 33.56 324 GLN A CA 1
ATOM 2572 C C . GLN A 1 324 ? 8.023 -32.679 -6.237 1.00 33.56 324 GLN A C 1
ATOM 2574 O O . GLN A 1 324 ? 8.013 -31.495 -5.914 1.00 33.56 324 GLN A O 1
ATOM 2579 N N . LYS A 1 325 ? 8.427 -33.649 -5.407 1.00 32.69 325 LYS A N 1
ATOM 2580 C CA . LYS A 1 325 ? 9.184 -33.433 -4.167 1.00 32.69 325 LYS A CA 1
ATOM 2581 C C . LYS A 1 325 ? 10.657 -33.726 -4.449 1.00 32.69 325 LYS A C 1
ATOM 2583 O O . LYS A 1 325 ? 10.943 -34.831 -4.899 1.00 32.69 325 LYS A O 1
ATOM 2588 N N . GLN A 1 326 ? 11.573 -32.844 -4.054 1.00 33.19 326 GLN A N 1
ATOM 2589 C CA . GLN A 1 326 ? 12.959 -33.181 -3.681 1.00 33.19 326 GLN A CA 1
ATOM 2590 C C . GLN A 1 326 ? 13.477 -32.069 -2.746 1.00 33.19 326 GLN A C 1
ATOM 2592 O O . GLN A 1 326 ? 13.281 -30.892 -3.015 1.00 33.19 326 GLN A O 1
ATOM 2597 N N . LYS A 1 327 ? 13.795 -32.391 -1.487 1.00 31.98 327 LYS A N 1
ATOM 2598 C CA . LYS A 1 327 ? 15.091 -32.883 -0.961 1.00 31.98 327 LYS A CA 1
ATOM 2599 C C . LYS A 1 327 ? 16.150 -31.781 -0.771 1.00 31.98 327 LYS A C 1
ATOM 2601 O O . LYS A 1 327 ? 17.027 -31.580 -1.595 1.00 31.98 327 LYS A O 1
ATOM 2606 N N . THR A 1 328 ? 16.079 -31.167 0.408 1.00 28.91 328 THR A N 1
ATOM 2607 C CA . THR A 1 328 ? 17.180 -31.018 1.379 1.00 28.91 328 THR A CA 1
ATOM 2608 C C . THR A 1 328 ? 18.631 -31.091 0.868 1.00 28.91 328 THR A C 1
ATOM 2610 O O . THR A 1 328 ? 19.114 -32.175 0.547 1.00 28.91 328 THR A O 1
ATOM 2613 N N . GLN A 1 329 ? 19.387 -30.001 1.043 1.00 33.22 329 GLN A N 1
ATOM 2614 C CA . GLN A 1 329 ? 20.827 -30.055 1.347 1.00 33.22 329 GLN A CA 1
ATOM 2615 C C . GLN A 1 329 ? 21.171 -29.181 2.572 1.00 33.22 329 GLN A C 1
ATOM 2617 O O . GLN A 1 329 ? 20.345 -28.396 3.037 1.00 33.22 329 GLN A O 1
ATOM 2622 N N . LYS A 1 330 ? 22.339 -29.431 3.185 1.00 31.39 330 LYS A N 1
ATOM 2623 C CA . LYS A 1 330 ? 22.740 -28.988 4.539 1.00 31.39 330 LYS A CA 1
ATOM 2624 C C . LYS A 1 330 ? 24.270 -29.118 4.692 1.00 31.39 330 LYS A C 1
ATOM 2626 O O . LYS A 1 330 ? 24.815 -30.056 4.117 1.00 31.39 330 LYS A O 1
ATOM 2631 N N . LYS A 1 331 ? 24.904 -28.303 5.565 1.00 32.34 331 LYS A N 1
ATOM 2632 C CA . LYS A 1 331 ? 26.378 -28.050 5.711 1.00 32.34 331 LYS A CA 1
ATOM 2633 C C . LYS A 1 331 ? 26.884 -27.028 4.671 1.00 32.34 331 LYS A C 1
ATOM 2635 O O . LYS A 1 331 ? 26.261 -26.924 3.626 1.00 32.34 331 LYS A O 1
ATOM 2640 N N . LYS A 1 332 ? 27.962 -26.251 4.862 1.00 30.48 332 LYS A N 1
ATOM 2641 C CA . LYS A 1 332 ? 28.911 -25.925 5.975 1.00 30.48 332 LYS A CA 1
ATOM 2642 C C . LYS A 1 332 ? 29.391 -24.472 5.660 1.00 30.48 332 LYS A C 1
ATOM 2644 O O . LYS A 1 332 ? 29.373 -24.122 4.489 1.00 30.48 332 LYS A O 1
ATOM 2649 N N . ALA A 1 333 ? 29.736 -23.520 6.534 1.00 31.80 333 ALA A N 1
ATOM 2650 C CA . ALA A 1 333 ? 30.319 -23.482 7.883 1.00 31.80 333 ALA A CA 1
ATOM 2651 C C . ALA A 1 333 ? 31.853 -23.701 7.958 1.00 31.80 333 ALA A C 1
ATOM 2653 O O . ALA A 1 333 ? 32.281 -24.770 8.373 1.00 31.80 333 ALA A O 1
ATOM 2654 N N . GLU A 1 334 ? 32.628 -22.663 7.589 1.00 31.44 334 GLU A N 1
ATOM 2655 C CA . GLU A 1 334 ? 34.041 -22.349 7.938 1.00 31.44 334 GLU A CA 1
ATOM 2656 C C . GLU A 1 334 ? 34.394 -20.926 7.381 1.00 31.44 334 GLU A C 1
ATOM 2658 O O . GLU A 1 334 ? 33.758 -20.497 6.424 1.00 31.44 334 GLU A O 1
ATOM 2663 N N . GLY A 1 335 ? 35.326 -20.119 7.928 1.00 29.14 335 GLY A N 1
ATOM 2664 C CA . GLY A 1 335 ? 36.001 -20.323 9.219 1.00 29.14 335 GLY A CA 1
ATOM 2665 C C . GLY A 1 335 ? 37.288 -19.549 9.613 1.00 29.14 335 GLY A C 1
ATOM 2666 O O . GLY A 1 335 ? 38.063 -20.165 10.331 1.00 29.14 335 GLY A O 1
ATOM 2667 N N . GLN A 1 336 ? 37.562 -18.275 9.262 1.00 31.36 336 GLN A N 1
ATOM 2668 C CA . GLN A 1 336 ? 38.662 -17.452 9.868 1.00 31.36 336 GLN A CA 1
ATOM 2669 C C . GLN A 1 336 ? 38.402 -15.933 9.662 1.00 31.36 336 GLN A C 1
ATOM 2671 O O . GLN A 1 336 ? 37.741 -15.591 8.690 1.00 31.36 336 GLN A O 1
ATOM 2676 N N . LYS A 1 337 ? 38.694 -14.950 10.544 1.00 32.66 337 LYS A N 1
ATOM 2677 C CA . LYS A 1 337 ? 39.808 -14.601 11.477 1.00 32.66 337 LYS A CA 1
ATOM 2678 C C . LYS A 1 337 ? 41.061 -13.981 10.821 1.00 32.66 337 LYS A C 1
ATOM 2680 O O . LYS A 1 337 ? 41.913 -14.733 10.375 1.00 32.66 337 LYS A O 1
ATOM 2685 N N . THR A 1 338 ? 41.240 -12.662 11.000 1.00 30.02 338 THR A N 1
ATOM 2686 C CA . THR A 1 338 ? 42.422 -12.029 11.653 1.00 30.02 338 THR A CA 1
ATOM 2687 C C . THR A 1 338 ? 42.181 -10.541 11.975 1.00 30.02 338 THR A C 1
ATOM 2689 O O . THR A 1 338 ? 41.390 -9.873 11.318 1.00 30.02 338 THR A O 1
ATOM 2692 N N . THR A 1 339 ? 42.872 -10.031 13.002 1.00 33.19 339 THR A N 1
ATOM 2693 C CA . THR A 1 339 ? 43.073 -8.600 13.319 1.00 33.19 339 THR A CA 1
ATOM 2694 C C . THR A 1 339 ? 44.484 -8.418 13.894 1.00 33.19 339 THR A C 1
ATOM 2696 O O . THR A 1 339 ? 44.971 -9.309 14.594 1.00 33.19 339 THR A O 1
ATOM 2699 N N . PRO A 1 340 ? 45.154 -7.291 13.604 1.00 47.41 340 PRO A N 1
ATOM 2700 C CA . PRO A 1 340 ? 45.563 -6.377 14.686 1.00 47.41 340 PRO A CA 1
ATOM 2701 C C . PRO A 1 340 ? 45.318 -4.886 14.321 1.00 47.41 340 PRO A C 1
ATOM 2703 O O . PRO A 1 340 ? 45.155 -4.585 13.147 1.00 47.41 340 PRO A O 1
ATOM 2706 N N . LYS A 1 341 ? 45.200 -3.875 15.205 1.00 34.41 341 LYS A N 1
ATOM 2707 C CA . LYS A 1 341 ? 45.340 -3.681 16.676 1.00 34.41 341 LYS A CA 1
ATOM 2708 C C . LYS A 1 341 ? 46.579 -2.872 17.124 1.00 34.41 341 LYS A C 1
ATOM 2710 O O . LYS A 1 341 ? 47.551 -3.448 17.598 1.00 34.41 341 LYS A O 1
ATOM 2715 N N . GLU A 1 342 ? 46.424 -1.547 17.166 1.00 28.84 342 GLU A N 1
ATOM 2716 C CA . GLU A 1 342 ? 47.237 -0.574 17.929 1.00 28.84 342 GLU A CA 1
ATOM 2717 C C . GLU A 1 342 ? 46.273 0.575 18.351 1.00 28.84 342 GLU A C 1
ATOM 2719 O O . GLU A 1 342 ? 45.388 0.903 17.565 1.00 28.84 342 GLU A O 1
ATOM 2724 N N . LYS A 1 343 ? 46.077 0.960 19.631 1.00 32.88 343 LYS A N 1
ATOM 2725 C CA . LYS A 1 343 ? 46.906 1.723 20.610 1.00 32.88 343 LYS A CA 1
ATOM 2726 C C . LYS A 1 343 ? 47.206 3.182 20.157 1.00 32.88 343 LYS A C 1
ATOM 2728 O O . LYS A 1 343 ? 47.343 3.405 18.967 1.00 32.88 343 LYS A O 1
ATOM 2733 N N . THR A 1 344 ? 47.293 4.217 21.016 1.00 31.58 344 THR A N 1
ATOM 2734 C CA . THR A 1 344 ? 47.411 4.275 22.500 1.00 31.58 344 THR A CA 1
ATOM 2735 C C . THR A 1 344 ? 46.919 5.618 23.107 1.00 31.58 344 THR A C 1
ATOM 2737 O O . THR A 1 344 ? 46.930 6.618 22.405 1.00 31.58 344 THR A O 1
ATOM 2740 N N . VAL A 1 345 ? 46.656 5.629 24.432 1.00 33.00 345 VAL A N 1
ATOM 2741 C CA . VAL A 1 345 ? 46.625 6.775 25.398 1.00 33.00 345 VAL A CA 1
ATOM 2742 C C . VAL A 1 345 ? 45.495 7.838 25.277 1.00 33.00 345 VAL A C 1
ATOM 2744 O O . VAL A 1 345 ? 45.022 8.092 24.179 1.00 33.00 345 VAL A O 1
ATOM 2747 N N . ASP A 1 346 ? 45.092 8.607 26.313 1.00 37.66 346 ASP A N 1
ATOM 2748 C CA . ASP A 1 346 ? 44.535 8.324 27.672 1.00 37.66 346 ASP A CA 1
ATOM 2749 C C . ASP A 1 346 ? 43.905 9.659 28.242 1.00 37.66 346 ASP A C 1
ATOM 2751 O O . ASP A 1 346 ? 43.457 10.453 27.412 1.00 37.66 346 ASP A O 1
ATOM 2755 N N . PRO A 1 347 ? 43.701 9.965 29.554 1.00 49.84 347 PRO A N 1
ATOM 2756 C CA . PRO A 1 347 ? 42.337 10.120 30.088 1.00 49.84 347 PRO A CA 1
ATOM 2757 C C . PRO A 1 347 ? 41.975 11.484 30.724 1.00 49.84 347 PRO A C 1
ATOM 2759 O O . PRO A 1 347 ? 42.833 12.278 31.109 1.00 49.84 347 PRO A O 1
ATOM 2762 N N . THR A 1 348 ? 40.687 11.682 31.072 1.00 32.41 348 THR A N 1
ATOM 2763 C CA . THR A 1 348 ? 40.347 12.392 32.333 1.00 32.41 348 THR A CA 1
ATOM 2764 C C . THR A 1 348 ? 38.978 12.047 32.962 1.00 32.41 348 THR A C 1
ATOM 2766 O O . THR A 1 348 ? 37.918 12.288 32.398 1.00 32.41 348 THR A O 1
ATOM 2769 N N . LYS A 1 349 ? 39.034 11.535 34.202 1.00 33.06 349 LYS A N 1
ATOM 2770 C CA . LYS A 1 349 ? 38.058 11.593 35.323 1.00 33.06 349 LYS A CA 1
ATOM 2771 C C . LYS A 1 349 ? 36.574 11.961 35.043 1.00 33.06 349 LYS A C 1
ATOM 2773 O O . LYS A 1 349 ? 36.252 13.141 34.912 1.00 33.06 349 LYS A O 1
ATOM 2778 N N . LYS A 1 350 ? 35.645 11.034 35.358 1.00 34.44 350 LYS A N 1
ATOM 2779 C CA . LYS A 1 350 ? 34.535 11.329 36.305 1.00 34.44 350 LYS A CA 1
ATOM 2780 C C . LYS A 1 350 ? 33.920 10.096 36.996 1.00 34.44 350 LYS A C 1
ATOM 2782 O O . LYS A 1 350 ? 33.887 8.996 36.469 1.00 34.44 350 LYS A O 1
ATOM 2787 N N . LYS A 1 351 ? 33.491 10.341 38.236 1.00 34.16 351 LYS A N 1
ATOM 2788 C CA . LYS A 1 351 ? 33.162 9.430 39.346 1.00 34.16 351 LYS A CA 1
ATOM 2789 C C . LYS A 1 351 ? 32.021 8.407 39.121 1.00 34.16 351 LYS A C 1
ATOM 2791 O O . LYS A 1 351 ? 30.936 8.774 38.697 1.00 34.16 351 LYS A O 1
ATOM 2796 N N . THR A 1 352 ? 32.279 7.173 39.573 1.00 31.06 352 THR A N 1
ATOM 2797 C CA . THR A 1 352 ? 31.402 6.232 40.324 1.00 31.06 352 THR A CA 1
ATOM 2798 C C . THR A 1 352 ? 29.884 6.153 40.069 1.00 31.06 352 THR A C 1
ATOM 2800 O O . THR A 1 352 ? 29.133 7.045 40.455 1.00 31.06 352 THR A O 1
ATOM 2803 N N . ALA A 1 353 ? 29.425 4.942 39.730 1.00 34.00 353 ALA A N 1
ATOM 2804 C CA . ALA A 1 353 ? 28.217 4.326 40.297 1.00 34.00 353 ALA A CA 1
ATOM 2805 C C . ALA A 1 353 ? 28.443 2.802 40.432 1.00 34.00 353 ALA A C 1
ATOM 2807 O O . ALA A 1 353 ? 29.028 2.193 39.537 1.00 34.00 353 ALA A O 1
ATOM 2808 N N . GLN A 1 354 ? 28.040 2.184 41.548 1.00 35.12 354 GLN A N 1
ATOM 2809 C CA . GLN A 1 354 ? 28.264 0.751 41.808 1.00 35.12 354 GLN A CA 1
ATOM 2810 C C . GLN A 1 354 ? 27.149 -0.131 41.217 1.00 35.12 354 GLN A C 1
ATOM 2812 O O . GLN A 1 354 ? 25.987 0.268 41.158 1.00 35.12 354 GLN A O 1
ATOM 2817 N N . ALA A 1 355 ? 27.496 -1.354 40.804 1.00 33.53 355 ALA A N 1
ATOM 2818 C CA . ALA A 1 355 ? 26.544 -2.315 40.249 1.00 33.53 355 ALA A CA 1
ATOM 2819 C C . ALA A 1 355 ? 25.800 -3.094 41.351 1.00 33.53 355 ALA A C 1
ATOM 2821 O O . ALA A 1 355 ? 26.419 -3.702 42.222 1.00 33.53 355 ALA A O 1
ATOM 2822 N N . VAL A 1 356 ? 24.466 -3.131 41.277 1.00 39.50 356 VAL A N 1
ATOM 2823 C CA . VAL A 1 356 ? 23.617 -3.877 42.224 1.00 39.50 356 VAL A CA 1
ATOM 2824 C C . VAL A 1 356 ? 23.563 -5.370 41.847 1.00 39.50 356 VAL A C 1
A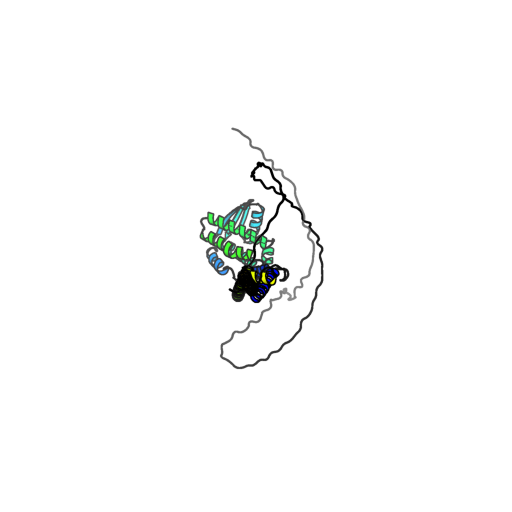TOM 2826 O O . VAL A 1 356 ? 23.162 -5.694 40.723 1.00 39.50 356 VAL A O 1
ATOM 2829 N N . PRO A 1 357 ? 23.902 -6.309 42.753 1.00 42.34 357 PRO A N 1
ATOM 2830 C CA . PRO A 1 357 ? 23.813 -7.741 42.478 1.00 42.34 357 PRO A CA 1
ATOM 2831 C C . PRO A 1 357 ? 22.358 -8.244 42.471 1.00 42.34 357 PRO A C 1
ATOM 2833 O O . PRO A 1 357 ? 21.520 -7.841 43.279 1.00 42.34 357 PRO A O 1
ATOM 2836 N N . LYS A 1 358 ? 22.048 -9.181 41.566 1.00 36.84 358 LYS A N 1
ATOM 2837 C CA . LYS A 1 358 ? 20.700 -9.757 41.412 1.00 36.84 358 LYS A CA 1
ATOM 2838 C C . LYS A 1 358 ? 20.336 -10.664 42.598 1.00 36.84 358 LYS A C 1
ATOM 2840 O O . LYS A 1 358 ? 20.790 -11.806 42.668 1.00 36.84 358 LYS A O 1
ATOM 2845 N N . LYS A 1 359 ? 19.457 -10.192 43.488 1.00 36.84 359 LYS A N 1
ATOM 2846 C CA . LYS A 1 359 ? 18.849 -11.009 44.556 1.00 36.84 359 LYS A CA 1
ATOM 2847 C C . LYS A 1 359 ? 18.026 -12.159 43.946 1.00 36.84 359 LYS A C 1
ATOM 2849 O O . LYS A 1 359 ? 17.147 -11.923 43.117 1.00 36.84 359 LYS A O 1
ATOM 2854 N N . LYS A 1 360 ? 18.297 -13.403 44.358 1.00 40.72 360 LYS A N 1
ATOM 2855 C CA . LYS A 1 360 ? 17.457 -14.573 44.031 1.00 40.72 360 LYS A CA 1
ATOM 2856 C C . LYS A 1 360 ? 16.138 -14.497 44.821 1.00 40.72 360 LYS A C 1
ATOM 2858 O O . LYS A 1 360 ? 16.115 -13.940 45.917 1.00 40.72 360 LYS A O 1
ATOM 2863 N N . ARG A 1 361 ? 15.047 -15.050 44.275 1.00 44.41 361 ARG A N 1
ATOM 2864 C CA . ARG A 1 361 ? 13.771 -15.185 45.009 1.00 44.41 361 ARG A CA 1
ATOM 2865 C C . ARG A 1 361 ? 13.915 -16.202 46.158 1.00 44.41 361 ARG A C 1
ATOM 2867 O O . ARG A 1 361 ? 14.650 -17.174 45.974 1.00 44.41 361 ARG A O 1
ATOM 2874 N N . PRO A 1 362 ? 13.213 -16.023 47.293 1.00 39.12 362 PRO A N 1
ATOM 2875 C CA . PRO A 1 362 ? 13.103 -17.059 48.318 1.00 39.12 362 PRO A CA 1
ATOM 2876 C C . PRO A 1 362 ? 12.418 -18.321 47.779 1.00 39.12 362 PRO A C 1
ATOM 2878 O O . PRO A 1 362 ? 11.590 -18.243 46.870 1.00 39.12 362 PRO A O 1
ATOM 2881 N N . VAL A 1 363 ? 12.740 -19.467 48.379 1.00 53.41 363 VAL A N 1
ATOM 2882 C CA . VAL A 1 363 ? 11.957 -20.704 48.262 1.00 53.41 363 VAL A CA 1
ATOM 2883 C C . VAL A 1 363 ? 11.143 -20.845 49.541 1.00 53.41 363 VAL A C 1
ATOM 2885 O O . VAL A 1 363 ? 11.689 -20.715 50.636 1.00 53.41 363 VAL A O 1
ATOM 2888 N N . GLU A 1 364 ? 9.847 -21.082 49.389 1.00 51.16 364 GLU A N 1
ATOM 2889 C CA . GLU A 1 364 ? 8.909 -21.227 50.497 1.00 51.16 364 GLU A CA 1
ATOM 2890 C C . GLU A 1 364 ? 9.170 -22.536 51.262 1.00 51.16 364 GLU A C 1
ATOM 2892 O O . GLU A 1 364 ? 9.424 -23.589 50.669 1.00 51.16 364 GLU A O 1
ATOM 2897 N N . LYS A 1 365 ? 9.158 -22.453 52.594 1.00 63.44 365 LYS A N 1
ATOM 2898 C CA . LYS A 1 365 ? 9.380 -23.566 53.525 1.00 63.44 365 LYS A CA 1
ATOM 2899 C C . LYS A 1 365 ? 8.211 -23.629 54.499 1.00 63.44 365 LYS A C 1
ATOM 2901 O O . LYS A 1 365 ? 7.656 -22.591 54.850 1.00 63.44 365 LYS A O 1
ATOM 2906 N N . ASN A 1 366 ? 7.874 -24.829 54.963 1.00 72.00 366 ASN A N 1
ATOM 2907 C CA . ASN A 1 366 ? 6.935 -24.988 56.071 1.00 72.00 366 ASN A CA 1
ATOM 2908 C C . ASN A 1 366 ? 7.584 -24.593 57.417 1.00 72.00 366 ASN A C 1
ATOM 2910 O O . ASN A 1 366 ? 8.788 -24.338 57.492 1.00 72.00 366 ASN A O 1
ATOM 2914 N N . SER A 1 367 ? 6.787 -24.591 58.487 1.00 60.88 367 SER A N 1
ATOM 2915 C CA . SER A 1 367 ? 7.200 -24.286 59.869 1.00 60.88 367 SER A CA 1
ATOM 2916 C C . SER A 1 367 ? 8.310 -25.191 60.431 1.00 60.88 367 SER A C 1
ATOM 2918 O O . SER A 1 367 ? 8.932 -24.832 61.423 1.00 60.88 367 SER A O 1
ATOM 2920 N N . GLU A 1 368 ? 8.610 -26.319 59.780 1.00 64.81 368 GLU A N 1
ATOM 2921 C CA . GLU A 1 368 ? 9.708 -27.240 60.123 1.00 64.81 368 GLU A CA 1
ATOM 2922 C C . GLU A 1 368 ? 10.923 -27.127 59.177 1.00 64.81 368 GLU A C 1
ATOM 2924 O O . GLU A 1 368 ? 11.821 -27.970 59.176 1.00 64.81 368 GLU A O 1
ATOM 2929 N N . GLY A 1 369 ? 10.963 -26.103 58.320 1.00 56.22 369 GLY A N 1
ATOM 2930 C CA . GLY A 1 369 ? 12.140 -25.748 57.526 1.00 56.22 369 GLY A CA 1
ATOM 2931 C C . GLY A 1 369 ? 12.481 -26.670 56.343 1.00 56.22 369 GLY A C 1
ATOM 2932 O O . GLY A 1 369 ? 13.517 -26.448 55.696 1.00 56.22 369 GLY A O 1
ATOM 2933 N N . LYS A 1 370 ? 11.640 -27.663 56.026 1.00 61.06 370 LYS A N 1
ATOM 2934 C CA . LYS A 1 370 ? 11.845 -28.633 54.932 1.00 61.06 370 LYS A CA 1
ATOM 2935 C C . LYS A 1 370 ? 11.287 -28.103 53.593 1.00 61.06 370 LYS A C 1
ATOM 2937 O O . LYS A 1 370 ? 10.307 -27.357 53.585 1.00 61.06 370 LYS A O 1
ATOM 2942 N N . PRO A 1 371 ? 11.899 -28.448 52.441 1.00 52.78 371 PRO A N 1
ATOM 2943 C CA . PRO A 1 371 ? 11.431 -28.002 51.129 1.00 52.78 371 PRO A CA 1
ATOM 2944 C C . PRO A 1 371 ? 10.198 -28.792 50.666 1.00 52.78 371 PRO A C 1
ATOM 2946 O O . PRO A 1 371 ? 10.192 -30.024 50.684 1.00 52.78 371 PRO A O 1
ATOM 2949 N N . VAL A 1 372 ? 9.164 -28.088 50.198 1.00 52.88 372 VAL A N 1
ATOM 2950 C CA . VAL A 1 372 ? 7.905 -28.703 49.749 1.00 52.88 372 VAL A CA 1
ATOM 2951 C C . VAL A 1 372 ? 8.088 -29.399 48.393 1.00 52.88 372 VAL A C 1
ATOM 2953 O O . VAL A 1 372 ? 8.254 -28.748 47.362 1.00 52.88 372 VAL A O 1
ATOM 2956 N N . ARG A 1 373 ? 8.012 -30.737 48.371 1.00 47.69 373 ARG A N 1
ATOM 2957 C CA . ARG A 1 373 ? 7.858 -31.519 47.132 1.00 47.69 373 ARG A CA 1
ATOM 2958 C C . ARG A 1 373 ? 6.394 -31.497 46.690 1.00 47.69 373 ARG A C 1
ATOM 2960 O O . ARG A 1 373 ? 5.539 -32.045 47.378 1.00 47.69 373 ARG A O 1
ATOM 2967 N N . GLN A 1 374 ? 6.112 -30.934 45.516 1.00 41.62 374 GLN A N 1
ATOM 2968 C CA . GLN A 1 374 ? 4.821 -31.127 44.851 1.00 41.62 374 GLN A CA 1
ATOM 2969 C C . GLN A 1 374 ? 4.759 -32.539 44.252 1.00 41.62 374 GLN A C 1
ATOM 2971 O O . GLN A 1 374 ? 5.581 -32.890 43.406 1.00 41.62 374 GLN A O 1
ATOM 2976 N N . ALA A 1 375 ? 3.787 -33.341 44.687 1.00 37.44 375 ALA A N 1
ATOM 2977 C CA . ALA A 1 375 ? 3.471 -34.643 44.103 1.00 37.44 375 ALA A CA 1
ATOM 2978 C C . ALA A 1 375 ? 2.230 -34.529 43.203 1.00 37.44 375 ALA A C 1
ATOM 2980 O O . ALA A 1 375 ? 1.270 -33.840 43.546 1.00 37.44 375 ALA A O 1
ATOM 2981 N N . ALA A 1 376 ? 2.241 -35.205 42.054 1.00 41.53 376 ALA A N 1
ATOM 2982 C CA . ALA A 1 376 ? 1.092 -35.253 41.152 1.00 41.53 376 ALA A CA 1
ATOM 2983 C C . ALA A 1 376 ? 0.091 -36.334 41.595 1.00 41.53 376 ALA A C 1
ATOM 2985 O O . ALA A 1 376 ? 0.490 -37.447 41.929 1.00 41.53 376 ALA A O 1
ATOM 2986 N N . GLY A 1 377 ? -1.210 -36.029 41.548 1.00 35.47 377 GLY A N 1
ATOM 2987 C CA . GLY A 1 377 ? -2.271 -36.966 41.927 1.00 35.47 377 GLY A CA 1
ATOM 2988 C C . GLY A 1 377 ? -3.594 -36.668 41.225 1.00 35.47 377 GLY A C 1
ATOM 2989 O O . GLY A 1 377 ? -4.336 -35.780 41.631 1.00 35.47 377 GLY A O 1
ATOM 2990 N N . ASN A 1 378 ? -3.906 -37.424 40.171 1.00 38.50 378 ASN A N 1
ATOM 2991 C CA . ASN A 1 378 ? -5.199 -37.357 39.485 1.00 38.50 378 ASN A CA 1
ATOM 2992 C C . ASN A 1 378 ? -6.274 -38.121 40.273 1.00 38.50 378 ASN A C 1
ATOM 2994 O O . ASN A 1 378 ? -6.121 -39.325 40.481 1.00 38.50 378 ASN A O 1
ATOM 2998 N N . LYS A 1 379 ? -7.416 -37.490 40.586 1.00 35.34 379 LYS A N 1
ATOM 2999 C CA . LYS A 1 379 ? -8.663 -38.228 40.872 1.00 35.34 379 LYS A CA 1
ATOM 3000 C C . LYS A 1 379 ? -9.939 -37.462 40.488 1.00 35.34 379 LYS A C 1
ATOM 3002 O O . LYS A 1 379 ? -10.498 -36.693 41.257 1.00 35.34 379 LYS A O 1
ATOM 3007 N N . LYS A 1 380 ? -10.371 -37.727 39.250 1.00 38.94 380 LYS A N 1
ATOM 3008 C CA . LYS A 1 380 ? -11.759 -37.886 38.770 1.00 38.94 380 LYS A CA 1
ATOM 3009 C C . LYS A 1 380 ? -12.871 -37.489 39.766 1.00 38.94 380 LYS A C 1
ATOM 3011 O O . LYS A 1 380 ? -13.158 -38.246 40.687 1.00 38.94 380 LYS A O 1
ATOM 3016 N N . VAL A 1 381 ? -13.576 -36.391 39.480 1.00 37.34 381 VAL A N 1
ATOM 3017 C CA . VAL A 1 381 ? -14.879 -36.053 40.085 1.00 37.34 381 VAL A CA 1
ATOM 3018 C C . VAL A 1 381 ? -15.955 -36.108 39.001 1.00 37.34 381 VAL A C 1
ATOM 3020 O O . VAL A 1 381 ? -15.816 -35.487 37.949 1.00 37.34 381 VAL A O 1
ATOM 3023 N N . THR A 1 382 ? -17.019 -36.868 39.245 1.00 36.59 382 THR A N 1
ATOM 3024 C CA . THR A 1 382 ? -18.212 -36.943 38.390 1.00 36.59 382 THR A CA 1
ATOM 3025 C C . THR A 1 382 ? -19.218 -35.871 38.794 1.00 36.59 382 THR A C 1
ATOM 3027 O O . THR A 1 382 ? -19.663 -35.859 39.939 1.00 36.59 382 THR A O 1
ATOM 3030 N N . ALA A 1 383 ? -19.607 -34.999 37.862 1.00 39.19 383 ALA A N 1
ATOM 3031 C CA . ALA A 1 383 ? -20.699 -34.054 38.080 1.00 39.19 383 ALA A CA 1
ATOM 3032 C C . ALA A 1 383 ? -22.056 -34.762 37.934 1.00 39.19 383 ALA A C 1
ATOM 3034 O O . ALA A 1 383 ? -22.283 -35.472 36.954 1.00 39.19 383 ALA A O 1
ATOM 3035 N N . SER A 1 384 ? -22.953 -34.568 38.900 1.00 34.91 384 SER A N 1
ATOM 3036 C CA . SER A 1 384 ? -24.326 -35.065 38.843 1.00 34.91 384 SER A CA 1
ATOM 3037 C C . SER A 1 384 ? -25.199 -34.165 37.963 1.00 34.91 384 SER A C 1
ATOM 3039 O O . SER A 1 384 ? -25.185 -32.941 38.087 1.00 34.91 384 SER A O 1
ATOM 3041 N N . THR A 1 385 ? -26.002 -34.778 37.093 1.00 34.19 385 THR A N 1
ATOM 3042 C CA . THR A 1 385 ? -27.032 -34.076 36.319 1.00 34.19 385 THR A CA 1
ATOM 3043 C C . THR A 1 385 ? -28.376 -34.287 36.999 1.00 34.19 385 THR A C 1
ATOM 3045 O O . THR A 1 385 ? -28.887 -35.403 37.007 1.00 34.19 385 THR A O 1
ATOM 3048 N N . SER A 1 386 ? -28.962 -33.220 37.543 1.00 35.34 386 SER A N 1
ATOM 3049 C CA . SER A 1 386 ? -30.344 -33.221 38.026 1.00 35.34 386 SER A CA 1
ATOM 3050 C C . SER A 1 386 ? -31.163 -32.228 37.206 1.00 35.34 386 SER A C 1
ATOM 3052 O O . SER A 1 386 ? -30.900 -31.026 37.235 1.00 35.34 386 SER A O 1
ATOM 3054 N N . GLN A 1 387 ? -32.128 -32.736 36.440 1.00 37.84 387 GLN A N 1
ATOM 3055 C CA . GLN A 1 387 ? -33.118 -31.934 35.720 1.00 37.84 387 GLN A CA 1
ATOM 3056 C C . GLN A 1 387 ? -34.513 -32.315 36.212 1.00 37.84 387 GLN A C 1
ATOM 3058 O O . GLN A 1 387 ? -35.135 -33.248 35.707 1.00 37.84 387 GLN A O 1
ATOM 3063 N N . THR A 1 388 ? -35.007 -31.589 37.212 1.00 36.25 388 THR A N 1
ATOM 3064 C CA . THR A 1 388 ? -36.377 -31.750 37.708 1.00 36.25 388 THR A CA 1
ATOM 3065 C C . THR A 1 388 ? -37.363 -31.148 36.708 1.00 36.25 388 THR A C 1
ATOM 3067 O O . THR A 1 388 ? -37.223 -29.994 36.301 1.00 36.25 388 THR A O 1
ATOM 3070 N N . ALA A 1 389 ? -38.371 -31.918 36.303 1.00 37.31 389 ALA A N 1
ATOM 3071 C CA . ALA A 1 389 ? -39.355 -31.476 35.323 1.00 37.31 389 ALA A CA 1
ATOM 3072 C C . ALA A 1 389 ? -40.507 -30.668 35.950 1.00 37.31 389 ALA A C 1
ATOM 3074 O O . ALA A 1 389 ? -41.002 -30.998 37.023 1.00 37.31 389 ALA A O 1
ATOM 3075 N N . GLY A 1 390 ? -41.021 -29.696 35.187 1.00 34.62 390 GLY A N 1
ATOM 3076 C CA . GLY A 1 390 ? -42.429 -29.296 35.250 1.00 34.62 390 GLY A CA 1
ATOM 3077 C C . GLY A 1 390 ? -42.774 -27.981 35.959 1.00 34.62 390 GLY A C 1
ATOM 3078 O O . GLY A 1 390 ? -42.838 -27.904 37.180 1.00 34.62 390 GLY A O 1
ATOM 3079 N N . LYS A 1 391 ? -43.255 -27.014 35.166 1.00 37.19 391 LYS A N 1
ATOM 3080 C CA . LYS A 1 391 ? -44.661 -26.576 35.255 1.00 37.19 391 LYS A CA 1
ATOM 3081 C C . LYS A 1 391 ? -45.109 -25.904 33.954 1.00 37.19 391 LYS A C 1
ATOM 3083 O O . LYS A 1 391 ? -44.368 -25.128 33.359 1.00 37.19 391 LYS A O 1
ATOM 3088 N N . LYS A 1 392 ? -46.331 -26.214 33.509 1.00 39.56 392 LYS A N 1
ATOM 3089 C CA . LYS A 1 392 ? -47.010 -25.483 32.428 1.00 39.56 392 LYS A CA 1
ATOM 3090 C C . LYS A 1 392 ? -47.555 -24.174 33.006 1.00 39.56 392 LYS A C 1
ATOM 3092 O O . LYS A 1 392 ? -48.163 -24.206 34.072 1.00 39.56 392 LYS A O 1
ATOM 3097 N N . VAL A 1 393 ? -47.397 -23.062 32.292 1.00 41.09 393 VAL A N 1
ATOM 3098 C CA . VAL A 1 393 ? -48.145 -21.821 32.555 1.00 41.09 393 VAL A CA 1
ATOM 3099 C C . VAL A 1 393 ? -49.196 -21.680 31.461 1.00 41.09 393 VAL A C 1
ATOM 3101 O O . VAL A 1 393 ? -48.882 -21.820 30.281 1.00 41.09 393 VAL A O 1
ATOM 3104 N N . ASN A 1 394 ? -50.447 -21.470 31.864 1.00 35.06 394 ASN A N 1
ATOM 3105 C CA . ASN A 1 394 ? -51.594 -21.351 30.970 1.00 35.06 394 ASN A CA 1
ATOM 3106 C C . ASN A 1 394 ? -51.934 -19.866 30.780 1.00 35.06 394 ASN A C 1
ATOM 3108 O O . ASN A 1 394 ? -52.131 -19.163 31.771 1.00 35.06 394 ASN A O 1
ATOM 3112 N N . THR A 1 395 ? -52.007 -19.386 29.538 1.00 40.19 395 THR A N 1
ATOM 3113 C CA . THR A 1 395 ? -52.206 -17.957 29.243 1.00 40.19 395 THR A CA 1
ATOM 3114 C C . THR A 1 395 ? -53.627 -17.716 28.740 1.00 40.19 395 THR A C 1
ATOM 3116 O O . THR A 1 395 ? -53.945 -18.026 27.593 1.00 40.19 395 THR A O 1
ATOM 3119 N N . GLN A 1 396 ? -54.494 -17.156 29.587 1.00 37.72 396 GLN A N 1
ATOM 3120 C CA . GLN A 1 396 ? -55.855 -16.790 29.186 1.00 37.72 396 GLN A CA 1
ATOM 3121 C C . GLN A 1 396 ? -55.851 -15.656 28.149 1.00 37.72 396 GLN A C 1
ATOM 3123 O O . GLN A 1 396 ? -55.162 -14.650 28.307 1.00 37.72 396 GLN A O 1
ATOM 3128 N N . GLN A 1 397 ? -56.669 -15.798 27.103 1.00 39.41 397 GLN A N 1
ATOM 3129 C CA . GLN A 1 397 ? -56.936 -14.732 26.137 1.00 39.41 397 GLN A CA 1
ATOM 3130 C C . GLN A 1 397 ? -58.074 -13.832 26.641 1.00 39.41 397 GLN A C 1
ATOM 3132 O O . GLN A 1 397 ? -59.230 -14.249 26.677 1.00 39.41 397 GLN A O 1
ATOM 3137 N N . GLY A 1 398 ? -57.769 -12.579 26.985 1.00 40.72 398 GLY A N 1
ATOM 3138 C CA . GLY A 1 398 ? -58.793 -11.559 27.230 1.00 40.72 398 GLY A CA 1
ATOM 3139 C C . GLY A 1 398 ? -59.401 -11.061 25.914 1.00 40.72 398 GLY A C 1
ATOM 3140 O O . GLY A 1 398 ? -58.673 -10.564 25.057 1.00 40.72 398 GLY A O 1
ATOM 3141 N N . ARG A 1 399 ? -60.725 -11.192 25.734 1.00 41.00 399 ARG A N 1
ATOM 3142 C CA . ARG A 1 399 ? -61.422 -10.800 24.491 1.00 41.00 399 ARG A CA 1
ATOM 3143 C C . ARG A 1 399 ? -62.807 -10.181 24.747 1.00 41.00 399 ARG A C 1
ATOM 3145 O O . ARG A 1 399 ? -63.828 -10.853 24.640 1.00 41.00 399 ARG A O 1
ATOM 3152 N N . LYS A 1 400 ? -62.824 -8.877 25.030 1.00 48.81 400 LYS A N 1
ATOM 3153 C CA . LYS A 1 400 ? -63.973 -7.946 24.950 1.00 48.81 400 LYS A CA 1
ATOM 3154 C C . LYS A 1 400 ? -63.439 -6.658 24.281 1.00 48.81 400 LYS A C 1
ATOM 3156 O O . LYS A 1 400 ? -62.280 -6.345 24.524 1.00 48.81 400 LYS A O 1
ATOM 3161 N N . LYS A 1 401 ? -64.106 -5.932 23.371 1.00 55.22 401 LYS A N 1
ATOM 3162 C CA . LYS A 1 401 ? -65.542 -5.750 23.061 1.00 55.22 401 LYS A CA 1
ATOM 3163 C C . LYS A 1 401 ? -66.363 -5.198 24.233 1.00 55.22 401 LYS A C 1
ATOM 3165 O O . LYS A 1 401 ? -67.116 -5.939 24.861 1.00 55.22 401 LYS A O 1
ATOM 3170 N N . LEU A 1 402 ? -66.234 -3.896 24.466 1.00 45.47 402 LEU A N 1
ATOM 3171 C CA . LEU A 1 402 ? -67.160 -2.923 23.870 1.00 45.47 402 LEU A CA 1
ATOM 3172 C C . LEU A 1 402 ? -66.349 -1.769 23.261 1.00 45.47 402 LEU A C 1
ATOM 3174 O O . LEU A 1 402 ? -65.170 -1.658 23.667 1.00 45.47 402 LEU A O 1
#

Foldseek 3Di:
DQQDPVLQVVLVVLQVVLVVVVVQQQALPPVRRHVVRVVVLLVLQLLLQPDFPLVVLLVLLVVQFVPKDKFKFAAPFQVLQVLLQLVLVLLVWDWDDDRRMIITIDGDSSSLNVLSVLLVCLSQLVQVVCCVSRVDGSLVSLVSVLVVLVRVLVRCVVVVNNSSSVSSVCCNPRRSVSSNVSSPHHHDHNVVSVVVVVVVVVVVVVSVVSNVVSCCSNVVLVPDPSNVVVVCCVVVVDPDVVRVVVVVVVVVVVVVVVVVVVVVVVVVVVVPDDDDDDDDDDDDDDDDDDDDDDDDDDDDDDDDDDDDDDDDDDDDDDDDDDDDDDDDDDDDDDDDDDDDDDDDDDDDDDDDDDDDDDDDDDQDDPPVRDHDDDDDDDDDDDDDDDDDDDDDDDDDDDDDDD

Solvent-accessible surface area (backbone atoms only — not comparable to full-atom values): 25347 Å² total; per-residue (Å²): 133,86,60,42,82,66,50,42,52,54,16,46,53,48,39,54,49,50,50,49,55,57,51,53,34,70,35,52,78,58,96,67,33,26,47,62,55,53,49,50,52,46,52,38,10,39,57,45,26,56,74,62,61,58,72,60,54,52,58,69,36,55,86,32,54,89,39,68,46,80,44,66,36,78,44,95,41,50,64,58,25,52,52,49,49,56,56,45,46,75,66,73,36,52,70,52,76,58,66,35,32,33,37,39,37,43,47,46,21,60,45,54,49,52,52,53,50,53,36,46,33,39,54,69,60,38,41,69,65,44,22,72,71,67,77,42,57,41,72,57,53,52,55,51,47,52,56,49,46,54,40,49,27,50,39,35,44,76,69,73,36,59,70,59,21,50,51,42,47,43,47,44,69,54,40,38,50,55,19,62,70,42,41,85,42,56,67,37,58,58,73,64,32,50,52,53,52,50,52,52,52,52,49,53,50,52,49,49,52,52,47,52,54,16,51,50,43,32,53,49,32,70,70,30,65,68,38,50,46,53,48,34,35,75,69,67,77,37,75,49,72,64,53,49,50,50,52,52,51,51,49,56,52,53,54,52,51,52,52,52,52,49,55,51,50,54,52,58,51,70,74,63,83,76,91,87,80,91,86,90,87,88,83,88,90,88,92,86,91,91,91,80,90,81,91,86,86,88,86,87,86,86,84,87,82,83,84,84,90,83,89,87,80,88,82,86,87,79,87,87,87,85,89,87,89,84,82,86,86,82,90,82,92,84,90,83,92,88,85,89,92,80,89,80,90,86,90,82,90,85,84,88,83,86,86,83,78,85,79,78,81,86,80,77,57,55,101,82,70,49,78,79,80,89,78,88,81,92,77,92,82,85,85,85,87,83,82,86,82,87,82,90,84,85,83,83,84,89,86,76,87,130

pLDDT: mean 73.58, std 25.81, range [28.84, 98.44]

Nearest PDB structures (foldseek):
  1x91-assembly1_A  TM=4.319E-01  e=4.062E+00  Arabidopsis thaliana

Mean predicted aligned error: 18.88 Å

Radius of gyration: 50.22 Å; Cα contacts (8 Å, |Δi|>4): 293; chains: 1; bounding box: 115×55×182 Å